Protein AF-0000000086874758 (afdb_homodimer)

Radius of gyration: 29.19 Å; Cα contacts (8 Å, |Δi|>4): 551; chains: 2; bounding box: 61×91×63 Å

Organism: NCBI:txid248903

pLDDT: mean 80.1, std 16.17, range [34.25, 98.69]

Solvent-accessible surface area (backbone atoms only — not comparable to full-atom values): 32528 Å² total; per-residue (Å²): 84,24,69,63,56,49,48,49,50,54,47,40,54,52,43,32,69,74,61,28,65,85,72,46,48,66,57,56,42,18,55,72,65,70,45,54,57,67,62,48,42,72,76,32,86,37,70,64,52,45,49,51,50,51,53,50,50,52,52,48,52,52,52,50,52,51,51,56,52,58,69,66,66,53,59,66,69,58,38,52,45,50,48,45,28,48,50,53,53,46,37,69,75,53,35,69,56,67,69,27,44,65,39,59,45,50,75,82,50,73,66,61,61,45,49,50,52,51,49,51,51,40,48,51,51,42,49,46,34,52,56,48,41,69,69,55,41,76,74,37,61,77,31,42,54,44,54,30,43,47,50,50,9,42,52,51,38,51,48,42,38,46,65,74,63,59,44,91,62,55,55,66,60,48,24,52,51,51,53,52,43,50,50,24,38,50,52,41,43,62,73,66,59,66,83,58,77,45,41,69,79,79,42,40,81,48,61,70,54,42,66,56,66,74,38,46,43,76,62,43,41,42,46,48,49,50,48,38,49,60,60,16,40,82,56,50,97,60,57,69,69,52,34,52,49,48,50,50,41,49,50,52,44,54,56,39,68,69,39,93,77,55,58,62,71,57,48,50,54,44,35,52,61,44,33,71,39,73,72,35,22,64,56,30,49,51,45,49,52,50,54,51,51,52,56,61,68,68,52,79,133,88,24,66,62,55,49,50,49,48,54,46,41,54,50,43,32,69,74,61,29,65,86,74,47,48,66,58,56,40,18,56,74,67,70,46,54,56,67,63,48,41,72,76,29,86,39,68,64,52,45,48,52,50,52,53,51,48,52,52,48,52,52,51,50,52,49,50,54,53,58,68,65,66,55,58,66,69,57,38,51,44,50,48,46,29,48,51,53,54,46,39,69,76,54,34,70,57,67,71,26,44,69,38,57,45,50,76,81,51,74,64,62,61,45,51,49,52,53,49,50,51,40,50,51,52,41,50,46,34,52,56,48,40,69,70,54,40,76,76,37,61,79,33,42,52,43,53,30,45,48,50,50,10,42,52,52,39,50,48,42,38,45,65,75,64,58,44,91,61,56,55,66,61,48,24,53,50,52,53,52,42,50,50,23,39,52,51,40,43,62,72,67,59,67,80,60,78,44,41,70,79,78,43,39,81,48,61,70,54,44,66,57,66,76,38,48,44,76,61,45,42,43,47,47,48,48,47,36,49,60,57,16,42,84,55,50,98,60,58,68,69,54,34,52,50,49,49,50,42,50,50,51,44,52,56,39,67,68,38,95,76,55,57,62,70,58,50,50,52,44,34,52,60,45,32,71,40,72,79,35,22,64,55,32,48,50,46,48,52,51,55,51,51,52,54,61,67,67,53,80,132

Structure (mmCIF, N/CA/C/O backbone):
data_AF-0000000086874758-model_v1
#
loop_
_entity.id
_entity.type
_entity.pdbx_description
1 polymer 'TetR/AcrR family transcriptional regulator'
#
loop_
_atom_site.group_PDB
_atom_site.id
_atom_site.type_symbol
_atom_site.label_atom_id
_atom_site.label_alt_id
_atom_site.label_comp_id
_atom_site.label_asym_id
_atom_site.label_entity_id
_atom_site.label_seq_id
_atom_site.pdbx_PDB_ins_code
_atom_site.Cartn_x
_atom_site.Cartn_y
_atom_site.Cartn_z
_atom_site.occupancy
_atom_site.B_iso_or_equiv
_atom_site.auth_seq_id
_atom_site.auth_comp_id
_atom_site.auth_asym_id
_atom_site.auth_atom_id
_atom_site.pdbx_PDB_model_num
ATOM 1 N N . MET A 1 1 ? 10.492 30.5 5.742 1 54.16 1 MET A N 1
ATOM 2 C CA . MET A 1 1 ? 11.609 29.734 5.199 1 54.16 1 MET A CA 1
ATOM 3 C C . MET A 1 1 ? 12.43 30.578 4.223 1 54.16 1 MET A C 1
ATOM 5 O O . MET A 1 1 ? 11.883 31.438 3.537 1 54.16 1 MET A O 1
ATOM 9 N N . SER A 1 2 ? 13.727 30.672 4.418 1 70.69 2 SER A N 1
ATOM 10 C CA . SER A 1 2 ? 14.562 31.391 3.471 1 70.69 2 SER A CA 1
ATOM 11 C C . SER A 1 2 ? 14.297 30.938 2.039 1 70.69 2 SER A C 1
ATOM 13 O O . SER A 1 2 ? 13.844 29.828 1.811 1 70.69 2 SER A O 1
ATOM 15 N N . LEU A 1 3 ? 14.258 31.969 1.179 1 78.62 3 LEU A N 1
ATOM 16 C CA . LEU A 1 3 ? 14.086 31.688 -0.243 1 78.62 3 LEU A CA 1
ATOM 17 C C . LEU A 1 3 ? 14.992 30.531 -0.677 1 78.62 3 LEU A C 1
ATOM 19 O O . LEU A 1 3 ? 14.586 29.688 -1.478 1 78.62 3 LEU A O 1
ATOM 23 N N . LEU A 1 4 ? 16.125 30.578 -0.055 1 83.62 4 LEU A N 1
ATOM 24 C CA . LEU A 1 4 ? 17.062 29.531 -0.395 1 83.62 4 LEU A CA 1
ATOM 25 C C . LEU A 1 4 ? 16.578 28.172 0.104 1 83.62 4 LEU A C 1
ATOM 27 O O . LEU A 1 4 ? 16.672 27.172 -0.618 1 83.62 4 LEU A O 1
ATOM 31 N N . LYS A 1 5 ? 16.141 28.172 1.313 1 88.75 5 LYS A N 1
ATOM 32 C CA . LYS A 1 5 ? 15.641 26.938 1.89 1 88.75 5 LYS A CA 1
ATOM 33 C C . LYS A 1 5 ? 14.508 26.359 1.046 1 88.75 5 LYS A C 1
ATOM 35 O O . LYS A 1 5 ? 14.477 25.156 0.771 1 88.75 5 LYS A O 1
ATOM 40 N N . GLU A 1 6 ? 13.648 27.219 0.61 1 86.69 6 GLU A N 1
ATOM 41 C CA . GLU A 1 6 ? 12.516 26.781 -0.21 1 86.69 6 GLU A CA 1
ATOM 42 C C . GLU A 1 6 ? 12.992 26.25 -1.562 1 86.69 6 GLU A C 1
ATOM 44 O O . GLU A 1 6 ? 12.461 25.266 -2.068 1 86.69 6 GLU A O 1
ATOM 49 N N . LYS A 1 7 ? 13.875 26.969 -2.059 1 88.06 7 LYS A N 1
ATOM 50 C CA . LYS A 1 7 ? 14.438 26.547 -3.336 1 88.06 7 LYS A CA 1
ATOM 51 C C . LYS A 1 7 ? 15.055 25.156 -3.227 1 88.06 7 LYS A C 1
ATOM 53 O O . LYS A 1 7 ? 14.859 24.312 -4.105 1 88.06 7 LYS A O 1
ATOM 58 N N . ILE A 1 8 ? 15.75 25 -2.162 1 92.19 8 ILE A N 1
ATOM 59 C CA . ILE A 1 8 ? 16.406 23.719 -1.932 1 92.19 8 ILE A CA 1
ATOM 60 C C . ILE A 1 8 ? 15.352 22.625 -1.762 1 92.19 8 ILE A C 1
ATOM 62 O O . ILE A 1 8 ? 15.469 21.547 -2.35 1 92.19 8 ILE A O 1
ATOM 66 N N . ILE A 1 9 ? 14.367 22.953 -1.021 1 90 9 ILE A N 1
ATOM 67 C CA . ILE A 1 9 ? 13.312 21.984 -0.744 1 90 9 ILE A CA 1
ATOM 68 C C . ILE A 1 9 ? 12.594 21.609 -2.041 1 90 9 ILE A C 1
ATOM 70 O O . ILE A 1 9 ? 12.398 20.422 -2.332 1 90 9 ILE A O 1
ATOM 74 N N . GLN A 1 10 ? 12.289 22.531 -2.863 1 85.69 10 GLN A N 1
ATOM 75 C CA . GLN A 1 10 ? 11.594 22.297 -4.121 1 85.69 10 GLN A CA 1
ATOM 76 C C . GLN A 1 10 ? 12.445 21.453 -5.062 1 85.69 10 GLN A C 1
ATOM 78 O O . GLN A 1 10 ? 11.945 20.531 -5.711 1 85.69 10 GLN A O 1
ATOM 83 N N . SER A 1 11 ? 13.648 21.797 -5.105 1 89.25 11 SER A N 1
ATOM 84 C CA . SER A 1 11 ? 14.578 21.031 -5.93 1 89.25 11 SER A CA 1
ATOM 85 C C . SER A 1 11 ? 14.703 19.594 -5.445 1 89.25 11 SER A C 1
ATOM 87 O O . SER A 1 11 ? 14.648 18.656 -6.246 1 89.25 11 SER A O 1
ATOM 89 N N . ALA A 1 12 ? 14.891 19.516 -4.145 1 89.88 12 ALA A N 1
ATOM 90 C CA . ALA A 1 12 ? 15.023 18.188 -3.549 1 89.88 12 ALA A CA 1
ATOM 91 C C . ALA A 1 12 ? 13.781 17.344 -3.822 1 89.88 12 ALA A C 1
ATOM 93 O O . ALA A 1 12 ? 13.898 16.172 -4.199 1 89.88 12 ALA A O 1
ATOM 94 N N . VAL A 1 13 ? 12.617 17.891 -3.641 1 83.25 13 VAL A N 1
ATOM 95 C CA . VAL A 1 13 ? 11.367 17.188 -3.873 1 83.25 13 VAL A CA 1
ATOM 96 C C . VAL A 1 13 ? 11.312 16.672 -5.312 1 83.25 13 VAL A C 1
ATOM 98 O O . VAL A 1 13 ? 10.992 15.508 -5.551 1 83.25 13 VAL A O 1
ATOM 101 N N . ARG A 1 14 ? 11.641 17.5 -6.195 1 81.69 14 ARG A N 1
ATOM 102 C CA . ARG A 1 14 ? 11.625 17.141 -7.605 1 81.69 14 ARG A CA 1
ATOM 103 C C . ARG A 1 14 ? 12.625 16.016 -7.895 1 81.69 14 ARG A C 1
ATOM 105 O O . ARG A 1 14 ? 12.289 15.039 -8.555 1 81.69 14 ARG A O 1
ATOM 112 N N . LEU A 1 15 ? 13.805 16.172 -7.438 1 82.88 15 LEU A N 1
ATOM 113 C CA . LEU A 1 15 ? 14.852 15.195 -7.707 1 82.88 15 LEU A CA 1
ATOM 114 C C . LEU A 1 15 ? 14.539 13.859 -7.035 1 82.88 15 LEU A C 1
ATOM 116 O O . LEU A 1 15 ? 14.773 12.797 -7.613 1 82.88 15 LEU A O 1
ATOM 120 N N . PHE A 1 16 ? 14.023 13.961 -5.816 1 79.88 16 PHE A N 1
ATOM 121 C CA . PHE A 1 16 ? 13.625 12.742 -5.125 1 79.88 16 PHE A CA 1
ATOM 122 C C . PHE A 1 16 ? 12.523 12.016 -5.895 1 79.88 16 PHE A C 1
ATOM 124 O O . PHE A 1 16 ? 12.477 10.789 -5.91 1 79.88 16 PHE A O 1
ATOM 131 N N . MET A 1 17 ? 11.664 12.742 -6.48 1 72.5 17 MET A N 1
ATOM 132 C CA . MET A 1 17 ? 10.57 12.164 -7.258 1 72.5 17 MET A CA 1
ATOM 133 C C . MET A 1 17 ? 11.086 11.562 -8.555 1 72.5 17 MET A C 1
ATOM 135 O O . MET A 1 17 ? 10.633 10.492 -8.969 1 72.5 17 MET A O 1
ATOM 139 N N . GLU A 1 18 ? 12.039 12.18 -9.109 1 71.75 18 GLU A N 1
ATOM 140 C CA . GLU A 1 18 ? 12.539 11.773 -10.422 1 71.75 18 GLU A CA 1
ATOM 141 C C . GLU A 1 18 ? 13.5 10.594 -10.312 1 71.75 18 GLU A C 1
ATOM 143 O O . GLU A 1 18 ? 13.398 9.633 -11.07 1 71.75 18 GLU A O 1
ATOM 148 N N . LYS A 1 19 ? 14.453 10.703 -9.289 1 69.25 19 LYS A N 1
ATOM 149 C CA . LYS A 1 19 ? 15.539 9.727 -9.219 1 69.25 19 LYS A CA 1
ATOM 150 C C . LYS A 1 19 ? 15.359 8.789 -8.023 1 69.25 19 LYS A C 1
ATOM 152 O O . LYS A 1 19 ? 15.977 7.719 -7.973 1 69.25 19 LYS A O 1
ATOM 157 N N . GLY A 1 20 ? 14.508 9.258 -7.141 1 71.5 20 GLY A N 1
ATOM 158 C CA . GLY A 1 20 ? 14.453 8.555 -5.871 1 71.5 20 GLY A CA 1
ATOM 159 C C . GLY A 1 20 ? 15.359 9.156 -4.812 1 71.5 20 GLY A C 1
ATOM 160 O O . GLY A 1 20 ? 16.344 9.812 -5.141 1 71.5 20 GLY A O 1
ATOM 161 N N . TYR A 1 21 ? 15.086 8.828 -3.598 1 76.5 21 TYR A N 1
ATOM 162 C CA . TYR A 1 21 ? 15.812 9.391 -2.465 1 76.5 21 TYR A CA 1
ATOM 163 C C . TYR A 1 21 ? 17.25 8.891 -2.436 1 76.5 21 TYR A C 1
ATOM 165 O O . TYR A 1 21 ? 18.188 9.68 -2.285 1 76.5 21 TYR A O 1
ATOM 173 N N . ARG A 1 22 ? 17.406 7.676 -2.578 1 70.81 22 ARG A N 1
ATOM 174 C CA . ARG A 1 22 ? 18.719 7.062 -2.439 1 70.81 22 ARG A CA 1
ATOM 175 C C . ARG A 1 22 ? 19.641 7.465 -3.592 1 70.81 22 ARG A C 1
ATOM 177 O O . ARG A 1 22 ? 20.828 7.695 -3.391 1 70.81 22 ARG A O 1
ATOM 184 N N . ALA A 1 23 ? 19.109 7.645 -4.695 1 73.12 23 ALA A N 1
ATOM 185 C CA . ALA A 1 23 ? 19.906 7.914 -5.891 1 73.12 23 ALA A CA 1
ATOM 186 C C . ALA A 1 23 ? 20.234 9.398 -6.004 1 73.12 23 ALA A C 1
ATOM 188 O O . ALA A 1 23 ? 21.094 9.789 -6.809 1 73.12 23 ALA A O 1
ATOM 189 N N . THR A 1 24 ? 19.531 10.164 -5.254 1 83.62 24 THR A N 1
ATOM 190 C CA . THR A 1 24 ? 19.781 11.602 -5.293 1 83.62 24 THR A CA 1
ATOM 191 C C . THR A 1 24 ? 20.844 12 -4.27 1 83.62 24 THR A C 1
ATOM 193 O O . THR A 1 24 ? 20.781 11.586 -3.109 1 83.62 24 THR A O 1
ATOM 196 N N . SER A 1 25 ? 21.891 12.75 -4.676 1 87.69 25 SER A N 1
ATOM 197 C CA . SER A 1 25 ? 22.922 13.227 -3.76 1 87.69 25 SER A CA 1
ATOM 198 C C . SER A 1 25 ? 22.703 14.688 -3.398 1 87.69 25 SER A C 1
ATOM 200 O O . SER A 1 25 ? 21.969 15.406 -4.082 1 87.69 25 SER A O 1
ATOM 202 N N . ILE A 1 26 ? 23.328 15.023 -2.324 1 91.25 26 ILE A N 1
ATOM 203 C CA . ILE A 1 26 ? 23.312 16.422 -1.929 1 91.25 26 ILE A CA 1
ATOM 204 C C . ILE A 1 26 ? 23.938 17.281 -3.031 1 91.25 26 ILE A C 1
ATOM 206 O O . ILE A 1 26 ? 23.516 18.406 -3.271 1 91.25 26 ILE A O 1
ATOM 210 N N . GLN A 1 27 ? 24.859 16.734 -3.691 1 91.81 27 GLN A N 1
ATOM 211 C CA . GLN A 1 27 ? 25.5 17.438 -4.801 1 91.81 27 GLN A CA 1
ATOM 212 C C . GLN A 1 27 ? 24.531 17.672 -5.949 1 91.81 27 GLN A C 1
ATOM 214 O O . GLN A 1 27 ? 24.516 18.734 -6.555 1 91.81 27 GLN A O 1
ATOM 219 N N . ASP A 1 28 ? 23.766 16.734 -6.27 1 93.75 28 ASP A N 1
ATOM 220 C CA . ASP A 1 28 ? 22.75 16.875 -7.305 1 93.75 28 ASP A CA 1
ATOM 221 C C . ASP A 1 28 ? 21.828 18.062 -7.016 1 93.75 28 ASP A C 1
ATOM 223 O O . ASP A 1 28 ? 21.5 18.828 -7.918 1 93.75 28 ASP A O 1
ATOM 227 N N . ILE A 1 29 ? 21.438 18.125 -5.758 1 95.25 29 ILE A N 1
ATOM 228 C CA . ILE A 1 29 ? 20.516 19.172 -5.34 1 95.25 29 ILE A CA 1
ATOM 229 C C . ILE A 1 29 ? 21.203 20.531 -5.402 1 95.25 29 ILE A C 1
ATOM 231 O O . ILE A 1 29 ? 20.609 21.5 -5.887 1 95.25 29 ILE A O 1
ATOM 235 N N . ALA A 1 30 ? 22.406 20.562 -4.93 1 93.81 30 ALA A N 1
ATOM 236 C CA . ALA A 1 30 ? 23.172 21.797 -4.992 1 93.81 30 ALA A CA 1
ATOM 237 C C . ALA A 1 30 ? 23.328 22.281 -6.43 1 93.81 30 ALA A C 1
ATOM 239 O O . ALA A 1 30 ? 23.109 23.453 -6.723 1 93.81 30 ALA A O 1
ATOM 240 N N . ASP A 1 31 ? 23.641 21.406 -7.277 1 93.5 31 ASP A N 1
ATOM 241 C CA . ASP A 1 31 ? 23.812 21.719 -8.695 1 93.5 31 ASP A CA 1
ATOM 242 C C . ASP A 1 31 ? 22.5 22.234 -9.297 1 93.5 31 ASP A C 1
ATOM 244 O O . ASP A 1 31 ? 22.5 23.203 -10.047 1 93.5 31 ASP A O 1
ATOM 248 N N . ASP A 1 32 ? 21.516 21.609 -8.953 1 92.69 32 ASP A N 1
ATOM 249 C CA . ASP A 1 32 ? 20.203 21.969 -9.477 1 92.69 32 ASP A CA 1
ATOM 250 C C . ASP A 1 32 ? 19.797 23.375 -9.031 1 92.69 32 ASP A C 1
ATOM 252 O O . ASP A 1 32 ? 19.125 24.094 -9.766 1 92.69 32 ASP A O 1
ATOM 256 N N . CYS A 1 33 ? 20.188 23.672 -7.855 1 92.12 33 CYS A N 1
ATOM 257 C CA . CYS A 1 33 ? 19.891 24.969 -7.293 1 92.12 33 CYS A CA 1
ATOM 258 C C . CYS A 1 33 ? 20.938 26 -7.68 1 92.12 33 CYS A C 1
ATOM 260 O O . CYS A 1 33 ? 20.828 27.172 -7.336 1 92.12 33 CYS A O 1
ATOM 262 N N . SER A 1 34 ? 21.984 25.516 -8.312 1 92 34 SER A N 1
ATOM 263 C CA . SER A 1 34 ? 23.094 26.375 -8.703 1 92 34 SER A CA 1
ATOM 264 C C . SER A 1 34 ? 23.75 27.031 -7.492 1 92 34 SER A C 1
ATOM 266 O O . SER A 1 34 ? 23.969 28.25 -7.492 1 92 34 SER A O 1
ATOM 268 N N . ILE A 1 35 ? 23.953 26.281 -6.508 1 91.88 35 ILE A N 1
ATOM 269 C CA . ILE A 1 35 ? 24.641 26.734 -5.312 1 91.88 35 ILE A CA 1
ATOM 270 C C . ILE A 1 35 ? 25.766 25.766 -4.957 1 91.88 35 ILE A C 1
ATOM 272 O O . ILE A 1 35 ? 25.812 24.641 -5.477 1 91.88 35 ILE A O 1
ATOM 276 N N . ALA A 1 36 ? 26.672 26.266 -4.133 1 90.56 36 ALA A N 1
ATOM 277 C CA . ALA A 1 36 ? 27.75 25.406 -3.66 1 90.56 36 ALA A CA 1
ATOM 278 C C . ALA A 1 36 ? 27.219 24.375 -2.664 1 90.56 36 ALA A C 1
ATOM 280 O O . ALA A 1 36 ? 26.281 24.641 -1.918 1 90.56 36 ALA A O 1
ATOM 281 N N . LYS A 1 37 ? 27.828 23.25 -2.643 1 90.75 37 LYS A N 1
ATOM 282 C CA . LYS A 1 37 ? 27.484 22.172 -1.713 1 90.75 37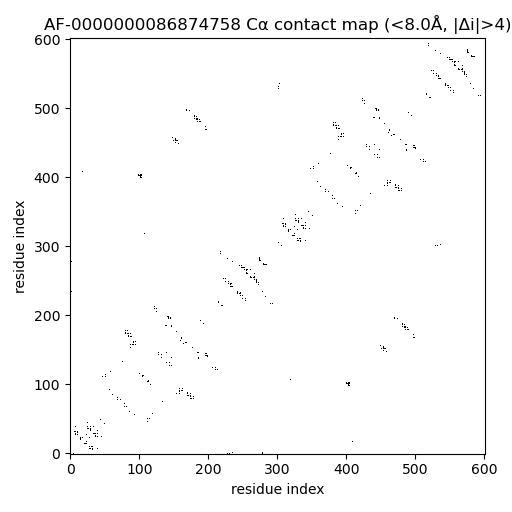 LYS A CA 1
ATOM 283 C C . LYS A 1 37 ? 27.547 22.656 -0.267 1 90.75 37 LYS A C 1
ATOM 285 O O . LYS A 1 37 ? 26.688 22.328 0.545 1 90.75 37 LYS A O 1
ATOM 290 N N . GLY A 1 38 ? 28.562 23.5 0.014 1 89.88 38 GLY A N 1
ATOM 291 C CA . GLY A 1 38 ? 28.719 24.062 1.346 1 89.88 38 GLY A CA 1
ATOM 292 C C . GLY A 1 38 ? 27.562 24.938 1.768 1 89.88 38 GLY A C 1
ATOM 293 O O . GLY A 1 38 ? 27.141 24.906 2.926 1 89.88 38 GLY A O 1
ATOM 294 N N . SER A 1 39 ? 27.094 25.703 0.85 1 91.06 39 SER A N 1
ATOM 295 C CA . SER A 1 39 ? 25.953 26.562 1.111 1 91.06 39 SER A CA 1
ATOM 296 C C . SER A 1 39 ? 24.719 25.75 1.458 1 91.06 39 SER A C 1
ATOM 298 O O . SER A 1 39 ? 23.922 26.156 2.305 1 91.06 39 SER A O 1
ATOM 300 N N . LEU A 1 40 ? 24.547 24.625 0.791 1 92.88 40 LEU A N 1
ATOM 301 C CA . LEU A 1 40 ? 23.422 23.734 1.083 1 92.88 40 LEU A CA 1
ATOM 302 C C . LEU A 1 40 ? 23.547 23.156 2.49 1 92.88 40 LEU A C 1
ATOM 304 O O . LEU A 1 40 ? 22.547 23.078 3.217 1 92.88 40 LEU A O 1
ATOM 308 N N . TYR A 1 41 ? 24.688 22.859 2.887 1 91.38 41 TYR A N 1
ATOM 309 C CA . TYR A 1 41 ? 24.922 22.25 4.188 1 91.38 41 TYR A CA 1
ATOM 310 C C . TYR A 1 41 ? 24.734 23.25 5.312 1 91.38 41 TYR A C 1
ATOM 312 O O . TYR A 1 41 ? 24.5 22.875 6.461 1 91.38 41 TYR A O 1
ATOM 320 N N . LYS A 1 42 ? 24.891 24.484 4.969 1 88.94 42 LYS A N 1
ATOM 321 C CA . LYS A 1 42 ? 24.594 25.516 5.949 1 88.94 42 LYS A CA 1
ATOM 322 C C . LYS A 1 42 ? 23.109 25.547 6.293 1 88.94 42 LYS A C 1
ATOM 324 O O . LYS A 1 42 ? 22.719 25.906 7.41 1 88.94 42 LYS A O 1
ATOM 329 N N . VAL A 1 43 ? 22.359 25.172 5.371 1 90.62 43 VAL A N 1
ATOM 330 C CA . VAL A 1 43 ? 20.906 25.188 5.562 1 90.62 43 VAL A CA 1
ATOM 331 C C . VAL A 1 43 ? 20.453 23.844 6.156 1 90.62 43 VAL A C 1
ATOM 333 O O . VAL A 1 43 ? 19.672 23.812 7.109 1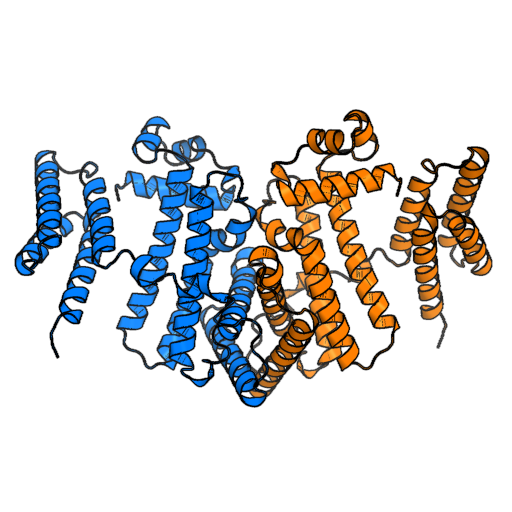 90.62 43 VAL A O 1
ATOM 336 N N . PHE A 1 44 ? 20.953 22.766 5.477 1 92.19 44 PHE A N 1
ATOM 337 C CA . PHE A 1 44 ? 20.625 21.406 5.934 1 92.19 44 PHE A CA 1
ATOM 338 C C . PHE A 1 44 ? 21.891 20.625 6.246 1 92.19 44 PHE A C 1
ATOM 340 O O . PHE A 1 44 ? 22.797 20.531 5.41 1 92.19 44 PHE A O 1
ATOM 347 N N . GLY A 1 45 ? 21.906 20.031 7.387 1 86.69 45 GLY A N 1
ATOM 348 C CA . GLY A 1 45 ? 23.078 19.312 7.848 1 86.69 45 GLY A CA 1
ATOM 349 C C . GLY A 1 45 ? 23.328 18.016 7.082 1 86.69 45 GLY A C 1
ATOM 350 O O . GLY A 1 45 ? 24.453 17.547 7.02 1 86.69 45 GLY A O 1
ATOM 351 N N . SER A 1 46 ? 22.25 17.516 6.605 1 85.62 46 SER A N 1
ATOM 352 C CA . SER A 1 46 ? 22.359 16.25 5.875 1 85.62 46 SER A CA 1
ATOM 353 C C . SER A 1 46 ? 21.203 16.078 4.91 1 85.62 46 SER A C 1
ATOM 355 O O . SER A 1 46 ? 20.203 16.812 4.977 1 85.62 46 SER A O 1
ATOM 357 N N . LYS A 1 47 ? 21.375 15.172 4.016 1 87.62 47 LYS A N 1
ATOM 358 C CA . LYS A 1 47 ? 20.281 14.789 3.133 1 87.62 47 LYS A CA 1
ATOM 359 C C . LYS A 1 47 ? 19.062 14.312 3.934 1 87.62 47 LYS A C 1
ATOM 361 O O . LYS A 1 47 ? 17.922 14.594 3.57 1 87.62 47 LYS A O 1
ATOM 366 N N . GLU A 1 48 ? 19.422 13.711 5.023 1 83.56 48 GLU A N 1
ATOM 367 C CA . GLU A 1 48 ? 18.359 13.195 5.891 1 83.56 48 GLU A CA 1
ATOM 368 C C . GLU A 1 48 ? 17.562 14.336 6.523 1 83.56 48 GLU A C 1
ATOM 370 O O . GLU A 1 48 ? 16.344 14.289 6.57 1 83.56 48 GLU A O 1
ATOM 375 N N . ASP A 1 49 ? 18.25 15.258 6.902 1 85.5 49 ASP A N 1
ATOM 376 C CA . ASP A 1 49 ? 17.594 16.422 7.496 1 85.5 49 ASP A CA 1
ATOM 377 C C . ASP A 1 49 ? 16.688 17.109 6.484 1 85.5 49 ASP A C 1
ATOM 379 O O . ASP A 1 49 ? 15.602 17.578 6.836 1 85.5 49 ASP A O 1
ATOM 383 N N . LEU A 1 50 ? 17.203 17.188 5.355 1 89.75 50 LEU A N 1
ATOM 384 C CA . LEU A 1 50 ? 16.422 17.781 4.273 1 89.75 50 LEU A CA 1
ATOM 385 C C . LEU A 1 50 ? 15.156 16.969 4.004 1 89.75 50 LEU A C 1
ATOM 387 O O . LEU A 1 50 ? 14.07 17.547 3.875 1 89.75 50 LEU A O 1
ATOM 391 N N . PHE A 1 51 ? 15.273 15.75 4.012 1 86.06 51 PHE A N 1
ATOM 392 C CA . PHE A 1 51 ? 14.133 14.875 3.762 1 86.06 51 PHE A CA 1
ATOM 393 C C . PHE A 1 51 ? 13.109 14.977 4.887 1 86.06 51 PHE A C 1
ATOM 395 O O . PHE A 1 51 ? 11.906 15.039 4.637 1 86.06 51 PHE A O 1
ATOM 402 N N . ILE A 1 52 ? 13.602 15 6.066 1 83.62 52 ILE A N 1
ATOM 403 C CA . ILE A 1 52 ? 12.742 15.141 7.234 1 83.62 52 ILE A CA 1
ATOM 404 C C . ILE A 1 52 ? 11.945 16.438 7.137 1 83.62 52 ILE A C 1
ATOM 406 O O . ILE A 1 52 ? 10.742 16.453 7.406 1 83.62 52 ILE A O 1
ATOM 410 N N . CYS A 1 53 ? 12.633 17.406 6.727 1 86.19 53 CYS A N 1
ATOM 411 C CA . CYS A 1 53 ? 11.969 18.703 6.57 1 86.19 53 CYS A CA 1
ATOM 412 C C . CYS A 1 53 ? 10.859 18.625 5.527 1 86.19 53 CYS A C 1
ATOM 414 O O . CYS A 1 53 ? 9.773 19.156 5.734 1 86.19 53 CYS A O 1
ATOM 416 N N . ILE A 1 54 ? 11.109 17.984 4.5 1 86.06 54 ILE A N 1
ATOM 417 C CA . ILE A 1 54 ? 10.141 17.828 3.422 1 86.06 54 ILE A CA 1
ATOM 418 C C . ILE A 1 54 ? 8.922 17.062 3.928 1 86.06 54 ILE A C 1
ATOM 420 O O . ILE A 1 54 ? 7.781 17.453 3.682 1 86.06 54 ILE A O 1
ATOM 424 N N . LEU A 1 55 ? 9.141 16 4.66 1 83.44 55 LEU A N 1
ATOM 425 C CA . LEU A 1 55 ? 8.062 15.18 5.191 1 83.44 55 LEU A CA 1
ATOM 426 C C . LEU A 1 55 ? 7.199 15.977 6.164 1 83.44 55 LEU A C 1
ATOM 428 O O . LEU A 1 55 ? 5.969 15.883 6.125 1 83.44 55 LEU A O 1
ATOM 432 N N . LYS A 1 56 ? 7.848 16.672 6.957 1 82.5 56 LYS A N 1
ATOM 433 C CA . LYS A 1 56 ? 7.133 17.469 7.945 1 82.5 56 LYS A CA 1
ATOM 434 C C . LYS A 1 56 ? 6.293 18.547 7.273 1 82.5 56 LYS A C 1
ATOM 436 O O . LYS A 1 56 ? 5.164 18.812 7.695 1 82.5 56 LYS A O 1
ATOM 441 N N . GLN A 1 57 ? 6.852 19.156 6.312 1 82.62 57 GLN A N 1
ATOM 442 C CA . GLN A 1 57 ? 6.121 20.188 5.578 1 82.62 57 GLN A CA 1
ATOM 443 C C . GLN A 1 57 ? 4.891 19.594 4.891 1 82.62 57 GLN A C 1
ATOM 445 O O . GLN A 1 57 ? 3.83 20.234 4.863 1 82.62 57 GLN A O 1
ATOM 450 N N . ARG A 1 58 ? 5.066 18.5 4.348 1 82.38 58 ARG A N 1
ATOM 451 C CA . ARG A 1 58 ? 3.951 17.828 3.678 1 82.38 58 ARG A CA 1
ATOM 452 C C . ARG A 1 58 ? 2.846 17.484 4.668 1 82.38 58 ARG A C 1
ATOM 454 O O . ARG A 1 58 ? 1.662 17.641 4.371 1 82.38 58 ARG A O 1
ATOM 461 N N . GLN A 1 59 ? 3.283 16.984 5.723 1 81.94 59 GLN A N 1
ATOM 462 C CA . GLN A 1 59 ? 2.324 16.656 6.777 1 81.94 59 GLN A CA 1
ATOM 463 C C . GLN A 1 59 ? 1.565 17.906 7.223 1 81.94 59 GLN A C 1
ATOM 465 O O . GLN A 1 59 ? 0.348 17.859 7.41 1 81.94 59 GLN A O 1
ATOM 470 N N . GLN A 1 60 ? 2.324 18.922 7.363 1 81.69 60 GLN A N 1
ATOM 471 C CA . GLN A 1 60 ? 1.716 20.172 7.789 1 81.69 60 GLN A CA 1
ATOM 472 C C . GLN A 1 60 ? 0.715 20.688 6.754 1 81.69 60 GLN A C 1
ATOM 474 O O . GLN A 1 60 ? -0.351 21.188 7.109 1 81.69 60 GLN A O 1
ATOM 479 N N . TYR A 1 61 ? 1.073 20.594 5.559 1 82.19 61 TYR A N 1
ATOM 480 C CA . TYR A 1 61 ? 0.168 21 4.488 1 82.19 61 TYR A CA 1
ATOM 481 C C . TYR A 1 61 ? -1.153 20.234 4.578 1 82.19 61 TYR A C 1
ATOM 483 O O . TYR A 1 61 ? -2.225 20.828 4.426 1 82.19 61 TYR A O 1
ATOM 491 N N . MET A 1 62 ? -1.062 19 4.762 1 84.25 62 MET A N 1
ATOM 492 C CA . MET A 1 62 ? -2.262 18.172 4.867 1 84.25 62 MET A CA 1
ATOM 493 C C . MET A 1 62 ? -3.135 18.609 6.031 1 84.25 62 MET A C 1
ATOM 495 O O . MET A 1 62 ? -4.352 18.75 5.883 1 84.25 62 MET A O 1
ATOM 499 N N . MET A 1 63 ? -2.535 18.828 7.105 1 82.5 63 MET A N 1
ATOM 500 C CA . MET A 1 63 ? -3.271 19.219 8.305 1 82.5 63 MET A CA 1
ATOM 501 C C . MET A 1 63 ? -3.922 20.594 8.117 1 82.5 63 MET A C 1
ATOM 503 O O . MET A 1 63 ? -5.047 20.812 8.562 1 82.5 63 MET A O 1
ATOM 507 N N . ASP A 1 64 ? -3.17 21.422 7.461 1 84.12 64 ASP A N 1
ATOM 508 C CA . ASP A 1 64 ? -3.707 22.75 7.191 1 84.12 64 ASP A CA 1
ATOM 509 C C . ASP A 1 64 ? -4.961 22.672 6.324 1 84.12 64 ASP A C 1
ATOM 511 O O . ASP A 1 64 ? -5.926 23.406 6.551 1 84.12 64 ASP A O 1
ATOM 515 N N . GLU A 1 65 ? -4.93 21.859 5.391 1 87.12 65 GLU A N 1
ATOM 516 C CA . GLU A 1 65 ? -6.074 21.703 4.492 1 87.12 65 GLU A CA 1
ATOM 517 C C . GLU A 1 65 ? -7.281 21.141 5.234 1 87.12 65 GLU A C 1
ATOM 519 O O . GLU A 1 65 ? -8.414 21.562 4.996 1 87.12 65 GLU A O 1
ATOM 524 N N . VAL A 1 66 ? -7.074 20.203 6.082 1 88.19 66 VAL A N 1
ATOM 525 C CA . VAL A 1 66 ? -8.141 19.609 6.879 1 88.19 66 VAL A CA 1
ATOM 526 C C . VAL A 1 66 ? -8.766 20.656 7.785 1 88.19 66 VAL A C 1
ATOM 528 O O . VAL A 1 66 ? -9.992 20.75 7.891 1 88.19 66 VAL A O 1
ATOM 531 N N . GLU A 1 67 ? -7.926 21.406 8.367 1 86.94 67 GLU A N 1
ATOM 532 C CA . GLU A 1 67 ? -8.406 22.469 9.242 1 86.94 67 GLU A CA 1
ATOM 533 C C . GLU A 1 67 ? -9.227 23.5 8.477 1 86.94 67 GLU A C 1
ATOM 535 O O . GLU A 1 67 ? -10.258 23.969 8.961 1 86.94 67 GLU A O 1
ATOM 540 N N . ARG A 1 68 ? -8.734 23.828 7.367 1 91.19 68 ARG A N 1
ATOM 541 C CA . ARG A 1 68 ? -9.461 24.766 6.516 1 91.19 68 ARG A CA 1
ATOM 542 C C . ARG A 1 68 ? -10.859 24.266 6.207 1 91.19 68 ARG A C 1
ATOM 544 O O . ARG A 1 68 ? -11.836 25.016 6.293 1 91.19 68 ARG A O 1
ATOM 551 N N . ILE A 1 69 ? -10.977 23.047 5.883 1 93.69 69 ILE A N 1
ATOM 552 C CA . ILE A 1 69 ? -12.266 22.438 5.543 1 93.69 69 ILE A CA 1
ATOM 553 C C . ILE A 1 69 ? -13.18 22.469 6.758 1 93.69 69 ILE A C 1
ATOM 555 O O . ILE A 1 69 ? -14.359 22.797 6.648 1 93.69 69 ILE A O 1
ATOM 559 N N . ARG A 1 70 ? -12.664 22.109 7.867 1 90 70 ARG A N 1
ATOM 560 C CA . ARG A 1 70 ? -13.469 22.016 9.086 1 90 70 ARG A CA 1
ATOM 561 C C . ARG A 1 70 ? -13.969 23.406 9.5 1 90 70 ARG A C 1
ATOM 563 O O . ARG A 1 70 ? -15.062 23.531 10.055 1 90 70 ARG A O 1
ATOM 570 N N . LYS A 1 71 ? -13.281 24.391 9.203 1 89.94 71 LYS A N 1
ATOM 571 C CA . LYS A 1 71 ? -13.648 25.766 9.547 1 89.94 71 LYS A CA 1
ATOM 572 C C . LYS A 1 71 ? -14.82 26.25 8.703 1 89.94 71 LYS A C 1
ATOM 574 O O . LYS A 1 71 ? -15.531 27.172 9.086 1 89.94 71 LYS A O 1
ATOM 579 N N . LEU A 1 72 ? -15 25.641 7.59 1 92.5 72 LEU A N 1
ATOM 580 C CA . LEU A 1 72 ? -16.125 26.016 6.727 1 92.5 72 LEU A CA 1
ATOM 581 C C . LEU A 1 72 ? -17.453 25.656 7.371 1 92.5 72 LEU A C 1
ATOM 583 O O . LEU A 1 72 ? -18.5 26.141 6.953 1 92.5 72 LEU A O 1
ATOM 587 N N . ALA A 1 73 ? -17.438 24.781 8.406 1 91.81 73 ALA A N 1
ATOM 588 C CA . ALA A 1 73 ? -18.609 24.375 9.18 1 91.81 73 ALA A CA 1
ATOM 589 C C . ALA A 1 73 ? -19.719 23.875 8.266 1 91.81 73 ALA A C 1
ATOM 591 O O . ALA A 1 73 ? -20.875 24.281 8.383 1 91.81 73 ALA A O 1
ATOM 592 N N . LEU A 1 74 ? -19.359 23.062 7.246 1 94 74 LEU A N 1
ATOM 593 C CA . LEU A 1 74 ? -20.312 22.406 6.379 1 94 74 LEU A CA 1
ATOM 594 C C . LEU A 1 74 ? -21.062 21.297 7.137 1 94 74 LEU A C 1
ATOM 596 O O . LEU A 1 74 ? -20.625 20.891 8.211 1 94 74 LEU A O 1
ATOM 600 N N . PRO A 1 75 ? -22.234 20.969 6.582 1 96.88 75 PRO A N 1
ATOM 601 C CA . PRO A 1 75 ? -22.891 19.812 7.188 1 96.88 75 PRO A CA 1
ATOM 602 C C . PRO A 1 75 ? -21.984 18.578 7.215 1 96.88 75 PRO A C 1
ATOM 604 O O . PRO A 1 75 ? -21.062 18.469 6.418 1 96.88 75 PRO A O 1
ATOM 607 N N . ARG A 1 76 ? -22.25 17.672 8.047 1 96 76 ARG A N 1
ATOM 608 C CA . ARG A 1 76 ? -21.422 16.531 8.367 1 96 76 ARG A CA 1
ATOM 609 C C . ARG A 1 76 ? -21.016 15.766 7.105 1 96 76 ARG A C 1
ATOM 611 O O . ARG A 1 76 ? -19.828 15.523 6.879 1 96 76 ARG A O 1
ATOM 618 N N . ARG A 1 77 ? -22.016 15.414 6.23 1 96.88 77 ARG A N 1
ATOM 619 C CA . ARG A 1 77 ? -21.75 14.641 5.023 1 96.88 77 ARG A CA 1
ATOM 620 C C . ARG A 1 77 ? -20.906 15.43 4.039 1 96.88 77 ARG A C 1
ATOM 622 O O . ARG A 1 77 ? -19.984 14.883 3.418 1 96.88 77 ARG A O 1
ATOM 629 N N . GLU A 1 78 ? -21.141 16.703 3.91 1 97 78 GLU A N 1
ATOM 630 C CA . GLU A 1 78 ? -20.391 17.562 3.006 1 97 78 GLU A CA 1
ATOM 631 C C . GLU A 1 78 ? -18.953 17.75 3.494 1 97 78 GLU A C 1
ATOM 633 O O . GLU A 1 78 ? -18.016 17.797 2.689 1 97 78 GLU A O 1
ATOM 638 N N . THR A 1 79 ? -18.812 17.906 4.828 1 96.88 79 THR A N 1
ATOM 639 C CA . THR A 1 79 ? -17.469 17.984 5.406 1 96.88 79 THR A CA 1
ATOM 640 C C . THR A 1 79 ? -16.688 16.703 5.145 1 96.88 79 THR A C 1
ATOM 642 O O . THR A 1 79 ? -15.523 16.75 4.75 1 96.88 79 THR A O 1
ATOM 645 N N . TYR A 1 80 ? -17.406 15.625 5.344 1 97.38 80 TYR A N 1
ATOM 646 C CA . TYR A 1 80 ? -16.828 14.305 5.113 1 97.38 80 TYR A CA 1
ATOM 647 C C . TYR A 1 80 ? -16.344 14.164 3.676 1 97.38 80 TYR A C 1
ATOM 649 O O . TYR 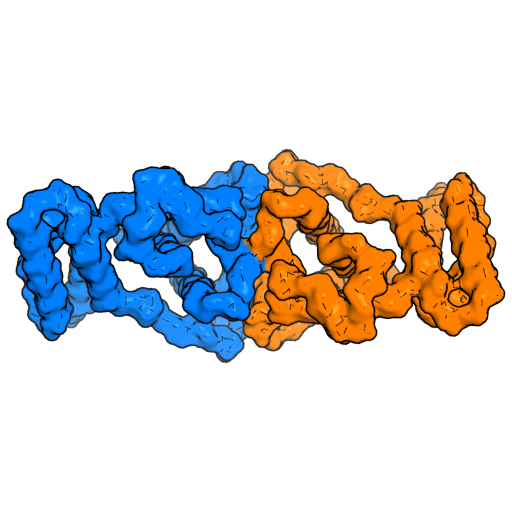A 1 80 ? -15.195 13.781 3.436 1 97.38 80 TYR A O 1
ATOM 657 N N . LEU A 1 81 ? -17.141 14.531 2.717 1 97.88 81 LEU A N 1
ATOM 658 C CA . LEU A 1 81 ? -16.812 14.438 1.299 1 97.88 81 LEU A CA 1
ATOM 659 C C . LEU A 1 81 ? -15.68 15.398 0.939 1 97.88 81 LEU A C 1
ATOM 661 O O . LEU A 1 81 ? -14.789 15.047 0.162 1 97.88 81 LEU A O 1
ATOM 665 N N . ALA A 1 82 ? -15.719 16.578 1.497 1 97.19 82 ALA A N 1
ATOM 666 C CA . ALA A 1 82 ? -14.68 17.562 1.234 1 97.19 82 ALA A CA 1
ATOM 667 C C . ALA A 1 82 ? -13.32 17.094 1.741 1 97.19 82 ALA A C 1
ATOM 669 O O . ALA A 1 82 ? -12.305 17.297 1.083 1 97.19 82 ALA A O 1
ATOM 670 N N . GLU A 1 83 ? -13.32 16.5 2.889 1 96.38 83 GLU A N 1
ATOM 671 C CA . GLU A 1 83 ? -12.07 16 3.451 1 96.38 83 GLU A CA 1
ATOM 672 C C . GLU A 1 83 ? -11.508 14.852 2.623 1 96.38 83 GLU A C 1
ATOM 674 O O . GLU A 1 83 ? -10.305 14.781 2.381 1 96.38 83 GLU A O 1
ATOM 679 N N . ILE A 1 84 ? -12.383 13.914 2.152 1 97.44 84 ILE A N 1
ATOM 680 C CA . ILE A 1 84 ? -11.93 12.82 1.306 1 97.44 84 ILE A CA 1
ATOM 681 C C . ILE A 1 84 ? -11.375 13.375 -0.004 1 97.44 84 ILE A C 1
ATOM 683 O O . ILE A 1 84 ? -10.328 12.922 -0.485 1 97.44 84 ILE A O 1
ATOM 687 N N . THR A 1 85 ? -12.062 14.32 -0.571 1 96.25 85 THR A N 1
ATOM 688 C CA . THR A 1 85 ? -11.602 14.969 -1.792 1 96.25 85 THR A CA 1
ATOM 689 C C . THR A 1 85 ? -10.219 15.578 -1.587 1 96.25 85 THR A C 1
ATOM 691 O O . THR A 1 85 ? -9.312 15.375 -2.404 1 96.25 85 THR A O 1
ATOM 694 N N . SER A 1 86 ? -10.102 16.281 -0.495 1 93.81 86 SER A N 1
ATOM 695 C CA . SER A 1 86 ? -8.828 16.922 -0.179 1 93.81 86 SER A CA 1
ATOM 696 C C . SER A 1 86 ? -7.719 15.891 0.004 1 93.81 86 SER A C 1
ATOM 698 O O . SER A 1 86 ? -6.57 16.141 -0.361 1 93.81 86 SER A O 1
ATOM 700 N N . LEU A 1 87 ? -8.039 14.812 0.607 1 92.44 87 LEU A N 1
ATOM 701 C CA . LEU A 1 87 ? -7.078 13.727 0.8 1 92.44 87 LEU A CA 1
ATOM 702 C C . LEU A 1 87 ? -6.523 13.25 -0.537 1 92.44 87 LEU A C 1
ATOM 704 O O . LEU A 1 87 ? -5.305 13.156 -0.708 1 92.44 87 LEU A O 1
ATOM 708 N N . PHE A 1 88 ? -7.398 12.977 -1.501 1 92.25 88 PHE A N 1
ATOM 709 C CA . PHE A 1 88 ? -6.965 12.484 -2.805 1 92.25 88 PHE A CA 1
ATOM 710 C C . PHE A 1 88 ? -6.23 13.578 -3.572 1 92.25 88 PHE A C 1
ATOM 712 O O . PHE A 1 88 ? -5.301 13.289 -4.332 1 92.25 88 PHE A O 1
ATOM 719 N N . GLN A 1 89 ? -6.613 14.812 -3.393 1 87.38 89 GLN A N 1
ATOM 720 C CA . GLN A 1 89 ? -5.875 15.922 -3.992 1 87.38 89 GLN A CA 1
ATOM 721 C C . GLN A 1 89 ? -4.457 16 -3.441 1 87.38 89 GLN A C 1
ATOM 723 O O . GLN A 1 89 ? -3.504 16.219 -4.191 1 87.38 89 GLN A O 1
ATOM 728 N N . PHE A 1 90 ? -4.453 15.805 -2.217 1 86.25 90 PHE A N 1
ATOM 729 C CA . PHE A 1 90 ? -3.148 15.812 -1.564 1 86.25 90 PHE A CA 1
ATOM 730 C C . PHE A 1 90 ? -2.264 14.695 -2.104 1 86.25 90 PHE A C 1
ATOM 732 O O . PHE A 1 90 ? -1.116 14.938 -2.484 1 86.25 90 PHE A O 1
ATOM 739 N N . PHE A 1 91 ? -2.766 13.531 -2.15 1 84.38 91 PHE A N 1
ATOM 740 C CA . PHE A 1 91 ? -1.972 12.383 -2.574 1 84.38 91 PHE A CA 1
ATOM 741 C C . PHE A 1 91 ? -1.635 12.477 -4.059 1 84.38 91 PHE A C 1
ATOM 743 O O . PHE A 1 91 ? -0.59 11.984 -4.496 1 84.38 91 PHE A O 1
ATOM 750 N N . SER A 1 92 ? -2.49 13.039 -4.812 1 77.06 92 SER A N 1
ATOM 751 C CA . SER A 1 92 ? -2.211 13.203 -6.234 1 77.06 92 SER A CA 1
ATOM 752 C C . SER A 1 92 ? -1.007 14.109 -6.465 1 77.06 92 SER A C 1
ATOM 754 O O . SER A 1 92 ? -0.303 13.969 -7.469 1 77.06 92 SER A O 1
ATOM 756 N N . ARG A 1 93 ? -0.767 14.961 -5.527 1 70.31 93 ARG A N 1
ATOM 757 C CA . ARG A 1 93 ? 0.325 15.914 -5.668 1 70.31 93 ARG A CA 1
ATOM 758 C C . ARG A 1 93 ? 1.571 15.438 -4.93 1 70.31 93 ARG A C 1
ATOM 760 O O . ARG A 1 93 ? 2.695 15.703 -5.363 1 70.31 93 ARG A O 1
ATOM 767 N N . HIS A 1 94 ? 1.302 14.711 -3.859 1 67.56 94 HIS A N 1
ATOM 768 C CA . HIS A 1 94 ? 2.408 14.414 -2.955 1 67.56 94 HIS A CA 1
ATOM 769 C C . HIS A 1 94 ? 2.551 12.914 -2.729 1 67.56 94 HIS A C 1
ATOM 771 O O . HIS A 1 94 ? 3.334 12.484 -1.882 1 67.56 94 HIS A O 1
ATOM 777 N N . GLY A 1 95 ? 1.756 12.117 -3.35 1 62.91 95 GLY A N 1
ATOM 778 C CA . GLY A 1 95 ? 1.57 10.719 -2.988 1 62.91 95 GLY A CA 1
ATOM 779 C C . GLY A 1 95 ? 2.797 9.867 -3.25 1 62.91 95 GLY A C 1
ATOM 780 O O . GLY A 1 95 ? 2.889 8.734 -2.768 1 62.91 95 GLY A O 1
ATOM 781 N N . TYR A 1 96 ? 3.672 10.383 -3.973 1 58.03 96 TYR A N 1
ATOM 782 C CA . TYR A 1 96 ? 4.855 9.578 -4.273 1 58.03 96 TYR A CA 1
ATOM 783 C C . TYR A 1 96 ? 5.562 9.156 -2.99 1 58.03 96 TYR A C 1
ATOM 785 O O . TYR A 1 96 ? 6.102 8.047 -2.91 1 58.03 96 TYR A O 1
ATOM 793 N N . TYR A 1 97 ? 5.523 9.969 -2.045 1 55.97 97 TYR A N 1
ATOM 794 C CA . TYR A 1 97 ? 6.289 9.727 -0.829 1 55.97 97 TYR A CA 1
ATOM 795 C C . TYR A 1 97 ? 5.609 8.672 0.042 1 55.97 97 TYR A C 1
ATOM 797 O O . TYR A 1 97 ? 6.273 7.965 0.8 1 55.97 97 TYR A O 1
ATOM 805 N N . ILE A 1 98 ? 4.367 8.555 0.008 1 53.03 98 ILE A N 1
ATOM 806 C CA . ILE A 1 98 ? 3.67 7.633 0.9 1 53.03 98 ILE A CA 1
ATOM 807 C C . ILE A 1 98 ? 3.84 6.199 0.402 1 53.03 98 ILE A C 1
ATOM 809 O O . ILE A 1 98 ? 4 5.273 1.2 1 53.03 98 ILE A O 1
ATOM 813 N N . SER A 1 99 ? 3.688 6.031 -0.807 1 50.66 99 SER A N 1
ATOM 814 C CA . SER A 1 99 ? 3.75 4.68 -1.355 1 50.66 99 SER A CA 1
ATOM 815 C C . SER A 1 99 ? 5.152 4.098 -1.233 1 50.66 99 SER A C 1
ATOM 817 O O . SER A 1 99 ? 5.316 2.91 -0.947 1 50.66 99 SER A O 1
ATOM 819 N N . ARG A 1 100 ? 6.105 4.961 -1.456 1 48.56 100 ARG A N 1
ATOM 820 C CA . ARG A 1 100 ? 7.488 4.512 -1.578 1 48.56 100 ARG A CA 1
ATOM 821 C C . ARG A 1 100 ? 8.133 4.352 -0.206 1 48.56 100 ARG A C 1
ATOM 823 O O . ARG A 1 100 ? 9.156 3.678 -0.072 1 48.56 100 ARG A O 1
ATOM 830 N N . ASP A 1 101 ? 7.668 5.008 0.723 1 46.41 101 ASP A N 1
ATOM 831 C CA . ASP A 1 101 ? 8.383 5.305 1.958 1 46.41 101 ASP A CA 1
ATOM 832 C C . ASP A 1 101 ? 8.656 4.035 2.76 1 46.41 101 ASP A C 1
ATOM 834 O O . ASP A 1 101 ? 9.734 3.879 3.34 1 46.41 101 ASP A O 1
ATOM 838 N N . TYR A 1 102 ? 7.777 3.072 2.801 1 46.09 102 TYR A N 1
ATOM 839 C CA . TYR A 1 102 ? 8.062 2.045 3.797 1 46.09 102 TYR A CA 1
ATOM 840 C C . TYR A 1 102 ? 9.195 1.138 3.336 1 46.09 102 TYR A C 1
ATOM 842 O O . TYR A 1 102 ? 9.977 0.643 4.156 1 46.09 102 TYR A O 1
ATOM 850 N N . THR A 1 103 ? 9.219 0.96 2.127 1 45.69 103 THR A N 1
ATOM 851 C CA . THR A 1 103 ? 10.188 -0.025 1.659 1 45.69 103 THR A CA 1
ATOM 852 C C . THR A 1 103 ? 11.562 0.613 1.48 1 45.69 103 THR A C 1
ATOM 854 O O . THR A 1 103 ? 12.586 -0.054 1.637 1 45.69 103 THR A O 1
ATOM 857 N N . GLU A 1 104 ? 11.484 1.808 1.046 1 46.09 104 GLU A N 1
ATOM 858 C CA . GLU A 1 104 ? 12.773 2.453 0.793 1 46.09 104 GLU A CA 1
ATOM 859 C C . GLU A 1 104 ? 13.516 2.73 2.096 1 46.09 104 GLU A C 1
ATOM 861 O O . GLU A 1 104 ? 14.727 2.945 2.09 1 46.09 104 GLU A O 1
ATOM 866 N N . PHE A 1 105 ? 12.883 2.754 3.051 1 44.06 105 PHE A N 1
ATOM 867 C CA . PHE A 1 105 ? 13.586 3.125 4.273 1 44.06 105 PHE A CA 1
ATOM 868 C C . PHE A 1 105 ? 13.633 1.954 5.25 1 44.06 105 PHE A C 1
ATOM 870 O O . PHE A 1 105 ? 12.766 1.833 6.117 1 44.06 105 PHE A O 1
ATOM 877 N N . PRO A 1 106 ? 14.438 0.903 4.91 1 44.88 106 PRO A N 1
ATOM 878 C CA . PRO A 1 106 ? 14.555 -0.193 5.875 1 44.88 106 PRO A CA 1
ATOM 879 C C . PRO A 1 106 ? 14.867 0.295 7.289 1 44.88 106 PRO A C 1
ATOM 881 O O . PRO A 1 106 ? 15.43 1.38 7.461 1 44.88 106 PRO A O 1
ATOM 884 N N . PRO A 1 107 ? 14.305 -0.346 8.25 1 44.34 107 PRO A N 1
ATOM 885 C CA . PRO A 1 107 ? 14.609 -0.035 9.648 1 44.34 107 PRO A CA 1
ATOM 886 C C . PRO A 1 107 ? 16.094 0.219 9.883 1 44.34 107 PRO A C 1
ATOM 888 O O . PRO A 1 107 ? 16.469 0.93 10.82 1 44.34 107 PRO A O 1
ATOM 891 N N . ALA A 1 108 ? 16.875 -0.519 9.18 1 42.19 108 ALA A N 1
ATOM 892 C CA . ALA A 1 108 ? 18.281 -0.447 9.578 1 42.19 108 ALA A CA 1
ATOM 893 C C . ALA A 1 108 ? 18.844 0.956 9.359 1 42.19 108 ALA A C 1
ATOM 895 O O . ALA A 1 108 ? 19.953 1.263 9.805 1 42.19 108 ALA A O 1
ATOM 896 N N . SER A 1 109 ? 18.453 1.542 8.305 1 43.75 109 SER A N 1
ATOM 897 C CA . SER A 1 109 ? 19.172 2.797 8.117 1 43.75 109 SER A CA 1
ATOM 898 C C . SER A 1 109 ? 18.922 3.756 9.281 1 43.75 109 SER A C 1
ATOM 900 O O . SER A 1 109 ? 18.062 3.502 10.125 1 43.75 109 SER A O 1
ATOM 902 N N . SER A 1 110 ? 19.297 5.125 9.133 1 49.41 110 SER A N 1
ATOM 903 C CA . SER A 1 110 ? 19.297 6.176 10.141 1 49.41 110 SER A CA 1
ATOM 904 C C . SER A 1 110 ? 17.938 6.305 10.812 1 49.41 110 SER A C 1
ATOM 906 O O . SER A 1 110 ? 16.906 6.355 10.133 1 49.41 110 SER A O 1
ATOM 908 N N . ASP A 1 111 ? 17.734 5.824 12.078 1 57.41 111 ASP A N 1
ATOM 909 C CA . ASP A 1 111 ? 16.719 5.699 13.117 1 57.41 111 ASP A CA 1
ATOM 910 C C . ASP A 1 111 ? 15.727 6.859 13.07 1 57.41 111 ASP A C 1
ATOM 912 O O . ASP A 1 111 ? 14.531 6.672 13.289 1 57.41 111 ASP A O 1
ATOM 916 N N . ASN A 1 112 ? 16.188 7.957 12.414 1 67.12 112 ASN A N 1
ATOM 917 C CA . ASN A 1 112 ? 15.336 9.133 12.562 1 67.12 112 ASN A CA 1
ATOM 918 C C . ASN A 1 112 ? 14.266 9.195 11.477 1 67.12 112 ASN A C 1
ATOM 920 O O . ASN A 1 112 ? 13.109 9.492 11.758 1 67.12 112 ASN A O 1
ATOM 924 N N . VAL A 1 113 ? 14.672 8.75 10.305 1 69.75 113 VAL A N 1
ATOM 925 C CA . VAL A 1 113 ? 13.727 8.836 9.195 1 69.75 113 VAL A CA 1
ATOM 926 C C . VAL A 1 113 ? 12.641 7.773 9.359 1 69.75 113 VAL A C 1
ATOM 928 O O . VAL A 1 113 ? 11.461 8.055 9.164 1 69.75 113 VAL A O 1
ATOM 931 N N . TYR A 1 114 ? 13.07 6.676 9.82 1 67.88 114 TYR A N 1
ATOM 932 C CA . TYR A 1 114 ? 12.125 5.582 10.016 1 67.88 114 TYR A CA 1
ATOM 933 C C . TYR A 1 114 ? 11.102 5.93 11.094 1 67.88 114 TYR A C 1
ATOM 935 O O . TYR A 1 114 ? 9.906 5.707 10.914 1 67.88 114 TYR A O 1
ATOM 943 N N . SER A 1 115 ? 11.625 6.492 12.117 1 71.44 115 SER A N 1
ATOM 944 C CA . SER A 1 115 ? 10.75 6.871 13.219 1 71.44 115 SER A CA 1
ATOM 945 C C . SER A 1 115 ? 9.75 7.934 12.789 1 71.44 115 SER A C 1
ATOM 947 O O . SER A 1 115 ? 8.578 7.895 13.188 1 71.44 115 SER A O 1
ATOM 949 N N . LEU A 1 116 ? 10.172 8.828 11.969 1 75.81 116 LEU A N 1
ATOM 950 C CA . LEU A 1 116 ? 9.281 9.883 11.5 1 75.81 116 LEU A CA 1
ATOM 951 C C . LEU A 1 116 ? 8.219 9.32 10.57 1 75.81 116 LEU A C 1
ATOM 953 O O . LEU A 1 116 ? 7.047 9.695 10.656 1 75.81 116 LEU A O 1
ATOM 957 N N . ILE A 1 117 ? 8.625 8.398 9.781 1 75.44 117 ILE A N 1
ATOM 958 C CA . ILE A 1 117 ? 7.691 7.773 8.852 1 75.44 117 ILE A CA 1
ATOM 959 C C . ILE A 1 117 ? 6.629 7 9.625 1 75.44 117 ILE A C 1
ATOM 961 O O . ILE A 1 117 ? 5.438 7.09 9.32 1 75.44 117 ILE A O 1
ATOM 965 N N . GLN A 1 118 ? 7.062 6.32 10.617 1 74.12 118 GLN A N 1
ATOM 966 C CA . GLN A 1 118 ? 6.121 5.59 11.461 1 74.12 118 GLN A CA 1
ATOM 967 C C . GLN A 1 118 ? 5.148 6.539 12.148 1 74.12 118 GLN A C 1
ATOM 969 O O . GLN A 1 118 ? 3.953 6.25 12.25 1 74.12 118 GLN A O 1
ATOM 974 N N . GLN A 1 119 ? 5.66 7.609 12.57 1 77.19 119 GLN A N 1
ATOM 975 C CA . GLN A 1 119 ? 4.824 8.602 13.227 1 77.19 119 GLN A CA 1
ATOM 976 C C . GLN A 1 119 ? 3.793 9.188 12.266 1 77.19 119 GLN A C 1
ATOM 978 O O . GLN A 1 119 ? 2.635 9.391 12.633 1 77.19 119 GLN A O 1
ATOM 983 N N . ILE A 1 120 ? 4.234 9.438 11.148 1 79.94 120 ILE A N 1
ATOM 984 C CA . ILE A 1 120 ? 3.348 9.977 10.125 1 79.94 120 ILE A CA 1
ATOM 985 C C . ILE A 1 120 ? 2.25 8.961 9.805 1 79.94 120 ILE A C 1
ATOM 987 O O . ILE A 1 120 ? 1.079 9.328 9.672 1 79.94 120 ILE A O 1
ATOM 991 N N . GLN A 1 121 ? 2.574 7.734 9.75 1 78.75 121 GLN A N 1
ATOM 992 C CA . GLN A 1 121 ? 1.605 6.676 9.492 1 78.75 121 GLN A CA 1
ATOM 993 C C . GLN A 1 121 ? 0.561 6.594 10.602 1 78.75 121 GLN A C 1
ATOM 995 O O . GLN A 1 121 ? -0.634 6.465 10.328 1 78.75 121 GLN A O 1
ATOM 1000 N N . ILE A 1 122 ? 1.043 6.633 11.75 1 82.62 122 ILE A N 1
ATOM 1001 C CA . ILE A 1 122 ? 0.158 6.574 12.914 1 82.62 122 ILE A CA 1
ATOM 1002 C C . ILE A 1 122 ? -0.788 7.773 12.898 1 82.62 122 ILE A C 1
ATOM 1004 O O . ILE A 1 122 ? -1.993 7.625 13.117 1 82.62 122 ILE A O 1
ATOM 1008 N N . GLN A 1 123 ? -0.246 8.898 12.555 1 84 123 GLN A N 1
ATOM 1009 C CA . GLN A 1 123 ? -1.049 10.117 12.516 1 84 123 GLN A CA 1
ATOM 1010 C C . GLN A 1 123 ? -2.102 10.047 11.414 1 84 123 GLN A C 1
ATOM 1012 O O . GLN A 1 123 ? -3.232 10.5 11.594 1 84 123 GLN A O 1
ATOM 1017 N N . MET A 1 124 ? -1.698 9.539 10.328 1 87.5 124 MET A N 1
ATOM 1018 C CA . MET A 1 124 ? -2.639 9.414 9.219 1 87.5 124 MET A CA 1
ATOM 1019 C C . MET A 1 124 ? -3.773 8.461 9.578 1 87.5 124 MET A C 1
ATOM 1021 O O . MET A 1 124 ? -4.938 8.742 9.289 1 87.5 124 MET A O 1
ATOM 1025 N N . PHE A 1 125 ? -3.412 7.414 10.219 1 89.62 125 PHE A N 1
ATOM 1026 C CA . PHE A 1 125 ? -4.414 6.43 10.609 1 89.62 125 PHE A CA 1
ATOM 1027 C C . PHE A 1 125 ? -5.379 7.02 11.633 1 89.62 125 PHE A C 1
ATOM 1029 O O . PHE A 1 125 ? -6.586 6.781 11.562 1 89.62 125 PHE A O 1
ATOM 1036 N N . ASN A 1 126 ? -4.863 7.793 12.5 1 89.5 126 ASN A N 1
ATOM 1037 C CA . ASN A 1 126 ? -5.703 8.484 13.469 1 89.5 126 ASN A CA 1
ATOM 1038 C C . ASN A 1 126 ? -6.617 9.508 12.797 1 89.5 126 ASN A C 1
ATOM 1040 O O . ASN A 1 126 ? -7.773 9.664 13.195 1 89.5 126 ASN A O 1
ATOM 1044 N N . TYR A 1 127 ? -6.043 10.172 11.922 1 90.44 127 TYR A N 1
ATOM 1045 C CA . TYR A 1 127 ? -6.859 11.117 11.164 1 90.44 127 TYR A CA 1
ATOM 1046 C C . TYR A 1 127 ? -8.023 10.406 10.492 1 90.44 127 TYR A C 1
ATOM 1048 O O . TYR A 1 127 ? -9.164 10.883 10.531 1 90.44 127 TYR A O 1
ATOM 1056 N N . TYR A 1 128 ? -7.73 9.273 9.844 1 95.19 128 TYR A N 1
ATOM 1057 C CA . TYR A 1 128 ? -8.781 8.484 9.203 1 95.19 128 TYR A CA 1
ATOM 1058 C C . TYR A 1 128 ? -9.844 8.07 10.219 1 95.19 128 TYR A C 1
ATOM 1060 O O . TYR A 1 128 ? -11.039 8.172 9.953 1 95.19 128 TYR A O 1
ATOM 1068 N N . GLU A 1 129 ? -9.336 7.598 11.336 1 94.94 129 GLU A N 1
ATOM 1069 C CA . GLU A 1 129 ? -10.25 7.16 12.391 1 94.94 129 GLU A CA 1
ATOM 1070 C C . GLU A 1 129 ? -11.172 8.297 12.828 1 94.94 129 GLU A C 1
ATOM 1072 O O . GLU A 1 129 ? -12.375 8.102 12.992 1 94.94 129 GLU A O 1
ATOM 1077 N N . ASN A 1 130 ? -10.625 9.461 13.07 1 93.25 130 ASN A N 1
ATOM 1078 C CA . ASN A 1 130 ? -11.398 10.625 13.484 1 93.25 130 ASN A CA 1
ATOM 1079 C C . ASN A 1 130 ? -12.414 11.031 12.422 1 93.25 130 ASN A C 1
ATOM 1081 O O . ASN A 1 130 ? -13.562 11.336 12.734 1 93.25 130 ASN A O 1
ATOM 1085 N N . LEU A 1 131 ? -11.953 11.039 11.211 1 95.81 131 LEU A N 1
ATOM 1086 C CA . LEU A 1 131 ? -12.82 11.352 10.078 1 95.81 131 LEU A CA 1
ATOM 1087 C C . LEU A 1 131 ? -14.039 10.438 10.047 1 95.81 131 LEU A C 1
ATOM 1089 O O . LEU A 1 131 ? -15.172 10.906 9.938 1 95.81 131 LEU A O 1
ATOM 1093 N N . LEU A 1 132 ? -13.836 9.164 10.227 1 97.88 132 LEU A N 1
ATOM 1094 C CA . LEU A 1 132 ? -14.898 8.164 10.133 1 97.88 132 LEU A CA 1
ATOM 1095 C C . LEU A 1 132 ? -15.781 8.195 11.375 1 97.88 132 LEU A C 1
ATOM 1097 O O . LEU A 1 132 ? -17 8.008 11.281 1 97.88 132 LEU A O 1
ATOM 1101 N N . SER A 1 133 ? -15.18 8.406 12.516 1 95.69 133 SER A N 1
ATOM 1102 C CA . SER A 1 133 ? -15.945 8.492 13.758 1 95.69 133 SER A CA 1
ATOM 1103 C C . SER A 1 133 ? -16.906 9.672 13.734 1 95.69 133 SER A C 1
ATOM 1105 O O . SER A 1 133 ? -18.016 9.578 14.258 1 95.69 133 SER A O 1
ATOM 1107 N N . ARG A 1 134 ? -16.516 10.727 13.195 1 95.25 134 ARG A N 1
ATOM 1108 C CA . ARG A 1 134 ? -17.391 11.891 13.078 1 95.25 134 ARG A CA 1
ATOM 1109 C C . ARG A 1 134 ? -18.531 11.617 12.109 1 95.25 134 ARG A C 1
ATOM 1111 O O . ARG A 1 134 ? -19.656 12.047 12.344 1 95.25 134 ARG A O 1
ATOM 1118 N N . GLN A 1 135 ? -18.234 10.938 11.047 1 97.06 135 GLN A N 1
ATOM 1119 C CA . GLN A 1 135 ? -19.25 10.664 10.023 1 97.06 135 GLN A CA 1
ATOM 1120 C C . GLN A 1 135 ? -20.266 9.648 10.516 1 97.06 135 GLN A C 1
ATOM 1122 O O . GLN A 1 135 ? -21.469 9.828 10.32 1 97.06 135 GLN A O 1
ATOM 1127 N N . TYR A 1 136 ? -19.781 8.562 11.164 1 97.69 136 TYR A N 1
ATOM 1128 C CA . TYR A 1 136 ? -20.672 7.438 11.438 1 97.69 136 TYR A CA 1
ATOM 1129 C C . TYR A 1 136 ? -21.016 7.359 12.914 1 97.69 136 TYR A C 1
ATOM 1131 O O . TYR A 1 136 ? -21.953 6.664 13.305 1 97.69 136 TYR A O 1
ATOM 1139 N N . GLY A 1 137 ? -20.312 8.023 13.758 1 95.19 137 GLY A N 1
ATOM 1140 C CA . GLY A 1 137 ? -20.609 8.078 15.18 1 95.19 137 GLY A CA 1
ATOM 1141 C C . GLY A 1 137 ? -20.5 6.734 15.867 1 95.19 137 GLY A C 1
ATOM 1142 O O . GLY A 1 137 ? -19.531 5.992 15.641 1 95.19 137 GLY A O 1
ATOM 1143 N N . SER A 1 138 ? -21.422 6.41 16.719 1 95.25 138 SER A N 1
ATOM 1144 C CA . SER A 1 138 ? -21.375 5.219 17.562 1 95.25 138 SER A CA 1
ATOM 1145 C C . SER A 1 138 ? -21.656 3.955 16.75 1 95.25 138 SER A C 1
ATOM 1147 O O . SER A 1 138 ? -21.406 2.844 17.219 1 95.25 138 SER A O 1
ATOM 1149 N N . ALA A 1 139 ? -22.094 4.113 15.547 1 95.62 139 ALA A N 1
ATOM 1150 C CA . ALA A 1 139 ? -22.422 2.959 14.711 1 95.62 139 ALA A CA 1
ATOM 1151 C C . ALA A 1 139 ? -21.172 2.115 14.43 1 95.62 139 ALA A C 1
ATOM 1153 O O . ALA A 1 139 ? -21.281 0.915 14.164 1 95.62 139 ALA A O 1
ATOM 1154 N N . ILE A 1 140 ? -20 2.777 14.5 1 96.88 140 ILE A N 1
ATOM 1155 C CA . ILE A 1 140 ? -18.812 2.039 14.109 1 96.88 140 ILE A CA 1
ATOM 1156 C C . ILE A 1 140 ? -17.906 1.836 15.328 1 96.88 140 ILE A C 1
ATOM 1158 O O . ILE A 1 140 ? -16.766 1.379 15.195 1 96.88 140 ILE A O 1
ATOM 1162 N N . SER A 1 141 ? -18.359 2.109 16.562 1 95 141 SER A N 1
ATOM 1163 C CA . SER A 1 141 ? -17.531 2.09 17.766 1 95 141 SER A CA 1
ATOM 1164 C C . SER A 1 141 ? -16.875 0.728 17.953 1 95 141 SER A C 1
ATOM 1166 O O . SER A 1 141 ? -15.688 0.647 18.297 1 95 141 SER A O 1
ATOM 1168 N N . GLN A 1 142 ? -17.641 -0.333 17.672 1 94.44 142 GLN A N 1
ATOM 1169 C CA . GLN A 1 142 ? -17.156 -1.693 17.875 1 94.44 142 GLN A CA 1
ATOM 1170 C C . GLN A 1 142 ? -16.094 -2.049 16.828 1 94.44 142 GLN A C 1
ATOM 1172 O O . GLN A 1 142 ? -15.219 -2.879 17.078 1 94.44 142 GLN A O 1
ATOM 1177 N N . TRP A 1 143 ? -16.156 -1.427 15.609 1 96.62 143 TRP A N 1
ATOM 1178 C CA . TRP A 1 143 ? -15.297 -1.765 14.484 1 96.62 143 TRP A CA 1
ATOM 1179 C C . TRP A 1 143 ? -14.469 -0.56 14.055 1 96.62 143 TRP A C 1
ATOM 1181 O O . TRP A 1 143 ? -14.109 -0.435 12.883 1 96.62 143 TRP A O 1
ATOM 1191 N N . LYS A 1 144 ? -14.242 0.364 14.945 1 95.81 144 LYS A N 1
ATOM 1192 C CA . LYS A 1 144 ? -13.641 1.638 14.57 1 95.81 144 LYS A CA 1
ATOM 1193 C C . LYS A 1 144 ? -12.328 1.421 13.828 1 95.81 144 LYS A C 1
ATOM 1195 O O . LYS A 1 144 ? -12.07 2.07 12.812 1 95.81 144 LYS A O 1
ATOM 1200 N N . TRP A 1 145 ? -11.516 0.454 14.281 1 95 145 TRP A N 1
ATOM 1201 C CA . TRP A 1 145 ? -10.203 0.249 13.672 1 95 145 TRP A CA 1
ATOM 1202 C C . TRP A 1 145 ? -10.328 -0.577 12.398 1 95 145 TRP A C 1
ATOM 1204 O O . TRP A 1 145 ? -9.562 -0.378 11.445 1 95 145 TRP A O 1
ATOM 1214 N N . ASP A 1 146 ? -11.273 -1.521 12.312 1 97.69 146 ASP A N 1
ATOM 1215 C CA . ASP A 1 146 ? -11.531 -2.238 11.062 1 97.69 146 ASP A CA 1
ATOM 1216 C C . ASP A 1 146 ? -12.039 -1.291 9.977 1 97.69 146 ASP A C 1
ATOM 1218 O O . ASP A 1 146 ? -11.578 -1.342 8.836 1 97.69 146 ASP A O 1
ATOM 1222 N N . VAL A 1 147 ? -12.969 -0.427 10.367 1 98.31 147 VAL A N 1
ATOM 1223 C CA . VAL A 1 147 ? -13.523 0.541 9.43 1 98.31 147 VAL A CA 1
ATOM 1224 C C . VAL A 1 147 ? -12.422 1.479 8.945 1 98.31 147 VAL A C 1
ATOM 1226 O O . VAL A 1 147 ? -12.344 1.797 7.754 1 98.31 147 VAL A O 1
ATOM 1229 N N . THR A 1 148 ? -11.578 1.882 9.867 1 97.62 148 THR A N 1
ATOM 1230 C CA . THR A 1 148 ? -10.438 2.729 9.516 1 97.62 148 THR A CA 1
ATOM 1231 C C . THR A 1 148 ? -9.508 2.012 8.547 1 97.62 148 THR A C 1
ATOM 1233 O O . THR A 1 148 ? -9.055 2.6 7.562 1 97.62 148 THR A O 1
ATOM 1236 N N . SER A 1 149 ? -9.25 0.786 8.773 1 96.56 149 SER A N 1
ATOM 1237 C CA . SER A 1 149 ? -8.383 -0.012 7.914 1 96.56 149 SER A CA 1
ATOM 1238 C C . SER A 1 149 ? -8.992 -0.191 6.527 1 96.56 149 SER A C 1
ATOM 1240 O O . SER A 1 149 ? -8.289 -0.111 5.52 1 96.56 149 SER A O 1
ATOM 1242 N N . LEU A 1 150 ? -10.273 -0.462 6.512 1 98.25 150 LEU A N 1
ATOM 1243 C CA . LEU A 1 150 ? -10.961 -0.582 5.23 1 98.25 150 LEU A CA 1
ATOM 1244 C C . LEU A 1 150 ? -10.82 0.699 4.418 1 98.25 150 LEU A C 1
ATOM 1246 O O . LEU A 1 150 ? -10.492 0.652 3.23 1 98.25 150 LEU A O 1
ATOM 1250 N N . PHE A 1 151 ? -11.031 1.772 5.066 1 98.19 151 PHE A N 1
ATOM 1251 C CA . PHE A 1 151 ? -10.898 3.07 4.414 1 98.19 151 PHE A CA 1
ATOM 1252 C C . PHE A 1 151 ? -9.469 3.289 3.924 1 98.19 151 PHE A C 1
ATOM 1254 O O . PHE A 1 151 ? -9.258 3.715 2.785 1 98.19 151 PHE A O 1
ATOM 1261 N N . SER A 1 152 ? -8.555 3.01 4.797 1 94.5 152 SER A N 1
ATOM 1262 C CA . SER A 1 152 ? -7.145 3.162 4.457 1 94.5 152 SER A CA 1
ATOM 1263 C C . SER A 1 152 ? -6.785 2.346 3.221 1 94.5 152 SER A C 1
ATOM 1265 O O . SER A 1 152 ? -6.09 2.834 2.328 1 94.5 152 SER A O 1
ATOM 1267 N N . GLY A 1 153 ? -7.258 1.146 3.174 1 93.81 153 GLY A N 1
ATOM 1268 C CA . GLY A 1 153 ? -6.996 0.286 2.029 1 93.81 153 GLY A CA 1
ATOM 1269 C C . GLY A 1 153 ? -7.547 0.837 0.729 1 93.81 153 GLY A C 1
ATOM 1270 O O . GLY A 1 153 ? -6.883 0.782 -0.307 1 93.81 153 GLY A O 1
ATOM 1271 N N . LEU A 1 154 ? -8.758 1.357 0.781 1 96.44 154 LEU A N 1
ATOM 1272 C CA . LEU A 1 154 ? -9.383 1.919 -0.41 1 96.44 154 LEU A CA 1
ATOM 1273 C C . LEU A 1 154 ? -8.633 3.16 -0.884 1 96.44 154 LEU A C 1
ATOM 1275 O O . LEU A 1 154 ? -8.367 3.311 -2.078 1 96.44 154 LEU A O 1
ATOM 1279 N N . VAL A 1 155 ? -8.305 4 0.063 1 93.62 155 VAL A N 1
ATOM 1280 C CA . VAL A 1 155 ? -7.594 5.23 -0.271 1 93.62 155 VAL A CA 1
ATOM 1281 C C . VAL A 1 155 ? -6.246 4.891 -0.898 1 93.62 155 VAL A C 1
ATOM 1283 O O . VAL A 1 155 ? -5.875 5.449 -1.934 1 93.62 155 VAL A O 1
ATOM 1286 N N . ARG A 1 156 ? -5.586 4.02 -0.287 1 88.88 156 ARG A N 1
ATOM 1287 C CA . ARG A 1 156 ? -4.273 3.635 -0.802 1 88.88 156 ARG A CA 1
ATOM 1288 C C . ARG A 1 156 ? -4.387 3.045 -2.203 1 88.88 156 ARG A C 1
ATOM 1290 O O . ARG A 1 156 ? -3.586 3.363 -3.084 1 88.88 156 ARG A O 1
ATOM 1297 N N . GLU A 1 157 ? -5.277 2.203 -2.385 1 90.12 157 GLU A N 1
ATOM 1298 C CA . GLU A 1 157 ? -5.461 1.54 -3.674 1 90.12 157 GLU A CA 1
ATOM 1299 C C . GLU A 1 157 ? -5.73 2.555 -4.781 1 90.12 157 GLU A C 1
ATOM 1301 O O . GLU A 1 157 ? -5.086 2.52 -5.832 1 90.12 157 GLU A O 1
ATOM 1306 N N . TYR A 1 158 ? -6.59 3.434 -4.547 1 91.31 158 TYR A N 1
ATOM 1307 C CA . TYR A 1 158 ? -6.98 4.348 -5.613 1 91.31 158 TYR A CA 1
ATOM 1308 C C . TYR A 1 158 ? -5.949 5.461 -5.777 1 91.31 158 TYR A C 1
ATOM 1310 O O . TYR A 1 158 ? -5.816 6.035 -6.863 1 91.31 158 TYR A O 1
ATOM 1318 N N . THR A 1 159 ? -5.316 5.746 -4.707 1 87.44 159 THR A N 1
ATOM 1319 C CA . THR A 1 159 ? -4.164 6.625 -4.875 1 87.44 159 THR A CA 1
ATOM 1320 C C . THR A 1 159 ? -3.137 5.996 -5.812 1 87.44 159 THR A C 1
ATOM 1322 O O . THR A 1 159 ? -2.555 6.684 -6.652 1 87.44 159 THR A O 1
ATOM 1325 N N . PHE A 1 160 ? -2.945 4.762 -5.68 1 81.69 160 PHE A N 1
ATOM 1326 C CA . PHE A 1 160 ? -2.041 4.035 -6.566 1 81.69 160 PHE A CA 1
ATOM 1327 C C . PHE A 1 160 ? -2.494 4.156 -8.016 1 81.69 160 PHE A C 1
ATOM 1329 O O . PHE A 1 160 ? -1.68 4.406 -8.906 1 81.69 160 PHE A O 1
ATOM 1336 N N . HIS A 1 161 ? -3.723 3.992 -8.289 1 83.56 161 HIS A N 1
ATOM 1337 C CA . HIS A 1 161 ? -4.254 4.102 -9.648 1 83.56 161 HIS A CA 1
ATOM 1338 C C . HIS A 1 161 ? -4.066 5.508 -10.203 1 83.56 161 HIS A C 1
ATOM 1340 O O . HIS A 1 161 ? -3.799 5.68 -11.391 1 83.56 161 HIS A O 1
ATOM 1346 N N . LEU A 1 162 ? -4.188 6.465 -9.336 1 79.44 162 LEU A N 1
ATOM 1347 C CA . LEU A 1 162 ? -4.039 7.855 -9.75 1 79.44 162 LEU A CA 1
ATOM 1348 C C . LEU A 1 162 ? -2.58 8.18 -10.055 1 79.44 162 LEU A C 1
ATOM 1350 O O . LEU A 1 162 ? -2.271 8.75 -11.102 1 79.44 162 LEU A O 1
ATOM 1354 N N . LEU A 1 163 ? -1.699 7.727 -9.234 1 70.62 163 LEU A N 1
ATOM 1355 C CA . LEU A 1 163 ? -0.332 8.234 -9.258 1 70.62 163 LEU A CA 1
ATOM 1356 C C . LEU A 1 163 ? 0.567 7.336 -10.102 1 70.62 163 LEU A C 1
ATOM 1358 O O . LEU A 1 163 ? 1.448 7.824 -10.812 1 70.62 163 LEU A O 1
ATOM 1362 N N . PHE A 1 164 ? 0.342 6.086 -10 1 67 164 PHE A N 1
ATOM 1363 C CA . PHE A 1 164 ? 1.322 5.188 -10.594 1 67 164 PHE A CA 1
ATOM 1364 C C . PHE A 1 164 ? 0.771 4.543 -11.859 1 67 164 PHE A C 1
ATOM 1366 O O . PHE A 1 164 ? 1.525 4.234 -12.781 1 67 164 PHE A O 1
ATOM 1373 N N . ALA A 1 165 ? -0.486 4.398 -11.828 1 65.94 165 ALA A N 1
ATOM 1374 C CA . ALA A 1 165 ? -1.068 3.846 -13.047 1 65.94 165 ALA A CA 1
ATOM 1375 C C . ALA A 1 165 ? -1.601 4.953 -13.953 1 65.94 165 ALA A C 1
ATOM 1377 O O . ALA A 1 165 ? -2.062 4.688 -15.062 1 65.94 165 ALA A O 1
ATOM 1378 N N . PHE A 1 166 ? -1.608 6.203 -13.445 1 66.62 166 PHE A N 1
ATOM 1379 C CA . PHE A 1 166 ? -1.961 7.406 -14.188 1 66.62 166 PHE A CA 1
ATOM 1380 C C . PHE A 1 166 ? -3.354 7.281 -14.789 1 66.62 166 PHE A C 1
ATOM 1382 O O . PHE A 1 166 ? -3.576 7.676 -15.938 1 66.62 166 PHE A O 1
ATOM 1389 N N . LYS A 1 167 ? -4.113 6.688 -14.094 1 75 167 LYS A N 1
ATOM 1390 C CA . LYS A 1 167 ? -5.5 6.602 -14.547 1 75 167 LYS A CA 1
ATOM 1391 C C . LYS A 1 167 ? -6.211 7.945 -14.383 1 75 167 LYS A C 1
ATOM 1393 O O . LYS A 1 167 ? -6.086 8.602 -13.352 1 75 167 LYS A O 1
ATOM 1398 N N . PRO A 1 168 ? -6.867 8.328 -15.43 1 82.25 168 PRO A N 1
ATOM 1399 C CA . PRO A 1 168 ? -7.531 9.633 -15.398 1 82.25 168 PRO A CA 1
ATOM 1400 C C . PRO A 1 168 ? -8.844 9.609 -14.617 1 82.25 168 PRO A C 1
ATOM 1402 O O . PRO A 1 168 ? -9.906 9.867 -15.18 1 82.25 168 PRO A O 1
ATOM 1405 N N . ILE A 1 169 ? -8.789 9.461 -13.344 1 88.56 169 ILE A N 1
ATOM 1406 C CA . ILE A 1 169 ? -9.953 9.43 -12.469 1 88.56 169 ILE A CA 1
ATOM 1407 C C . ILE A 1 169 ? -10.211 10.828 -11.906 1 88.56 169 ILE A C 1
ATOM 1409 O O . ILE A 1 169 ? -9.297 11.477 -11.406 1 88.56 169 ILE A O 1
ATOM 1413 N N . HIS A 1 170 ? -11.438 11.266 -12.031 1 91 170 HIS A N 1
ATOM 1414 C CA . HIS A 1 170 ? -11.805 12.539 -11.422 1 91 170 HIS A CA 1
ATOM 1415 C C . HIS A 1 170 ? -11.859 12.422 -9.906 1 91 170 HIS A C 1
ATOM 1417 O O . HIS A 1 170 ? -12.602 11.602 -9.367 1 91 170 HIS A O 1
ATOM 1423 N N . ILE A 1 171 ? -11.211 13.273 -9.266 1 93.12 171 ILE A N 1
ATOM 1424 C CA . ILE A 1 171 ? -11 13.18 -7.824 1 93.12 171 ILE A CA 1
ATOM 1425 C C . ILE A 1 171 ? -12.328 13.32 -7.094 1 93.12 171 ILE A C 1
ATOM 1427 O O . ILE A 1 171 ? -12.594 12.609 -6.125 1 93.12 171 ILE A O 1
ATOM 1431 N N . GLU A 1 172 ? -13.188 14.234 -7.555 1 93.31 172 GLU A N 1
ATOM 1432 C CA . GLU A 1 172 ? -14.477 14.445 -6.902 1 93.31 172 GLU A CA 1
ATOM 1433 C C . GLU A 1 172 ? -15.359 13.211 -7.02 1 93.31 172 GLU A C 1
ATOM 1435 O O . GLU A 1 172 ? -16.062 12.852 -6.07 1 93.31 172 GLU A O 1
ATOM 1440 N N . GLN A 1 173 ? -15.312 12.586 -8.172 1 94.56 173 GLN A N 1
ATOM 1441 C CA . GLN A 1 173 ? -16.078 11.352 -8.375 1 94.56 173 GLN A CA 1
ATOM 1442 C C . GLN A 1 173 ? -15.516 10.219 -7.52 1 94.56 173 GLN A C 1
ATOM 1444 O O . GLN A 1 173 ? -16.281 9.422 -6.969 1 94.56 173 GLN A O 1
ATOM 1449 N N . LEU A 1 174 ? -14.219 10.203 -7.457 1 97 174 LEU A N 1
ATOM 1450 C CA . LEU A 1 174 ? -13.555 9.195 -6.641 1 97 174 LEU A CA 1
ATOM 1451 C C . LEU A 1 174 ? -13.93 9.359 -5.168 1 97 174 LEU A C 1
ATOM 1453 O O . LEU A 1 174 ? -14.227 8.375 -4.488 1 97 174 LEU A O 1
ATOM 1457 N N . ALA A 1 175 ? -13.898 10.586 -4.695 1 97.38 175 ALA A N 1
ATOM 1458 C CA . ALA A 1 175 ? -14.242 10.859 -3.303 1 97.38 175 ALA A CA 1
ATOM 1459 C C . ALA A 1 175 ? -15.664 10.398 -2.99 1 97.38 175 ALA A C 1
ATOM 1461 O O . ALA A 1 175 ? -15.906 9.766 -1.956 1 97.38 175 ALA A O 1
ATOM 1462 N N . LEU A 1 176 ? -16.562 10.711 -3.855 1 97.44 176 LEU A N 1
ATOM 1463 C CA . LEU A 1 176 ? -17.953 10.297 -3.672 1 97.44 176 LEU A CA 1
ATOM 1464 C C . LEU A 1 176 ? -18.078 8.781 -3.695 1 97.44 176 LEU A C 1
ATOM 1466 O O . LEU A 1 176 ? -18.781 8.195 -2.879 1 97.44 176 LEU A O 1
ATOM 1470 N N . PHE A 1 177 ? -17.391 8.172 -4.637 1 98.12 177 PHE A N 1
ATOM 1471 C CA . PHE A 1 177 ? -17.391 6.715 -4.762 1 98.12 177 PHE A CA 1
ATOM 1472 C C . PHE A 1 177 ? -16.906 6.066 -3.473 1 98.12 177 PHE A C 1
ATOM 1474 O O . PHE A 1 177 ? -17.547 5.148 -2.953 1 98.12 177 PHE A O 1
ATOM 1481 N N . ILE A 1 178 ? -15.789 6.539 -2.932 1 98.38 178 ILE A N 1
ATOM 1482 C CA . ILE A 1 178 ? -15.203 5.984 -1.715 1 98.38 178 ILE A CA 1
ATOM 1483 C C . ILE A 1 178 ? -16.156 6.195 -0.543 1 98.38 178 ILE A C 1
ATOM 1485 O O . ILE A 1 178 ? -16.375 5.289 0.268 1 98.38 178 ILE A O 1
ATOM 1489 N N . ALA A 1 179 ? -16.719 7.375 -0.449 1 98.38 179 ALA A N 1
ATOM 1490 C CA . ALA A 1 179 ? -17.656 7.668 0.632 1 98.38 179 ALA A CA 1
ATOM 1491 C C . ALA A 1 179 ? -18.844 6.707 0.609 1 98.38 179 ALA A C 1
ATOM 1493 O O . ALA A 1 179 ? -19.25 6.188 1.651 1 98.38 179 ALA A O 1
ATOM 1494 N N . GLU A 1 180 ? -19.406 6.457 -0.54 1 98.31 180 GLU A N 1
ATOM 1495 C CA . GLU A 1 180 ? -20.562 5.586 -0.672 1 98.31 180 GLU A CA 1
ATOM 1496 C C . GLU A 1 180 ? -20.203 4.133 -0.398 1 98.31 180 GLU A C 1
ATOM 1498 O O . GLU A 1 180 ? -21 3.379 0.156 1 98.31 180 GLU A O 1
ATOM 1503 N N . ARG A 1 181 ? -19 3.73 -0.866 1 98.44 181 ARG A N 1
ATOM 1504 C CA . ARG A 1 181 ? -18.531 2.389 -0.54 1 98.44 181 ARG A CA 1
ATOM 1505 C C . ARG A 1 181 ? -18.375 2.213 0.967 1 98.44 181 ARG A C 1
ATOM 1507 O O . ARG A 1 181 ? -18.719 1.166 1.515 1 98.44 181 ARG A O 1
ATOM 1514 N N . MET A 1 182 ? -17.844 3.24 1.642 1 98.69 182 MET A N 1
ATOM 1515 C 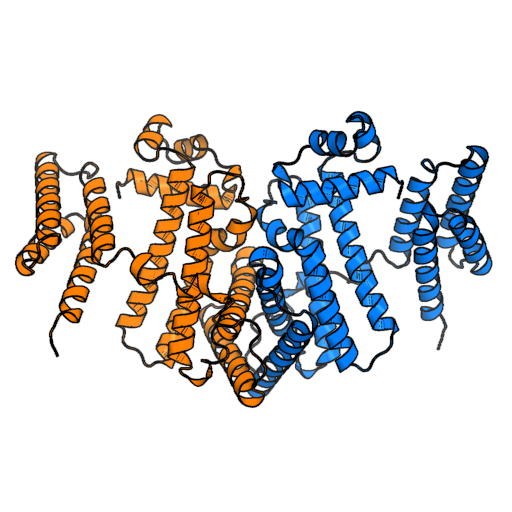CA . MET A 1 182 ? -17.719 3.168 3.096 1 98.69 182 MET A CA 1
ATOM 1516 C C . MET A 1 182 ? -19.094 3.049 3.746 1 98.69 182 MET A C 1
ATOM 1518 O O . MET A 1 182 ? -19.266 2.33 4.734 1 98.69 182 MET A O 1
ATOM 1522 N N . ASP A 1 183 ? -20.109 3.771 3.16 1 98.62 183 ASP A N 1
ATOM 1523 C CA . ASP A 1 183 ? -21.484 3.617 3.648 1 98.62 183 ASP A CA 1
ATOM 1524 C C . ASP A 1 183 ? -21.953 2.166 3.535 1 98.62 183 ASP A C 1
ATOM 1526 O O . ASP A 1 183 ? -22.547 1.628 4.465 1 98.62 183 ASP A O 1
ATOM 1530 N N . ASP A 1 184 ? -21.672 1.555 2.389 1 98.5 184 ASP A N 1
ATOM 1531 C CA . ASP A 1 184 ? -22.031 0.157 2.172 1 98.5 184 ASP A CA 1
ATOM 1532 C C . ASP A 1 184 ? -21.391 -0.747 3.221 1 98.5 184 ASP A C 1
ATOM 1534 O O . ASP A 1 184 ? -22.047 -1.625 3.779 1 98.5 184 ASP A O 1
ATOM 1538 N N . LEU A 1 185 ? -20.094 -0.524 3.455 1 98.62 185 LEU A N 1
ATOM 1539 C CA . LEU A 1 185 ? -19.328 -1.347 4.395 1 98.62 185 LEU A CA 1
ATOM 1540 C C . LEU A 1 185 ? -19.875 -1.202 5.809 1 98.62 185 LEU A C 1
ATOM 1542 O O . LEU A 1 185 ? -20.062 -2.197 6.512 1 98.62 185 LEU A O 1
ATOM 1546 N N . VAL A 1 186 ? -20.156 0.007 6.242 1 98.5 186 VAL A N 1
ATOM 1547 C CA . VAL A 1 186 ? -20.656 0.261 7.594 1 98.5 186 VAL A CA 1
ATOM 1548 C C . VAL A 1 186 ? -22.047 -0.341 7.754 1 98.5 186 VAL A C 1
ATOM 1550 O O . VAL A 1 186 ? -22.344 -0.957 8.781 1 98.5 186 VAL A O 1
ATOM 1553 N N . GLU A 1 187 ? -22.859 -0.159 6.73 1 97.88 187 GLU A N 1
ATOM 1554 C CA . GLU A 1 187 ? -24.188 -0.765 6.77 1 97.88 187 GLU A CA 1
ATOM 1555 C C . GLU A 1 187 ? -24.109 -2.281 6.918 1 97.88 187 GLU A C 1
ATOM 1557 O O . GLU A 1 187 ? -24.859 -2.881 7.688 1 97.88 187 GLU A O 1
ATOM 1562 N N . GLY A 1 188 ? -23.203 -2.881 6.16 1 97.88 188 GLY A N 1
ATOM 1563 C CA . GLY A 1 188 ? -23.016 -4.32 6.258 1 97.88 188 GLY A CA 1
ATOM 1564 C C . GLY A 1 188 ? -22.531 -4.766 7.629 1 97.88 188 GLY A C 1
ATOM 1565 O O . GLY A 1 188 ? -23.016 -5.762 8.164 1 97.88 188 GLY A O 1
ATOM 1566 N N . LEU A 1 189 ? -21.578 -4.031 8.203 1 97.69 189 LEU A N 1
ATOM 1567 C CA . LEU A 1 189 ? -21.047 -4.348 9.523 1 97.69 189 LEU A CA 1
ATOM 1568 C C . LEU A 1 189 ? -22.141 -4.266 10.578 1 97.69 189 LEU A C 1
ATOM 1570 O O . LEU A 1 189 ? -22.25 -5.137 11.445 1 97.69 189 LEU A O 1
ATOM 1574 N N . VAL A 1 190 ? -22.922 -3.248 10.531 1 97 190 VAL A N 1
ATOM 1575 C CA . VAL A 1 190 ? -23.984 -3.047 11.508 1 97 190 VAL A CA 1
ATOM 1576 C C . VAL A 1 190 ? -25.031 -4.152 11.367 1 97 190 VAL A C 1
ATOM 1578 O O . VAL A 1 190 ? -25.531 -4.668 12.367 1 97 190 VAL A O 1
ATOM 1581 N N . LYS A 1 191 ? -25.312 -4.523 10.164 1 96.62 191 LYS A N 1
ATOM 1582 C CA . LYS A 1 191 ? -26.328 -5.543 9.875 1 96.62 191 LYS A CA 1
ATOM 1583 C C . LYS A 1 191 ? -25.875 -6.914 10.375 1 96.62 191 LYS A C 1
ATOM 1585 O O . LYS A 1 191 ? -26.656 -7.648 10.977 1 96.62 191 LYS A O 1
ATOM 1590 N N . THR A 1 192 ? -24.609 -7.27 10.156 1 95.94 192 THR A N 1
ATOM 1591 C CA . THR A 1 192 ? -24.141 -8.625 10.438 1 95.94 192 THR A CA 1
ATOM 1592 C C . THR A 1 192 ? -23.422 -8.688 11.781 1 95.94 192 THR A C 1
ATOM 1594 O O . THR A 1 192 ? -23.266 -9.766 12.359 1 95.94 192 THR A O 1
ATOM 1597 N N . SER A 1 193 ? -22.891 -7.598 12.312 1 94.75 193 SER A N 1
ATOM 1598 C CA . SER A 1 193 ? -22.234 -7.434 13.609 1 94.75 193 SER A CA 1
ATOM 1599 C C . SER A 1 193 ? -21.156 -8.492 13.82 1 94.75 193 SER A C 1
ATOM 1601 O O . SER A 1 193 ? -21.156 -9.188 14.844 1 94.75 193 SER A O 1
ATOM 1603 N N . PRO A 1 194 ? -20.297 -8.625 12.898 1 95.31 194 PRO A N 1
ATOM 1604 C CA . PRO A 1 194 ? -19.219 -9.586 13.109 1 95.31 194 PRO A CA 1
ATOM 1605 C C . PRO A 1 194 ? -18.281 -9.188 14.25 1 95.31 194 PRO A C 1
ATOM 1607 O O . PRO A 1 194 ? -18.359 -8.062 14.75 1 95.31 194 PRO A O 1
ATOM 1610 N N . GLN A 1 195 ? -17.469 -10.148 14.641 1 94.12 195 GLN A N 1
ATOM 1611 C CA . GLN A 1 195 ? -16.422 -9.82 15.602 1 94.12 195 GLN A CA 1
ATOM 1612 C C . GLN A 1 195 ? -15.375 -8.906 14.977 1 94.12 195 GLN A C 1
ATOM 1614 O O . GLN A 1 195 ? -14.984 -9.102 13.82 1 94.12 195 GLN A O 1
ATOM 1619 N N . ALA A 1 196 ? -14.992 -7.902 15.75 1 95.31 196 ALA A N 1
ATOM 1620 C CA . ALA A 1 196 ? -13.938 -7.02 15.273 1 95.31 196 ALA A CA 1
ATOM 1621 C C . ALA A 1 196 ? -12.617 -7.773 15.117 1 95.31 196 ALA A C 1
ATOM 1623 O O . ALA A 1 196 ? -12.273 -8.617 15.953 1 95.31 196 ALA A O 1
ATOM 1624 N N . LEU A 1 197 ? -11.914 -7.555 14.07 1 95.62 197 LEU A N 1
ATOM 1625 C CA . LEU A 1 197 ? -10.594 -8.148 13.867 1 95.62 197 LEU A CA 1
ATOM 1626 C C . LEU A 1 197 ? -9.516 -7.312 14.547 1 95.62 197 LEU A C 1
ATOM 1628 O O . LEU A 1 197 ? -8.586 -7.855 15.141 1 95.62 197 LEU A O 1
ATOM 1632 N N . LEU A 1 198 ? -9.617 -5.992 14.383 1 94.62 198 LEU A N 1
ATOM 1633 C CA . LEU A 1 198 ? -8.688 -5.043 15 1 94.62 198 LEU A CA 1
ATOM 1634 C C . LEU A 1 198 ? -9.336 -4.344 16.188 1 94.62 198 LEU A C 1
ATOM 1636 O O . LEU A 1 198 ? -10.023 -3.334 16.016 1 94.62 198 LEU A O 1
ATOM 1640 N N . THR A 1 199 ? -9.055 -4.844 17.391 1 90.44 199 THR A N 1
ATOM 1641 C CA . THR A 1 199 ? -9.641 -4.309 18.609 1 90.44 199 THR A CA 1
ATOM 1642 C C . THR A 1 199 ? -8.828 -3.117 19.125 1 90.44 199 THR A C 1
ATOM 1644 O O . THR A 1 199 ? -7.703 -2.891 18.672 1 90.44 199 THR A O 1
ATOM 1647 N N . THR A 1 200 ? -9.391 -2.398 19.984 1 88.12 200 THR A N 1
ATOM 1648 C CA . THR A 1 200 ? -8.703 -1.258 20.578 1 88.12 200 THR A CA 1
ATOM 1649 C C . THR A 1 200 ? -7.434 -1.703 21.297 1 88.12 200 THR A C 1
ATOM 1651 O O . THR A 1 200 ? -6.434 -0.986 21.297 1 88.12 200 THR A O 1
ATOM 1654 N N . GLU A 1 201 ? -7.426 -2.873 21.875 1 84.5 201 GLU A N 1
ATOM 1655 C CA . GLU A 1 201 ? -6.254 -3.416 22.547 1 84.5 201 GLU A CA 1
ATOM 1656 C C . GLU A 1 201 ? -5.117 -3.688 21.562 1 84.5 201 GLU A C 1
ATOM 1658 O O . GLU A 1 201 ? -3.957 -3.385 21.859 1 84.5 201 GLU A O 1
ATOM 1663 N N . LEU A 1 202 ? -5.492 -4.207 20.422 1 84.88 202 LEU A N 1
ATOM 1664 C CA . LEU A 1 202 ? -4.5 -4.535 19.406 1 84.88 202 LEU A CA 1
ATOM 1665 C C . LEU A 1 202 ? -3.949 -3.268 18.766 1 84.88 202 LEU A C 1
ATOM 1667 O O . LEU A 1 202 ? -2.826 -3.264 18.25 1 84.88 202 LEU A O 1
ATOM 1671 N N . MET A 1 203 ? -4.789 -2.191 18.844 1 88 203 MET A N 1
ATOM 1672 C CA . MET A 1 203 ? -4.43 -0.981 18.109 1 88 203 MET A CA 1
ATOM 1673 C C . MET A 1 203 ? -4.02 0.134 19.062 1 88 203 MET A C 1
ATOM 1675 O O . MET A 1 203 ? -4.141 1.315 18.734 1 88 203 MET A O 1
ATOM 1679 N N . LYS A 1 204 ? -3.533 -0.181 20.125 1 81 204 LYS A N 1
ATOM 1680 C CA . LYS A 1 204 ? -3.211 0.764 21.203 1 81 204 LYS A CA 1
ATOM 1681 C C . LYS A 1 204 ? -2.166 1.776 20.734 1 81 204 LYS A C 1
ATOM 1683 O O . LYS A 1 204 ? -2.195 2.938 21.156 1 81 204 LYS A O 1
ATOM 1688 N N . GLU A 1 205 ? -1.231 1.342 19.906 1 76.94 205 GLU A N 1
ATOM 1689 C CA . GLU A 1 205 ? -0.173 2.221 19.422 1 76.94 205 GLU A CA 1
ATOM 1690 C C . GLU A 1 205 ? -0.749 3.383 18.609 1 76.94 205 GLU A C 1
ATOM 1692 O O . GLU A 1 205 ? -0.113 4.43 18.484 1 76.94 205 GLU A O 1
ATOM 1697 N N . TYR A 1 206 ? -1.912 3.15 18.125 1 79.25 206 TYR A N 1
ATOM 1698 C CA . TYR A 1 206 ? -2.547 4.191 17.328 1 79.25 206 TYR A CA 1
ATOM 1699 C C . TYR A 1 206 ? -3.375 5.121 18.203 1 79.25 206 TYR A C 1
ATOM 1701 O O . TYR A 1 206 ? -3.721 6.23 17.797 1 79.25 206 TYR A O 1
ATOM 1709 N N . GLU A 1 207 ? -3.816 4.559 19.359 1 67.56 207 GLU A N 1
ATOM 1710 C CA . GLU A 1 207 ? -4.637 5.359 20.266 1 67.56 207 GLU A CA 1
ATOM 1711 C C . GLU A 1 207 ? -3.795 6.387 21.016 1 67.56 207 GLU A C 1
ATOM 1713 O O . GLU A 1 207 ? -4.27 7.48 21.328 1 67.56 207 GLU A O 1
ATOM 1718 N N . ALA A 1 208 ? -2.646 5.895 21.625 1 55.12 208 ALA A N 1
ATOM 1719 C CA . ALA A 1 208 ? -1.825 6.688 22.547 1 55.12 208 ALA A CA 1
ATOM 1720 C C . ALA A 1 208 ? -1.342 7.969 21.875 1 55.12 208 ALA A C 1
ATOM 1722 O O . ALA A 1 208 ? -0.863 8.883 22.547 1 55.12 208 ALA A O 1
ATOM 1723 N N . VAL A 1 209 ? -1.238 7.93 20.688 1 47.47 209 VAL A N 1
ATOM 1724 C CA . VAL A 1 209 ? -0.605 9.109 20.109 1 47.47 209 VAL A CA 1
ATOM 1725 C C . VAL A 1 209 ? -1.59 10.273 20.094 1 47.47 209 VAL A C 1
ATOM 1727 O O . VAL A 1 209 ? -2.652 10.195 19.469 1 47.47 209 VAL A O 1
ATOM 1730 N N . ASP A 1 210 ? -1.719 10.875 21.281 1 40.69 210 ASP A N 1
ATOM 1731 C CA . ASP A 1 210 ? -2.459 12.125 21.344 1 40.69 210 ASP A CA 1
ATOM 1732 C C . ASP A 1 210 ? -2.283 12.938 20.062 1 40.69 210 ASP A C 1
ATOM 1734 O O . ASP A 1 210 ? -1.159 13.281 19.688 1 40.69 210 ASP A O 1
ATOM 1738 N N . LEU A 1 211 ? -3.176 12.766 19.234 1 38.28 211 LEU A N 1
ATOM 1739 C CA . LEU A 1 211 ? -3.146 13.68 18.094 1 38.28 211 LEU A CA 1
ATOM 1740 C C . LEU A 1 211 ? -2.578 15.031 18.5 1 38.28 211 LEU A C 1
ATOM 1742 O O . LEU A 1 211 ? -1.97 15.727 17.688 1 38.28 211 LEU A O 1
ATOM 1746 N N . GLU A 1 212 ? -2.953 15.414 19.734 1 36.5 212 GLU A N 1
ATOM 1747 C CA . GLU A 1 212 ? -2.49 16.688 20.297 1 36.5 212 GLU A CA 1
ATOM 1748 C C . GLU A 1 212 ? -0.972 16.688 20.453 1 36.5 212 GLU A C 1
ATOM 1750 O O . GLU A 1 212 ? -0.345 17.75 20.422 1 36.5 212 GLU A O 1
ATOM 1755 N N . SER A 1 213 ? -0.382 15.711 20.844 1 35.53 213 SER A N 1
ATOM 1756 C CA . SER A 1 213 ? 1.063 15.664 21.031 1 35.53 213 SER A CA 1
ATOM 1757 C C . SER A 1 213 ? 1.796 15.617 19.703 1 35.53 213 SER A C 1
ATOM 1759 O O . SER A 1 213 ? 2.984 15.938 19.625 1 35.53 213 SER A O 1
ATOM 1761 N N . LEU A 1 214 ? 1.387 14.898 18.875 1 35.84 214 LEU A N 1
ATOM 1762 C CA . LEU A 1 214 ? 2.012 14.859 17.562 1 35.84 214 LEU A CA 1
ATOM 1763 C C . LEU A 1 214 ? 1.741 16.156 16.797 1 35.84 214 LEU A C 1
ATOM 1765 O O . LEU A 1 214 ? 2.271 16.344 15.703 1 35.84 214 LEU A O 1
ATOM 1769 N N . VAL A 1 215 ? 0.568 16.719 16.969 1 34.25 215 VAL A N 1
ATOM 1770 C CA . VAL A 1 215 ? 0.431 18.156 16.688 1 34.25 215 VAL A CA 1
ATOM 1771 C C . VAL A 1 215 ? 1.287 18.953 17.656 1 34.25 215 VAL A C 1
ATOM 1773 O O . VAL A 1 215 ? 1.125 18.844 18.875 1 34.25 215 VAL A O 1
ATOM 1776 N N . PRO A 1 216 ? 2.385 19.281 17.5 1 35.62 216 PRO A N 1
ATOM 1777 C CA . PRO A 1 216 ? 2.92 20.234 18.469 1 35.62 216 PRO A CA 1
ATOM 1778 C C . PRO A 1 216 ? 1.828 21.031 19.172 1 35.62 216 PRO A C 1
ATOM 1780 O O . PRO A 1 216 ? 0.794 21.328 18.578 1 35.62 216 PRO A O 1
ATOM 1783 N N . THR A 1 217 ? 1.446 20.828 20.484 1 38.62 217 THR A N 1
ATOM 1784 C CA . THR A 1 217 ? 0.55 21.766 21.172 1 38.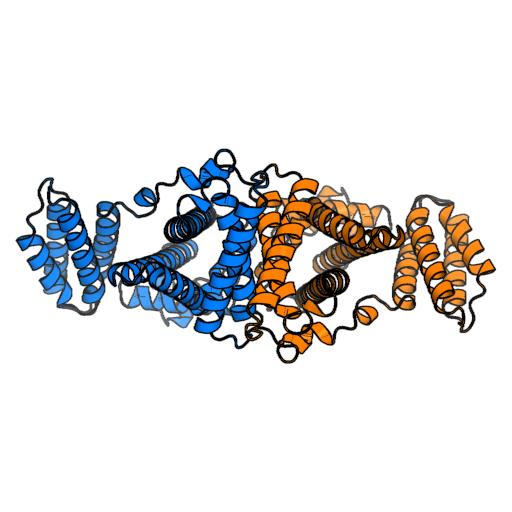62 217 THR A CA 1
ATOM 1785 C C . THR A 1 217 ? 0.504 23.109 20.438 1 38.62 217 THR A C 1
ATOM 1787 O O . THR A 1 217 ? 1.439 23.453 19.719 1 38.62 217 THR A O 1
ATOM 1790 N N . ASN A 1 218 ? -0.692 23.625 20.297 1 43.91 218 ASN A N 1
ATOM 1791 C CA . ASN A 1 218 ? -0.733 24.984 19.75 1 43.91 218 ASN A CA 1
ATOM 1792 C C . ASN A 1 218 ? 0.542 25.75 20.078 1 43.91 218 ASN A C 1
ATOM 1794 O O . ASN A 1 218 ? 1.062 26.484 19.234 1 43.91 218 ASN A O 1
ATOM 1798 N N . SER A 1 219 ? 1.019 25.344 21.25 1 48.75 219 SER A N 1
ATOM 1799 C CA . SER A 1 219 ? 2.23 26.016 21.703 1 48.75 219 SER A CA 1
ATOM 1800 C C . SER A 1 219 ? 3.459 25.516 20.953 1 48.75 219 SER A C 1
ATOM 1802 O O . SER A 1 219 ? 4.316 26.312 20.562 1 48.75 219 SER A O 1
ATOM 1804 N N . ALA A 1 220 ? 3.436 24.297 20.766 1 48.75 220 ALA A N 1
ATOM 1805 C CA . ALA A 1 220 ? 4.629 23.766 20.125 1 48.75 220 ALA A CA 1
ATOM 1806 C C . ALA A 1 220 ? 4.629 24.094 18.625 1 48.75 220 ALA A C 1
ATOM 1808 O O . ALA A 1 220 ? 5.672 24.406 18.062 1 48.75 220 ALA A O 1
ATOM 1809 N N . ARG A 1 221 ? 3.598 24.156 18.016 1 50.62 221 ARG A N 1
ATOM 1810 C CA . ARG A 1 221 ? 3.453 24.562 16.625 1 50.62 221 ARG A CA 1
ATOM 1811 C C . ARG A 1 221 ? 3.77 26.047 16.453 1 50.62 221 ARG A C 1
ATOM 1813 O O . ARG A 1 221 ? 4.418 26.453 15.484 1 50.62 221 ARG A O 1
ATOM 1820 N N . MET A 1 222 ? 3.252 26.672 17.406 1 61.19 222 MET A N 1
ATOM 1821 C CA . MET A 1 222 ? 3.566 28.094 17.422 1 61.19 222 MET A CA 1
ATOM 1822 C C . MET A 1 222 ? 5.066 28.328 17.578 1 61.19 222 MET A C 1
ATOM 1824 O O . MET A 1 222 ? 5.648 29.172 16.906 1 61.19 222 MET A O 1
ATOM 1828 N N . SER A 1 223 ? 5.59 27.391 18.359 1 63.75 223 SER A N 1
ATOM 1829 C CA . SER A 1 223 ? 7.031 27.484 18.562 1 63.75 223 SER A CA 1
ATOM 1830 C C . SER A 1 223 ? 7.793 27.078 17.312 1 63.75 223 SER A C 1
ATOM 1832 O O . SER A 1 223 ? 8.805 27.688 16.953 1 63.75 223 SER A O 1
ATOM 1834 N N . SER A 1 224 ? 7.27 26.234 16.672 1 61.81 224 SER A N 1
ATOM 1835 C CA . SER A 1 224 ? 7.906 25.797 15.43 1 61.81 224 SER A CA 1
ATOM 1836 C C . SER A 1 224 ? 7.773 26.844 14.328 1 61.81 224 SER A C 1
ATOM 1838 O O . SER A 1 224 ? 8.719 27.094 13.586 1 61.81 224 SER A O 1
ATOM 1840 N N . LEU A 1 225 ? 6.586 27.391 14.156 1 68 225 LEU A N 1
ATOM 1841 C CA . LEU A 1 225 ? 6.379 28.469 13.211 1 68 225 LEU A CA 1
ATOM 1842 C C . LEU A 1 225 ? 7.281 29.656 13.531 1 68 225 LEU A C 1
ATOM 1844 O O . LEU A 1 225 ? 7.871 30.266 12.633 1 68 225 LEU A O 1
ATOM 1848 N N . LEU A 1 226 ? 7.352 29.875 14.844 1 77.19 226 LEU A N 1
ATOM 1849 C CA . LEU A 1 226 ? 8.219 30.953 15.305 1 77.19 226 LEU A CA 1
ATOM 1850 C C . LEU A 1 226 ? 9.688 30.625 15.016 1 77.19 226 LEU A C 1
ATOM 1852 O O . LEU A 1 226 ? 10.445 31.5 14.594 1 77.19 226 LEU A O 1
ATOM 1856 N N . HIS A 1 227 ? 9.984 29.406 15.172 1 72.75 227 HIS A N 1
ATOM 1857 C CA . HIS A 1 227 ? 11.352 28.984 14.867 1 72.75 227 HIS A CA 1
ATOM 1858 C C . HIS A 1 227 ? 11.633 29.078 13.367 1 72.75 227 HIS A C 1
ATOM 1860 O O . HIS A 1 227 ? 12.727 29.484 12.961 1 72.75 227 HIS A O 1
ATOM 1866 N N . THR A 1 228 ? 10.688 28.828 12.625 1 72.88 228 THR A N 1
ATOM 1867 C CA . THR A 1 228 ? 10.805 28.984 11.18 1 72.88 228 THR A CA 1
ATOM 1868 C C . THR A 1 228 ? 11 30.453 10.805 1 72.88 228 THR A C 1
ATOM 1870 O O . THR A 1 228 ? 11.875 30.781 9.992 1 72.88 228 THR A O 1
ATOM 1873 N N . ILE A 1 229 ? 10.227 31.281 11.336 1 79.38 229 ILE A N 1
ATOM 1874 C CA . ILE A 1 229 ? 10.328 32.719 11.109 1 79.38 229 ILE A CA 1
ATOM 1875 C C . ILE A 1 229 ? 11.719 33.188 11.508 1 79.38 229 ILE A C 1
ATOM 1877 O O . ILE A 1 229 ? 12.367 33.938 10.758 1 79.38 229 ILE A O 1
ATOM 1881 N N . GLN A 1 230 ? 12.227 32.656 12.656 1 79.94 230 GLN A N 1
ATOM 1882 C CA . GLN A 1 230 ? 13.531 33.062 13.172 1 79.94 230 GLN A CA 1
ATOM 1883 C C . GLN A 1 230 ? 14.656 32.562 12.258 1 79.94 230 GLN A C 1
ATOM 1885 O O . GLN A 1 230 ? 15.688 33.25 12.125 1 79.94 230 GLN A O 1
ATOM 1890 N N . SER A 1 231 ? 14.383 31.609 11.656 1 74.56 231 SER A N 1
ATOM 1891 C CA . SER A 1 231 ? 15.398 31.047 10.781 1 74.56 231 SER A CA 1
ATOM 1892 C C . SER A 1 231 ? 15.422 31.75 9.43 1 74.56 231 SER A C 1
ATOM 1894 O O . SER A 1 231 ? 16.453 31.766 8.75 1 74.56 231 SER A O 1
ATOM 1896 N N . ILE A 1 232 ? 14.289 32.312 9.055 1 74.75 232 ILE A N 1
ATOM 1897 C CA . ILE A 1 232 ? 14.148 33 7.77 1 74.75 232 ILE A CA 1
ATOM 1898 C C . ILE A 1 232 ? 14.719 34.406 7.867 1 74.75 232 ILE A C 1
ATOM 1900 O O . ILE A 1 232 ? 15.273 34.938 6.898 1 74.75 232 ILE A O 1
ATOM 1904 N N . ILE A 1 233 ? 14.797 35.031 8.977 1 81.69 233 ILE A N 1
ATOM 1905 C CA . ILE A 1 233 ? 15.086 36.438 9.188 1 81.69 233 ILE A CA 1
ATOM 1906 C C . ILE A 1 233 ? 16.516 36.75 8.766 1 81.69 233 ILE A C 1
ATOM 1908 O O . ILE A 1 233 ? 16.766 37.719 8.023 1 81.69 233 ILE A O 1
ATOM 1912 N N . PRO A 1 234 ? 17.406 35.812 9.156 1 77.56 234 PRO A N 1
ATOM 1913 C CA . PRO A 1 234 ? 18.797 36.094 8.75 1 77.56 234 PRO A CA 1
ATOM 1914 C C . PRO A 1 234 ? 19 36.031 7.242 1 77.56 234 PRO A C 1
ATOM 1916 O O . PRO A 1 234 ? 19.953 36.594 6.715 1 77.56 234 PRO A O 1
ATOM 1919 N N . GLU A 1 235 ? 18.047 35.594 6.586 1 71.56 235 GLU A N 1
ATOM 1920 C CA . GLU A 1 235 ? 18.219 35.312 5.164 1 71.56 235 GLU A CA 1
ATOM 1921 C C . GLU A 1 235 ? 17.391 36.281 4.312 1 71.56 235 GLU A C 1
ATOM 1923 O O . GLU A 1 235 ? 17.375 36.156 3.084 1 71.56 235 GLU A O 1
ATOM 1928 N N . LEU A 1 236 ? 16.766 37.125 4.871 1 73.94 236 LEU A N 1
ATOM 1929 C CA . LEU A 1 236 ? 15.938 38.094 4.156 1 73.94 236 LEU A CA 1
ATOM 1930 C C . LEU A 1 236 ? 16.797 39.062 3.379 1 73.94 236 LEU A C 1
ATOM 1932 O O . LEU A 1 236 ? 17.906 39.406 3.805 1 73.94 236 LEU A O 1
ATOM 1936 N N . TYR A 1 237 ? 16.297 39.375 2.242 1 74.06 237 TYR A N 1
ATOM 1937 C CA . TYR A 1 237 ? 16.953 40.375 1.452 1 74.06 237 TYR A CA 1
ATOM 1938 C C . TYR A 1 237 ? 16.531 41.781 1.895 1 74.06 237 TYR A C 1
ATOM 1940 O O . TYR A 1 237 ? 15.859 42.5 1.144 1 74.06 237 TYR A O 1
ATOM 1948 N N . VAL A 1 238 ? 16.766 42.188 3.119 1 77.75 238 VAL A N 1
ATOM 1949 C CA . VAL A 1 238 ? 16.484 43.469 3.721 1 77.75 238 VAL A CA 1
ATOM 1950 C C . VAL A 1 238 ? 17.734 44 4.441 1 77.75 238 VAL A C 1
ATOM 1952 O O . VAL A 1 238 ? 18.656 43.219 4.719 1 77.75 238 VAL A O 1
ATOM 1955 N N . PRO A 1 239 ? 17.844 45.281 4.609 1 79.81 239 PRO A N 1
ATOM 1956 C CA . PRO A 1 239 ? 19.016 45.844 5.309 1 79.81 239 PRO A CA 1
ATOM 1957 C C . PRO A 1 239 ? 19.234 45.188 6.676 1 79.81 239 PRO A C 1
ATOM 1959 O O . PRO A 1 239 ? 18.281 44.75 7.316 1 79.81 239 PRO A O 1
ATOM 1962 N N . ASN A 1 240 ? 20.5 45.062 7.074 1 80.69 240 ASN A N 1
ATOM 1963 C CA . ASN A 1 240 ? 20.875 44.406 8.32 1 80.69 240 ASN A CA 1
ATOM 1964 C C . ASN A 1 240 ? 20.172 45.031 9.516 1 80.69 240 ASN A C 1
ATOM 1966 O O . ASN A 1 240 ? 19.859 44.344 10.492 1 80.69 240 ASN A O 1
ATOM 1970 N N . VAL A 1 241 ? 19.875 46.344 9.406 1 81.81 241 VAL A N 1
ATOM 1971 C CA . VAL A 1 241 ? 19.156 47.031 10.469 1 81.81 241 VAL A CA 1
ATOM 1972 C C . VAL A 1 241 ? 17.75 46.438 10.617 1 81.81 241 VAL A C 1
ATOM 1974 O O . VAL A 1 241 ? 17.297 46.188 11.727 1 81.81 241 VAL A O 1
ATOM 1977 N N . ARG A 1 242 ? 17.172 46.125 9.523 1 82.38 242 ARG A N 1
ATOM 1978 C CA . ARG A 1 242 ? 15.828 45.562 9.523 1 82.38 242 ARG A CA 1
ATOM 1979 C C . ARG A 1 242 ? 15.852 44.094 9.992 1 82.38 242 ARG A C 1
ATOM 1981 O O . ARG A 1 242 ? 14.969 43.656 10.719 1 82.38 242 ARG A O 1
ATOM 1988 N N . LYS A 1 243 ? 16.828 43.469 9.625 1 83.06 243 LYS A N 1
ATOM 1989 C CA . LYS A 1 243 ? 16.984 42.062 10.078 1 83.06 243 LYS A CA 1
ATOM 1990 C C . LYS A 1 243 ? 17.094 42 11.602 1 83.06 243 LYS A C 1
ATOM 1992 O O . LYS A 1 243 ? 16.453 41.156 12.234 1 83.06 243 LYS A O 1
ATOM 1997 N N . SER A 1 244 ? 17.938 42.938 12.008 1 84.62 244 SER A N 1
ATOM 1998 C CA . SER A 1 244 ? 18.109 43 13.453 1 84.62 244 SER A CA 1
ATOM 1999 C C . SER A 1 244 ? 16.812 43.344 14.156 1 84.62 244 SER A C 1
ATOM 2001 O O . SER A 1 244 ? 16.484 42.75 15.195 1 84.62 244 SER A O 1
ATOM 2003 N N . GLU A 1 245 ? 16.031 44.25 13.562 1 84.81 245 GLU A N 1
ATOM 2004 C CA . GLU A 1 245 ? 14.711 44.594 14.094 1 84.81 245 GLU A CA 1
ATOM 2005 C C . GLU A 1 245 ? 13.766 43.406 14.094 1 84.81 245 GLU A C 1
ATOM 2007 O O . GLU A 1 245 ? 13.078 43.156 15.078 1 84.81 245 GLU A O 1
ATOM 2012 N N . LEU A 1 246 ? 13.812 42.688 13.031 1 86.69 246 LEU A N 1
ATOM 2013 C CA . LEU A 1 246 ? 12.914 41.531 12.883 1 86.69 246 LEU A CA 1
ATOM 2014 C C . LEU A 1 246 ? 13.289 40.438 13.844 1 86.69 246 LEU A C 1
ATOM 2016 O O . LEU A 1 246 ? 12.414 39.75 14.383 1 86.69 246 LEU A O 1
ATOM 2020 N N . GLU A 1 247 ? 14.547 40.25 14.047 1 87.25 247 GLU A N 1
ATOM 2021 C CA . GLU A 1 247 ? 15.008 39.281 15.023 1 87.25 247 GLU A CA 1
ATOM 2022 C C . GLU A 1 247 ? 14.516 39.625 16.422 1 87.25 247 GLU A C 1
ATOM 2024 O O . GLU A 1 247 ? 14.109 38.75 17.188 1 87.25 247 GLU A O 1
ATOM 2029 N N . GLN A 1 248 ? 14.562 40.938 16.719 1 85.81 248 GLN A N 1
ATOM 2030 C CA . GLN A 1 248 ? 14.07 41.406 18 1 85.81 248 GLN A CA 1
ATOM 2031 C C . GLN A 1 248 ? 12.562 41.219 18.125 1 85.81 248 GLN A C 1
ATOM 2033 O O . GLN A 1 248 ? 12.055 40.812 19.172 1 85.81 248 GLN A O 1
ATOM 2038 N N . VAL A 1 249 ? 11.883 41.438 17.016 1 85.69 249 VAL A N 1
ATOM 2039 C CA . VAL A 1 249 ? 10.438 41.25 16.953 1 85.69 249 VAL A CA 1
ATOM 2040 C C . VAL A 1 249 ? 10.102 39.781 17.203 1 85.69 249 VAL A C 1
ATOM 2042 O O . VAL A 1 249 ? 9.219 39.469 18.016 1 85.69 249 VAL A O 1
ATOM 2045 N N . ALA A 1 250 ? 10.836 38.938 16.578 1 86.38 250 ALA A N 1
ATOM 2046 C CA . ALA A 1 250 ? 10.594 37.531 16.703 1 86.38 250 ALA A CA 1
ATOM 2047 C C . ALA A 1 250 ? 10.914 37.031 18.125 1 86.38 250 ALA A C 1
ATOM 2049 O O . ALA A 1 250 ? 10.195 36.219 18.672 1 86.38 250 ALA A O 1
ATOM 2050 N N . LYS A 1 251 ? 11.969 37.562 18.656 1 85.31 251 LYS A N 1
ATOM 2051 C CA . LYS A 1 251 ? 12.336 37.219 20.031 1 85.31 251 LYS A CA 1
ATOM 2052 C C . LYS A 1 251 ? 11.273 37.656 21.016 1 85.31 251 LYS A C 1
ATOM 2054 O O . LYS A 1 251 ? 10.898 36.938 21.922 1 85.31 251 LYS A O 1
ATOM 2059 N N . LEU A 1 252 ? 10.789 38.875 20.844 1 85.38 252 LEU A N 1
ATOM 2060 C CA . LEU A 1 252 ? 9.734 39.406 21.688 1 85.38 252 LEU A CA 1
ATOM 2061 C C . LEU A 1 252 ? 8.453 38.594 21.547 1 85.38 252 LEU A C 1
ATOM 2063 O O . LEU A 1 252 ? 7.746 38.375 22.531 1 85.38 252 LEU A O 1
ATOM 2067 N N . LEU A 1 253 ? 8.203 38.156 20.359 1 85.56 253 LEU A N 1
ATOM 2068 C CA . LEU A 1 253 ? 7.035 37.344 20.094 1 85.56 253 LEU A CA 1
ATOM 2069 C C . LEU A 1 253 ? 7.137 36 20.828 1 85.56 253 LEU A C 1
ATOM 2071 O O . LEU A 1 253 ? 6.164 35.562 21.453 1 85.56 253 LEU A O 1
ATOM 2075 N N . GLU A 1 254 ? 8.211 35.406 20.812 1 82.94 254 GLU A N 1
ATOM 2076 C CA . GLU A 1 254 ? 8.461 34.156 21.516 1 82.94 254 GLU A CA 1
ATOM 2077 C C . GLU A 1 254 ? 8.266 34.312 23.016 1 82.94 254 GLU A C 1
ATOM 2079 O O . GLU A 1 254 ? 7.641 33.469 23.656 1 82.94 254 GLU A O 1
ATOM 2084 N N . GLU A 1 255 ? 8.836 35.406 23.562 1 80.94 255 GLU A N 1
ATOM 2085 C CA . GLU A 1 255 ? 8.719 35.688 25 1 80.94 255 GLU A CA 1
ATOM 2086 C C . GLU A 1 255 ? 7.266 35.875 25.406 1 80.94 255 GLU A C 1
ATOM 2088 O O . GLU A 1 255 ? 6.824 35.375 26.438 1 80.94 255 GLU A O 1
ATOM 2093 N N . GLU A 1 256 ? 6.586 36.594 24.516 1 80.38 256 GLU A N 1
ATOM 2094 C CA . GLU A 1 256 ? 5.188 36.875 24.812 1 80.38 256 GLU A CA 1
ATOM 2095 C C . GLU A 1 256 ? 4.336 35.625 24.734 1 80.38 256 GLU A C 1
ATOM 2097 O O . GLU A 1 256 ? 3.447 35.406 25.578 1 80.38 256 GLU A O 1
ATOM 2102 N N . MET A 1 257 ? 4.625 34.781 23.812 1 77.5 257 MET A N 1
ATOM 2103 C CA . MET A 1 257 ? 3.859 33.531 23.609 1 77.5 257 MET A CA 1
ATOM 2104 C C . MET A 1 257 ? 4.082 32.562 24.766 1 77.5 257 MET A C 1
ATOM 2106 O O . MET A 1 257 ? 3.227 31.719 25.031 1 77.5 257 MET A O 1
ATOM 2110 N N . ASN A 1 258 ? 5.156 32.688 25.422 1 72.88 258 ASN A N 1
ATOM 2111 C CA . ASN A 1 258 ? 5.523 31.766 26.484 1 72.88 258 ASN A CA 1
ATOM 2112 C C . ASN A 1 258 ? 5.051 32.281 27.844 1 72.88 258 ASN A C 1
ATOM 2114 O O . ASN A 1 258 ? 5.223 31.594 28.859 1 72.88 258 ASN A O 1
ATOM 2118 N N . LYS A 1 259 ? 4.512 33.406 27.812 1 73.25 259 LYS A N 1
ATOM 2119 C CA . LYS A 1 259 ? 3.951 33.938 29.062 1 73.25 259 LYS A CA 1
ATOM 2120 C C . LYS A 1 259 ? 2.67 33.188 29.438 1 73.25 259 LYS A C 1
ATOM 2122 O O . LYS A 1 259 ? 1.983 32.625 28.562 1 73.25 259 LYS A O 1
ATOM 2127 N N . GLU A 1 260 ? 2.367 33.188 30.734 1 72.19 260 GLU A N 1
ATOM 2128 C CA . GLU A 1 260 ? 1.158 32.531 31.234 1 72.19 260 GLU A CA 1
ATOM 2129 C C . GLU A 1 260 ? -0.096 33.188 30.656 1 72.19 260 GLU A C 1
ATOM 2131 O O . GLU A 1 260 ? -1.056 32.5 30.312 1 72.19 260 GLU A O 1
ATOM 2136 N N . VAL A 1 261 ? -0.041 34.531 30.625 1 71.81 261 VAL A N 1
ATOM 2137 C CA . VAL A 1 261 ? -1.126 35.312 30.031 1 71.81 261 VAL A CA 1
ATOM 2138 C C . VAL A 1 261 ? -0.577 36.219 28.906 1 71.81 261 VAL A C 1
ATOM 2140 O O . VAL A 1 261 ? -0.141 37.344 29.156 1 71.81 261 VAL A O 1
ATOM 2143 N N . PRO A 1 262 ? -0.58 35.719 27.641 1 70.12 262 PRO A N 1
ATOM 2144 C CA . PRO A 1 262 ? -0.055 36.5 26.516 1 70.12 262 PRO A CA 1
ATOM 2145 C C . PRO A 1 262 ? -0.949 37.688 26.141 1 70.12 262 PRO A C 1
ATOM 2147 O O . PRO A 1 262 ? -2.176 37.594 26.234 1 70.12 262 PRO A O 1
ATOM 2150 N N . ARG A 1 263 ? -0.312 38.875 26.062 1 74.19 263 ARG A N 1
ATOM 2151 C CA . ARG A 1 263 ? -1.029 40.031 25.594 1 74.19 263 ARG A CA 1
ATOM 2152 C C . ARG A 1 263 ? -1.356 39.906 24.094 1 74.19 263 ARG A C 1
ATOM 2154 O O . ARG A 1 263 ? -0.478 40.062 23.25 1 74.19 263 ARG A O 1
ATOM 2161 N N . ALA A 1 264 ? -2.549 39.719 23.844 1 72.88 264 ALA A N 1
ATOM 2162 C CA . ALA A 1 264 ? -3.018 39.438 22.484 1 72.88 264 ALA A CA 1
ATOM 2163 C C . ALA A 1 264 ? -2.719 40.625 21.547 1 72.88 264 ALA A C 1
ATOM 2165 O O . ALA A 1 264 ? -2.324 40.406 20.406 1 72.88 264 ALA A O 1
ATOM 2166 N N . PHE A 1 265 ? -2.924 41.812 22.062 1 72.06 265 PHE A N 1
ATOM 2167 C CA . PHE A 1 265 ? -2.709 43 21.234 1 72.06 265 PHE A CA 1
ATOM 2168 C C . PHE A 1 265 ? -1.245 43.094 20.828 1 72.06 265 PHE A C 1
ATOM 2170 O O . PHE A 1 265 ? -0.94 43.469 19.703 1 72.06 265 PHE A O 1
ATOM 2177 N N . LEU A 1 266 ? -0.326 42.781 21.672 1 77.31 266 LEU A N 1
ATOM 2178 C CA . LEU A 1 266 ? 1.102 42.812 21.391 1 77.31 266 LEU A CA 1
ATOM 2179 C C . LEU A 1 266 ? 1.478 41.719 20.391 1 77.31 266 LEU A C 1
ATOM 2181 O O . LEU A 1 266 ? 2.229 41.969 19.438 1 77.31 266 LEU A O 1
ATOM 2185 N N . ILE A 1 267 ? 0.943 40.625 20.562 1 80.75 267 ILE A N 1
ATOM 2186 C CA . ILE A 1 267 ? 1.196 39.531 19.656 1 80.75 267 ILE A CA 1
ATOM 2187 C C . ILE A 1 267 ? 0.732 39.875 18.25 1 80.75 267 ILE A C 1
ATOM 2189 O O . ILE A 1 267 ? 1.458 39.688 17.266 1 80.75 267 ILE A O 1
ATOM 2193 N N . GLN A 1 268 ? -0.353 40.5 18.188 1 78.19 268 GLN A N 1
ATOM 2194 C CA . GLN A 1 268 ? -0.902 40.875 16.906 1 78.19 268 GLN A CA 1
ATOM 2195 C C . GLN A 1 268 ? -0.034 41.938 16.234 1 78.19 268 GLN A C 1
ATOM 2197 O O . GLN A 1 268 ? 0.212 41.906 15.031 1 78.19 268 GLN A O 1
ATOM 2202 N N . ALA A 1 269 ? 0.386 42.906 17.031 1 79.12 269 ALA A N 1
ATOM 2203 C CA . ALA A 1 269 ? 1.24 43.969 16.516 1 79.12 269 ALA A CA 1
ATOM 2204 C C . ALA A 1 269 ? 2.559 43.406 15.992 1 79.12 269 ALA A C 1
ATOM 2206 O O . ALA A 1 269 ? 3.016 43.812 14.914 1 79.12 269 ALA A O 1
ATOM 2207 N N . LEU A 1 270 ? 3.129 42.438 16.703 1 82.5 270 LEU A N 1
ATOM 2208 C CA . LEU A 1 270 ? 4.406 41.875 16.328 1 82.5 270 LEU A CA 1
ATOM 2209 C C . LEU A 1 270 ? 4.258 41 15.07 1 82.5 270 LEU A C 1
ATOM 2211 O O . LEU A 1 270 ? 5.105 41.062 14.18 1 82.5 270 LEU A O 1
ATOM 2215 N N . LEU A 1 271 ? 3.178 40.375 15.031 1 84.62 271 LEU A N 1
ATOM 2216 C CA . LEU A 1 271 ? 2.912 39.531 13.875 1 84.62 271 LEU A CA 1
ATOM 2217 C C . LEU A 1 271 ? 2.662 40.375 12.625 1 84.62 271 LEU A C 1
ATOM 2219 O O . LEU A 1 271 ? 3.092 40 11.531 1 84.62 271 LEU A O 1
ATOM 2223 N N . ARG A 1 272 ? 2.031 41.469 12.75 1 78.75 272 ARG A N 1
ATOM 2224 C CA . ARG A 1 272 ? 1.812 42.406 11.641 1 78.75 272 ARG A CA 1
ATOM 2225 C C . ARG A 1 272 ? 3.137 42.938 11.117 1 78.75 272 ARG A C 1
ATOM 2227 O O . ARG A 1 272 ? 3.311 43.094 9.906 1 78.75 272 ARG A O 1
ATOM 2234 N N . ASP A 1 273 ? 4.031 43.281 12.008 1 85.38 273 ASP A N 1
ATOM 2235 C CA . ASP A 1 273 ? 5.348 43.75 11.602 1 85.38 273 ASP A CA 1
ATOM 2236 C C . ASP A 1 273 ? 6.105 42.688 10.805 1 85.38 273 ASP A C 1
ATOM 2238 O O . ASP A 1 273 ? 6.75 43 9.805 1 85.38 273 ASP A O 1
ATOM 2242 N N . LEU A 1 274 ? 5.957 41.438 11.266 1 84.94 274 LEU A N 1
ATOM 2243 C CA . LEU A 1 274 ? 6.617 40.344 10.562 1 84.94 274 LEU A CA 1
ATOM 2244 C C . LEU A 1 274 ? 5.992 40.156 9.188 1 84.94 274 LEU A C 1
ATOM 2246 O O . LEU A 1 274 ? 6.695 39.844 8.219 1 84.94 274 LEU A O 1
ATOM 2250 N N . SER A 1 275 ? 4.781 40.375 9.023 1 81.88 275 SER A N 1
ATOM 2251 C CA . SER A 1 275 ? 4.023 40.094 7.809 1 81.88 275 SER A CA 1
ATOM 2252 C C . SER A 1 275 ? 4.316 41.125 6.73 1 81.88 275 SER A C 1
ATOM 2254 O O . SER A 1 275 ? 3.998 40.906 5.559 1 81.88 275 SER A O 1
ATOM 2256 N N . VAL A 1 276 ? 4.883 42.25 7.094 1 81.25 276 VAL A N 1
ATOM 2257 C CA . VAL A 1 276 ? 5.254 43.281 6.137 1 81.25 276 VAL A CA 1
ATOM 2258 C C . VAL A 1 276 ? 6.273 42.719 5.145 1 81.25 276 VAL A C 1
ATOM 2260 O O . VAL A 1 276 ? 6.293 43.125 3.979 1 81.25 276 VAL A O 1
ATOM 2263 N N . GLU A 1 277 ? 7.051 41.812 5.715 1 79.5 277 GLU A N 1
ATOM 2264 C CA . GLU A 1 277 ? 8.008 41.156 4.824 1 79.5 277 GLU A CA 1
ATOM 2265 C C . GLU A 1 277 ? 7.367 39.969 4.078 1 79.5 277 GLU A C 1
ATOM 2267 O O . GLU A 1 277 ? 6.906 39.031 4.691 1 79.5 277 GLU A O 1
ATOM 2272 N N . PRO A 1 278 ? 7.363 40 2.873 1 77.5 278 PRO A N 1
ATOM 2273 C CA . PRO A 1 278 ? 6.629 39.031 2.08 1 77.5 278 PRO A CA 1
ATOM 2274 C C . PRO A 1 278 ? 7.055 37.594 2.391 1 77.5 278 PRO A C 1
ATOM 2276 O O . PRO A 1 278 ? 6.215 36.688 2.422 1 77.5 278 PRO A O 1
ATOM 2279 N N . GLU A 1 279 ? 8.266 37.5 2.68 1 74.56 279 GLU A N 1
ATOM 2280 C CA . GLU A 1 279 ? 8.805 36.156 2.91 1 74.56 279 GLU A CA 1
ATOM 2281 C C . GLU A 1 279 ? 8.32 35.562 4.238 1 74.56 279 GLU A C 1
ATOM 2283 O O . GLU A 1 279 ? 8.328 34.375 4.434 1 74.56 279 GLU A O 1
ATOM 2288 N N . LEU A 1 280 ? 7.926 36.406 5.113 1 79.12 280 LEU A N 1
ATOM 2289 C CA . LEU A 1 280 ? 7.496 36 6.445 1 79.12 280 LEU A CA 1
ATOM 2290 C C . LEU A 1 280 ? 5.973 36.031 6.555 1 79.12 280 LEU A C 1
ATOM 2292 O O . LEU A 1 280 ? 5.41 35.469 7.496 1 79.12 280 LEU A O 1
ATOM 2296 N N . SER A 1 281 ? 5.363 36.594 5.594 1 79.62 281 SER A N 1
ATOM 2297 C CA . SER A 1 281 ? 3.939 36.906 5.672 1 79.62 281 SER A CA 1
ATOM 2298 C C . SER A 1 281 ? 3.113 35.625 5.859 1 79.62 281 SER A C 1
ATOM 2300 O O . SER A 1 281 ? 2.227 35.594 6.715 1 79.62 281 SER A O 1
ATOM 2302 N N . SER A 1 282 ? 3.455 34.75 5.098 1 73 282 SER A N 1
ATOM 2303 C CA . SER A 1 282 ? 2.672 33.531 5.152 1 73 282 SER A CA 1
ATOM 2304 C C . SER A 1 282 ? 2.812 32.844 6.512 1 73 282 SER A C 1
ATOM 2306 O O . SER A 1 282 ? 1.824 32.375 7.09 1 73 282 SER A O 1
ATOM 2308 N N . HIS A 1 283 ? 3.939 32.781 6.992 1 76.19 283 HIS A N 1
ATOM 2309 C CA . HIS A 1 283 ? 4.195 32.156 8.273 1 76.19 283 HIS A CA 1
ATOM 2310 C C . HIS A 1 283 ? 3.6 32.938 9.43 1 76.19 283 HIS A C 1
ATOM 2312 O O . HIS A 1 283 ? 3.062 32.375 10.375 1 76.19 283 HIS A O 1
ATOM 2318 N N . ALA A 1 284 ? 3.775 34.25 9.305 1 79.5 284 ALA A N 1
ATOM 2319 C CA . ALA A 1 284 ? 3.195 35.125 10.312 1 79.5 284 ALA A CA 1
ATOM 2320 C C . ALA A 1 284 ? 1.675 35.031 10.344 1 79.5 284 ALA A C 1
ATOM 2322 O O . ALA A 1 284 ? 1.066 35 11.414 1 79.5 284 ALA A O 1
ATOM 2323 N N . ASP A 1 285 ? 1.175 34.844 9.195 1 74.44 285 ASP A N 1
ATOM 2324 C CA . ASP A 1 285 ? -0.275 34.719 9.109 1 74.44 285 ASP A CA 1
ATOM 2325 C C . ASP A 1 285 ? -0.733 33.375 9.703 1 74.44 285 ASP A C 1
ATOM 2327 O O . ASP A 1 285 ? -1.75 33.312 10.391 1 74.44 285 ASP A O 1
ATOM 2331 N N . GLN A 1 286 ? -0.023 32.5 9.5 1 72.19 286 GLN A N 1
ATOM 2332 C CA . GLN A 1 286 ? -0.326 31.172 10.055 1 72.19 286 GLN A CA 1
ATOM 2333 C C . GLN A 1 286 ? -0.257 31.188 11.586 1 72.19 286 GLN A C 1
ATOM 2335 O O . GLN A 1 286 ? -1.118 30.625 12.258 1 72.19 286 GLN A O 1
ATOM 2340 N N . LEU A 1 287 ? 0.762 31.766 12.078 1 75.88 287 LEU A N 1
ATOM 2341 C CA . LEU A 1 287 ? 0.93 31.891 13.523 1 75.88 287 LEU A CA 1
ATOM 2342 C C . LEU A 1 287 ? -0.222 32.688 14.141 1 75.88 287 LEU A C 1
ATOM 2344 O O . LEU A 1 287 ? -0.722 32.312 15.211 1 75.88 287 LEU A O 1
ATOM 2348 N N . GLN A 1 288 ? -0.612 33.688 13.406 1 74.75 288 GLN A N 1
ATOM 2349 C CA . GLN A 1 288 ? -1.739 34.5 13.836 1 74.75 288 GLN A CA 1
ATOM 2350 C C . GLN A 1 288 ? -3.025 33.688 13.891 1 74.75 288 GLN A C 1
ATOM 2352 O O . GLN A 1 288 ? -3.805 33.812 14.836 1 74.75 288 GLN A O 1
ATOM 2357 N N . GLN A 1 289 ? -3.131 32.969 13.008 1 68.06 289 GLN A N 1
ATOM 2358 C CA . GLN A 1 289 ? -4.332 32.156 12.93 1 68.06 289 GLN A CA 1
ATOM 2359 C C . GLN A 1 289 ? -4.367 31.125 14.07 1 68.06 289 GLN A C 1
ATOM 2361 O O . GLN A 1 289 ? -5.41 30.938 14.695 1 68.06 289 GLN A O 1
ATOM 2366 N N . ARG A 1 290 ? -3.316 30.703 14.391 1 63.47 290 ARG A N 1
ATOM 2367 C CA . ARG A 1 290 ? -3.213 29.703 15.438 1 63.47 290 ARG A CA 1
ATOM 2368 C C . ARG A 1 290 ? -3.424 30.312 16.812 1 63.47 290 ARG A C 1
ATOM 2370 O O . ARG A 1 290 ? -4.027 29.688 17.688 1 63.47 290 ARG A O 1
ATOM 2377 N N . LEU A 1 291 ? -2.852 31.453 16.938 1 66.44 291 LEU A N 1
ATOM 2378 C CA . LEU A 1 291 ? -3.023 32.188 18.188 1 66.44 291 LEU A CA 1
ATOM 2379 C C . LEU A 1 291 ? -4.48 32.594 18.391 1 66.44 291 LEU A C 1
ATOM 2381 O O . LEU A 1 291 ? -4.973 32.594 19.531 1 66.44 291 LEU A O 1
ATOM 2385 N N . GLY A 1 292 ? -5.09 32.844 17.328 1 64.06 292 GLY A N 1
ATOM 2386 C CA . GLY A 1 292 ? -6.508 33.156 17.391 1 64.06 292 GLY A CA 1
ATOM 2387 C C . GLY A 1 292 ? -7.371 31.953 17.766 1 64.06 292 GLY A C 1
ATOM 2388 O O . GLY A 1 292 ? -8.367 32.094 18.469 1 64.06 292 GLY A O 1
ATOM 2389 N N . GLU A 1 293 ? -6.996 30.953 17.453 1 57.47 293 GLU A N 1
ATOM 2390 C CA . GLU A 1 293 ? -7.734 29.734 17.719 1 57.47 293 GLU A CA 1
ATOM 2391 C C . GLU A 1 293 ? -7.625 29.328 19.188 1 57.47 293 GLU A C 1
ATOM 2393 O O . GLU A 1 293 ? -8.586 28.844 19.781 1 57.47 293 GLU A O 1
ATOM 2398 N N . ILE A 1 294 ? -6.516 29.547 19.719 1 54.75 294 ILE A N 1
ATOM 2399 C CA . ILE A 1 294 ? -6.297 29.266 21.141 1 54.75 294 ILE A CA 1
ATOM 2400 C C . ILE A 1 294 ? -7.145 30.188 22 1 54.75 294 ILE A C 1
ATOM 2402 O O . ILE A 1 294 ? -7.719 29.766 23 1 54.75 294 ILE A O 1
ATOM 2406 N N . ARG A 1 295 ? -7.199 31.391 21.578 1 55.94 295 ARG A N 1
ATOM 2407 C CA . ARG A 1 295 ? -7.996 32.375 22.312 1 55.94 295 ARG A CA 1
ATOM 2408 C C . ARG A 1 295 ? -9.477 32 22.281 1 55.94 295 ARG A C 1
ATOM 2410 O O . ARG A 1 295 ? -10.195 32.219 23.266 1 55.94 295 ARG A O 1
ATOM 2417 N N . GLN A 1 296 ? -9.891 31.391 21.234 1 52.03 296 GLN A N 1
ATOM 2418 C CA . GLN A 1 296 ? -11.297 31.031 21.172 1 52.03 296 GLN A CA 1
ATOM 2419 C C . GLN A 1 296 ? -11.594 29.797 22.016 1 52.03 296 GLN A C 1
ATOM 2421 O O . GLN A 1 296 ? -12.688 29.656 22.562 1 52.03 296 GLN A O 1
ATOM 2426 N N . GLU A 1 297 ? -10.75 29.016 22.125 1 47.34 297 GLU A N 1
ATOM 2427 C CA . GLU A 1 297 ? -10.922 27.812 22.922 1 47.34 297 GLU A CA 1
ATOM 2428 C C . GLU A 1 297 ? -10.852 28.109 24.422 1 47.34 297 GLU A C 1
ATOM 2430 O O . GLU A 1 297 ? -11.461 27.406 25.234 1 47.34 297 GLU A O 1
ATOM 2435 N N . ASN A 1 298 ? -10.133 29.031 24.828 1 43.56 298 ASN A N 1
ATOM 2436 C CA . ASN A 1 298 ? -9.992 29.406 26.219 1 43.56 298 ASN A CA 1
ATOM 2437 C C . ASN A 1 298 ? -11.055 30.422 26.641 1 43.56 298 ASN A C 1
ATOM 2439 O O . ASN A 1 298 ? -10.969 31.016 27.719 1 43.56 298 ASN A O 1
ATOM 2443 N N . LYS A 1 299 ? -12.008 30.891 25.891 1 45 299 LYS A N 1
ATOM 2444 C CA . LYS A 1 299 ? -13.156 31.625 26.391 1 45 299 LYS A CA 1
ATOM 2445 C C . LYS A 1 299 ? -14.023 30.75 27.297 1 45 299 LYS A C 1
ATOM 2447 O O . LYS A 1 299 ? -14.398 29.641 26.922 1 45 299 LYS A O 1
ATOM 2452 N N . PRO A 1 300 ? -14.047 30.953 28.5 1 39.12 300 PRO A N 1
ATOM 2453 C CA . PRO A 1 300 ? -15.031 30.312 29.359 1 39.12 300 PRO A CA 1
ATOM 2454 C C . PRO A 1 300 ? -16.422 30.266 28.75 1 39.12 300 PRO A C 1
ATOM 2456 O O . PRO A 1 300 ? -16.828 31.219 28.062 1 39.12 300 PRO A O 1
ATOM 2459 N N . ARG A 1 301 ? -17.125 29.094 28.719 1 36.72 301 ARG A N 1
ATOM 2460 C CA . ARG A 1 301 ? -18.594 29.156 28.672 1 36.72 301 ARG A CA 1
ATOM 2461 C C . ARG A 1 301 ? -19.141 29.984 29.828 1 36.72 301 ARG A C 1
ATOM 2463 O O . ARG A 1 301 ? -18.688 29.859 30.969 1 36.72 301 ARG A O 1
ATOM 2470 N N . MET B 1 1 ? 15.469 -28.422 -8.695 1 54.16 1 MET B N 1
ATOM 2471 C CA . MET B 1 1 ? 16.484 -27.422 -8.336 1 54.16 1 MET B CA 1
ATOM 2472 C C . MET B 1 1 ? 17.609 -28.062 -7.523 1 54.16 1 MET B C 1
ATOM 2474 O O . MET B 1 1 ? 17.375 -29.016 -6.773 1 54.16 1 MET B O 1
ATOM 2478 N N . SER B 1 2 ? 18.859 -27.875 -7.945 1 70.56 2 SER B N 1
ATOM 2479 C CA . SER B 1 2 ? 19.984 -28.406 -7.172 1 70.56 2 SER B CA 1
ATOM 2480 C C . SER B 1 2 ? 19.875 -27.984 -5.707 1 70.56 2 SER B C 1
ATOM 2482 O O . SER B 1 2 ? 19.25 -26.984 -5.383 1 70.56 2 SER B O 1
ATOM 2484 N N . LEU B 1 3 ? 20.188 -28.969 -4.863 1 78.12 3 LEU B N 1
ATOM 2485 C CA . LEU B 1 3 ? 20.219 -28.703 -3.428 1 78.12 3 LEU B CA 1
ATOM 2486 C C . LEU B 1 3 ? 20.922 -27.375 -3.137 1 78.12 3 LEU B C 1
ATOM 2488 O O . LEU B 1 3 ? 20.5 -26.625 -2.264 1 78.12 3 LEU B O 1
ATOM 2492 N N . LEU B 1 4 ? 21.906 -27.203 -3.945 1 83.5 4 LEU B N 1
ATOM 2493 C CA . LEU B 1 4 ? 22.656 -25.969 -3.76 1 83.5 4 LEU B CA 1
ATOM 2494 C C . LEU B 1 4 ? 21.828 -24.766 -4.141 1 83.5 4 LEU B C 1
ATOM 2496 O O . LEU B 1 4 ? 21.812 -23.75 -3.428 1 83.5 4 LEU B O 1
ATOM 2500 N N . LYS B 1 5 ? 21.188 -24.875 -5.254 1 88.75 5 LYS B N 1
ATOM 2501 C CA . LYS B 1 5 ? 20.344 -23.781 -5.711 1 88.75 5 LYS B CA 1
ATOM 2502 C C . LYS B 1 5 ? 19.281 -23.438 -4.672 1 88.75 5 LYS B C 1
ATOM 2504 O O . LYS B 1 5 ? 19.047 -22.266 -4.375 1 88.75 5 LYS B O 1
ATOM 2509 N N . GLU B 1 6 ? 18.703 -24.438 -4.109 1 86.44 6 GLU B N 1
ATOM 2510 C CA . GLU B 1 6 ? 17.672 -24.234 -3.096 1 86.44 6 GLU B CA 1
ATOM 2511 C C . GLU B 1 6 ? 18.25 -23.594 -1.837 1 86.44 6 GLU B C 1
ATOM 2513 O O . GLU B 1 6 ? 17.625 -22.719 -1.229 1 86.44 6 GLU B O 1
ATOM 2518 N N . LYS B 1 7 ? 19.344 -24.109 -1.516 1 88 7 LYS B N 1
ATOM 2519 C CA . LYS B 1 7 ? 20.016 -23.547 -0.351 1 88 7 LYS B CA 1
ATOM 2520 C C . LYS B 1 7 ? 20.297 -22.062 -0.542 1 88 7 LYS B C 1
ATOM 2522 O O . LYS B 1 7 ? 20.078 -21.25 0.372 1 88 7 LYS B O 1
ATOM 2527 N N . ILE B 1 8 ? 20.75 -21.797 -1.692 1 92.12 8 ILE B N 1
ATOM 2528 C CA . ILE B 1 8 ? 21.078 -20.406 -2.014 1 92.12 8 ILE B CA 1
ATOM 2529 C C . ILE B 1 8 ? 19.812 -19.562 -1.978 1 92.12 8 ILE B C 1
ATOM 2531 O O . ILE B 1 8 ? 19.797 -18.469 -1.399 1 92.12 8 ILE B O 1
ATOM 2535 N N . ILE B 1 9 ? 18.797 -20.109 -2.547 1 89.94 9 ILE B N 1
ATOM 2536 C CA . ILE B 1 9 ? 17.531 -19.375 -2.617 1 89.94 9 ILE B CA 1
ATOM 2537 C C . ILE B 1 9 ? 17 -19.141 -1.208 1 89.94 9 ILE B C 1
ATOM 2539 O O . ILE B 1 9 ? 16.609 -18.016 -0.866 1 89.94 9 ILE B O 1
ATOM 2543 N N . GLN B 1 10 ? 17.031 -20.094 -0.364 1 85.5 10 GLN B N 1
ATOM 2544 C CA . GLN B 1 10 ? 16.531 -19.969 1.002 1 85.5 10 GLN B CA 1
ATOM 2545 C C . GLN B 1 10 ? 17.344 -18.953 1.795 1 85.5 10 GLN B C 1
ATOM 2547 O O . GLN B 1 10 ? 16.766 -18.141 2.531 1 85.5 10 GLN B O 1
ATOM 2552 N N . SER B 1 11 ? 18.578 -19.031 1.624 1 89.25 11 SER B N 1
ATOM 2553 C CA . SER B 1 11 ? 19.469 -18.078 2.289 1 89.25 11 SER B CA 1
ATOM 2554 C C . SER B 1 11 ? 19.188 -16.656 1.813 1 89.25 11 SER B C 1
ATOM 2556 O O . SER B 1 11 ? 19.094 -15.742 2.627 1 89.25 11 SER B O 1
ATOM 2558 N N . ALA B 1 12 ? 19.141 -16.578 0.496 1 89.88 12 ALA B N 1
ATOM 2559 C CA . ALA B 1 12 ? 18.891 -15.266 -0.091 1 89.88 12 ALA B CA 1
ATOM 2560 C C . ALA B 1 12 ? 17.562 -14.688 0.408 1 89.88 12 ALA B C 1
ATOM 2562 O O . ALA B 1 12 ? 17.484 -13.516 0.775 1 89.88 12 ALA B O 1
ATOM 2563 N N . VAL B 1 13 ? 16.516 -15.461 0.435 1 83.31 13 VAL B N 1
ATOM 2564 C CA . VAL B 1 13 ? 15.203 -15.031 0.893 1 83.31 13 VAL B CA 1
ATOM 2565 C C . VAL B 1 13 ? 15.305 -14.516 2.326 1 83.31 13 VAL B C 1
ATOM 2567 O O . VAL B 1 13 ? 14.789 -13.445 2.643 1 83.31 13 VAL B O 1
ATOM 2570 N N . ARG B 1 14 ? 15.938 -15.242 3.131 1 81.56 14 ARG B N 1
ATOM 2571 C CA . ARG B 1 14 ? 16.094 -14.859 4.531 1 81.56 14 ARG B CA 1
ATOM 2572 C C . ARG B 1 14 ? 16.859 -13.555 4.66 1 81.56 14 ARG B C 1
ATOM 2574 O O . ARG B 1 14 ? 16.453 -12.648 5.387 1 81.56 14 ARG B O 1
ATOM 2581 N N . LEU B 1 15 ? 17.953 -13.461 3.986 1 82.81 15 LEU B N 1
ATOM 2582 C CA . LEU B 1 15 ? 18.812 -12.281 4.086 1 82.81 15 LEU B CA 1
ATOM 2583 C C . LEU B 1 15 ? 18.109 -11.055 3.5 1 82.81 15 LEU B C 1
ATOM 2585 O O . LEU B 1 15 ? 18.219 -9.961 4.047 1 82.81 15 LEU B O 1
ATOM 2589 N N . PHE B 1 16 ? 17.422 -11.289 2.402 1 79.81 16 PHE B N 1
ATOM 2590 C CA . PHE B 1 16 ? 16.672 -10.195 1.809 1 79.81 16 PHE B CA 1
ATOM 2591 C C . PHE B 1 16 ? 15.586 -9.703 2.768 1 79.81 16 PHE B C 1
ATOM 2593 O O . PHE B 1 16 ? 15.289 -8.508 2.809 1 79.81 16 PHE B O 1
ATOM 2600 N N . MET B 1 17 ? 15.016 -10.578 3.482 1 72.5 17 MET B N 1
ATOM 2601 C CA . MET B 1 17 ? 13.977 -10.227 4.445 1 72.5 17 MET B CA 1
ATOM 2602 C C . MET B 1 17 ? 14.57 -9.492 5.645 1 72.5 17 MET B C 1
ATOM 2604 O O . MET B 1 17 ? 13.977 -8.539 6.148 1 72.5 17 MET B O 1
ATOM 2608 N N . GLU B 1 18 ? 15.711 -9.883 6.012 1 71.75 18 GLU B N 1
ATOM 2609 C CA . GLU B 1 18 ? 16.328 -9.359 7.227 1 71.75 18 GLU B CA 1
ATOM 2610 C C . GLU B 1 18 ? 16.984 -8.008 6.973 1 71.75 18 GLU B C 1
ATOM 2612 O O . GLU B 1 18 ? 16.828 -7.074 7.762 1 71.75 18 GLU B O 1
ATOM 2617 N N . LYS B 1 19 ? 17.75 -7.941 5.785 1 69.38 19 LYS B N 1
ATOM 2618 C CA . LYS B 1 19 ? 18.578 -6.766 5.551 1 69.38 19 LYS B CA 1
ATOM 2619 C C . LYS B 1 19 ? 18.016 -5.91 4.422 1 69.38 19 LYS B C 1
ATOM 2621 O O . LYS B 1 19 ? 18.375 -4.742 4.277 1 69.38 19 LYS B O 1
ATOM 2626 N N . GLY B 1 20 ? 17.109 -6.551 3.715 1 71.56 20 GLY B N 1
ATOM 2627 C CA . GLY B 1 20 ? 16.703 -5.898 2.48 1 71.56 20 GLY B CA 1
ATOM 2628 C C . GLY B 1 20 ? 17.516 -6.324 1.279 1 71.56 20 GLY B C 1
ATOM 2629 O O . GLY B 1 20 ? 18.672 -6.758 1.426 1 71.56 20 GLY B O 1
ATOM 2630 N N . TYR B 1 21 ? 17.016 -6.105 0.101 1 76.38 21 TYR B N 1
ATOM 2631 C CA . TYR B 1 21 ? 17.641 -6.535 -1.146 1 76.38 21 TYR B CA 1
ATOM 2632 C C . TYR B 1 21 ? 18.906 -5.746 -1.42 1 76.38 21 TYR B C 1
ATOM 2634 O O . TYR B 1 21 ? 19.953 -6.328 -1.746 1 76.38 21 TYR B O 1
ATOM 2642 N N . ARG B 1 22 ? 18.812 -4.516 -1.263 1 70.56 22 ARG B N 1
ATOM 2643 C CA . ARG B 1 22 ? 19.938 -3.646 -1.622 1 70.56 22 ARG B CA 1
ATOM 2644 C C . ARG B 1 22 ? 21.094 -3.822 -0.657 1 70.56 22 ARG B C 1
ATOM 2646 O O . ARG B 1 22 ? 22.266 -3.803 -1.068 1 70.56 22 ARG B O 1
ATOM 2653 N N . ALA B 1 23 ? 20.828 -4.074 0.53 1 73.31 23 ALA B N 1
ATOM 2654 C CA . ALA B 1 23 ? 21.859 -4.148 1.566 1 73.31 23 ALA B CA 1
ATOM 2655 C C . ALA B 1 23 ? 22.516 -5.527 1.597 1 73.31 23 ALA B C 1
ATOM 2657 O O . ALA B 1 23 ? 23.547 -5.715 2.238 1 73.31 23 ALA B O 1
ATOM 2658 N N . THR B 1 24 ? 21.859 -6.441 0.953 1 83.81 24 THR B N 1
ATOM 2659 C CA . THR B 1 24 ? 22.391 -7.797 0.924 1 83.81 24 THR B CA 1
ATOM 2660 C C . THR B 1 24 ? 23.312 -7.988 -0.277 1 83.81 24 THR B C 1
ATOM 2662 O O . THR B 1 24 ? 22.969 -7.629 -1.402 1 83.81 24 THR B O 1
ATOM 2665 N N . SER B 1 25 ? 24.547 -8.492 -0.072 1 87.81 25 SER B N 1
ATOM 2666 C CA . SER B 1 25 ? 25.484 -8.758 -1.167 1 87.81 25 SER B CA 1
ATOM 2667 C C . SER B 1 25 ? 25.516 -10.242 -1.513 1 87.81 25 SER B C 1
ATOM 2669 O O . SER B 1 25 ? 25.078 -11.078 -0.725 1 87.81 25 SER B O 1
ATOM 2671 N N . ILE B 1 26 ? 25.984 -10.453 -2.682 1 91.31 26 ILE B N 1
ATOM 2672 C CA . ILE B 1 26 ? 26.203 -11.836 -3.096 1 91.31 26 ILE B CA 1
ATOM 2673 C C . ILE B 1 26 ? 27.172 -12.516 -2.135 1 91.31 26 ILE B C 1
ATOM 2675 O O . ILE B 1 26 ? 27.031 -13.711 -1.845 1 91.31 26 ILE B O 1
ATOM 2679 N N . GLN B 1 27 ? 28.078 -11.781 -1.634 1 91.94 27 GLN B N 1
ATOM 2680 C CA . GLN B 1 27 ? 29.031 -12.32 -0.669 1 91.94 27 GLN B CA 1
ATOM 2681 C C . GLN B 1 27 ? 28.328 -12.719 0.63 1 91.94 27 GLN B C 1
ATOM 2683 O O . GLN B 1 27 ? 28.641 -13.758 1.212 1 91.94 27 GLN B O 1
ATOM 2688 N N . ASP B 1 28 ? 27.469 -11.969 1.097 1 93.81 28 ASP B N 1
ATOM 2689 C CA . ASP B 1 28 ? 26.703 -12.289 2.291 1 93.81 28 ASP B CA 1
ATOM 2690 C C . ASP B 1 28 ? 26.016 -13.641 2.148 1 93.81 28 ASP B C 1
ATOM 2692 O O . ASP B 1 28 ? 26.016 -14.453 3.08 1 93.81 28 ASP B O 1
ATOM 2696 N N . ILE B 1 29 ? 25.422 -13.812 0.971 1 95.25 29 ILE B N 1
ATOM 2697 C CA . ILE B 1 29 ? 24.672 -15.031 0.705 1 95.25 29 ILE B CA 1
ATOM 2698 C C . ILE B 1 29 ? 25.625 -16.219 0.622 1 95.25 29 ILE B C 1
ATOM 2700 O O . ILE B 1 29 ? 25.359 -17.281 1.185 1 95.25 29 ILE B O 1
ATOM 2704 N N . ALA B 1 30 ? 26.703 -16 -0.048 1 93.94 30 ALA B N 1
ATOM 2705 C CA . ALA B 1 30 ? 27.719 -17.047 -0.145 1 93.94 30 ALA B CA 1
ATOM 2706 C C . ALA B 1 30 ? 28.219 -17.469 1.237 1 93.94 30 ALA B C 1
ATOM 2708 O O . ALA B 1 30 ? 28.297 -18.656 1.543 1 93.94 30 ALA B O 1
ATOM 2709 N N . ASP B 1 31 ? 28.484 -16.531 2.027 1 93.56 31 ASP B N 1
ATOM 2710 C CA . ASP B 1 31 ? 28.953 -16.766 3.385 1 93.56 31 ASP B CA 1
ATOM 2711 C C . ASP B 1 31 ? 27.922 -17.531 4.203 1 93.56 31 ASP B C 1
ATOM 2713 O O . ASP B 1 31 ? 28.25 -18.469 4.926 1 93.56 31 ASP B O 1
ATOM 2717 N N . ASP B 1 32 ? 26.766 -17.125 4.043 1 92.69 32 ASP B N 1
ATOM 2718 C CA . ASP B 1 32 ? 25.672 -17.75 4.785 1 92.69 32 ASP B CA 1
ATOM 2719 C C . ASP B 1 32 ? 25.5 -19.219 4.391 1 92.69 32 ASP B C 1
ATOM 2721 O O . ASP B 1 32 ? 25.141 -20.047 5.223 1 92.69 32 ASP B O 1
ATOM 2725 N N . CYS B 1 33 ? 25.734 -19.438 3.166 1 92.19 33 CYS B N 1
ATOM 2726 C CA . CYS B 1 33 ? 25.625 -20.797 2.645 1 92.19 33 CYS B CA 1
ATOM 2727 C C . CYS B 1 33 ? 26.922 -21.578 2.824 1 92.19 33 CYS B C 1
ATOM 2729 O O . CYS B 1 33 ? 26.984 -22.766 2.492 1 92.19 33 CYS B O 1
ATOM 2731 N N . SER B 1 34 ? 27.938 -20.875 3.271 1 92.19 34 SER B N 1
ATOM 2732 C CA . SER B 1 34 ? 29.25 -21.469 3.451 1 92.19 34 SER B CA 1
ATOM 2733 C C . SER B 1 34 ? 29.797 -22.016 2.135 1 92.19 34 SER B C 1
ATOM 2735 O O . SER B 1 34 ? 30.266 -23.141 2.072 1 92.19 34 SER B O 1
ATOM 2737 N N . ILE B 1 35 ? 29.672 -21.25 1.144 1 91.94 35 ILE B N 1
ATOM 2738 C CA . ILE B 1 35 ? 30.234 -21.578 -0.162 1 91.94 35 ILE B CA 1
ATOM 2739 C C . ILE B 1 35 ? 31.047 -20.406 -0.695 1 91.94 35 ILE B C 1
ATOM 2741 O O . ILE B 1 35 ? 30.953 -19.297 -0.172 1 91.94 35 ILE B O 1
ATOM 2745 N N . ALA B 1 36 ? 31.859 -20.734 -1.676 1 90.56 36 ALA B N 1
ATOM 2746 C CA . ALA B 1 36 ? 32.625 -19.672 -2.318 1 90.56 36 ALA B CA 1
ATOM 2747 C C . ALA B 1 36 ? 31.75 -18.797 -3.188 1 90.56 36 ALA B C 1
ATOM 2749 O O . ALA B 1 36 ? 30.766 -19.266 -3.758 1 90.56 36 ALA B O 1
ATOM 2750 N N . LYS B 1 37 ? 32.094 -17.562 -3.295 1 90.75 37 LYS B N 1
ATOM 2751 C CA . LYS B 1 37 ? 31.375 -16.609 -4.125 1 90.75 37 LYS B CA 1
ATOM 2752 C C . LYS B 1 37 ? 31.281 -17.094 -5.57 1 90.75 37 LYS B C 1
ATOM 2754 O O . LYS B 1 37 ? 30.234 -16.969 -6.207 1 90.75 37 LYS B O 1
ATOM 2759 N N . GLY B 1 38 ? 32.375 -17.703 -6.047 1 89.88 38 GLY B N 1
ATOM 2760 C CA . GLY B 1 38 ? 32.438 -18.25 -7.395 1 89.88 38 GLY B CA 1
ATOM 2761 C C . GLY B 1 38 ? 31.422 -19.359 -7.625 1 89.88 38 GLY B C 1
ATOM 2762 O O . GLY B 1 38 ? 30.797 -19.438 -8.688 1 89.88 38 GLY B O 1
ATOM 2763 N N . SER B 1 39 ? 31.281 -20.172 -6.652 1 91.12 39 SER B N 1
ATOM 2764 C CA . SER B 1 39 ? 30.312 -21.266 -6.723 1 91.12 39 SER B CA 1
ATOM 2765 C C . SER B 1 39 ? 28.891 -20.734 -6.836 1 91.12 39 SER B C 1
ATOM 2767 O O . SER B 1 39 ? 28.062 -21.312 -7.535 1 91.12 39 SER B O 1
ATOM 2769 N N . LEU B 1 40 ? 28.625 -19.641 -6.125 1 92.88 40 LEU B N 1
ATOM 2770 C CA . LEU B 1 40 ? 27.297 -19.031 -6.203 1 92.88 40 LEU B CA 1
ATOM 2771 C C . LEU B 1 40 ? 27.047 -18.469 -7.598 1 92.88 40 LEU B C 1
ATOM 2773 O O . LEU B 1 40 ? 25.953 -18.609 -8.141 1 92.88 40 LEU B O 1
ATOM 2777 N N . TYR B 1 41 ? 28.031 -17.953 -8.195 1 91.38 41 TYR B N 1
ATOM 2778 C CA . TYR B 1 41 ? 27.891 -17.328 -9.508 1 91.38 41 TYR B CA 1
ATOM 2779 C C . TYR B 1 41 ? 27.719 -18.375 -10.594 1 91.38 41 TYR B C 1
ATOM 2781 O O . TYR B 1 41 ? 27.219 -18.078 -11.68 1 91.38 41 TYR B O 1
ATOM 2789 N N . LYS B 1 42 ? 28.188 -19.516 -10.305 1 89 42 LYS B N 1
ATOM 2790 C CA . LYS B 1 42 ? 27.953 -20.625 -11.242 1 89 42 LYS B CA 1
ATOM 2791 C C . LYS B 1 42 ? 26.469 -20.969 -11.328 1 89 42 LYS B C 1
ATOM 2793 O O . LYS B 1 42 ? 25.984 -21.406 -12.367 1 89 42 LYS B O 1
ATOM 2798 N N . VAL B 1 43 ? 25.828 -20.734 -10.281 1 90.81 43 VAL B N 1
ATOM 2799 C CA . VAL B 1 43 ? 24.391 -21.031 -10.219 1 90.81 43 VAL B CA 1
ATOM 2800 C C . VAL B 1 43 ? 23.594 -19.828 -10.695 1 90.81 43 VAL B C 1
ATOM 2802 O O . VAL B 1 43 ? 22.656 -19.984 -11.5 1 90.81 43 VAL B O 1
ATOM 2805 N N . PHE B 1 44 ? 23.953 -18.672 -10.094 1 92.31 44 PHE B N 1
ATOM 2806 C CA . PHE B 1 44 ? 23.281 -17.422 -10.461 1 92.31 44 PHE B CA 1
ATOM 2807 C C . PHE B 1 44 ? 24.281 -16.406 -10.969 1 92.31 44 PHE B C 1
ATOM 2809 O O . PHE B 1 44 ? 25.281 -16.109 -10.305 1 92.31 44 PHE B O 1
ATOM 2816 N N . GLY B 1 45 ? 23.969 -15.852 -12.102 1 87 45 GLY B N 1
ATOM 2817 C CA . GLY B 1 45 ? 24.875 -14.906 -12.75 1 87 45 GLY B CA 1
ATOM 2818 C C . GLY B 1 45 ? 24.984 -13.586 -12.016 1 87 45 GLY B C 1
ATOM 2819 O O . GLY B 1 45 ? 25.969 -12.875 -12.141 1 87 45 GLY B O 1
ATOM 2820 N N . SER B 1 46 ? 23.922 -13.289 -11.344 1 85.75 46 SER B N 1
ATOM 2821 C CA . SER B 1 46 ? 23.891 -12.016 -10.617 1 85.75 46 SER B CA 1
ATOM 2822 C C . SER B 1 46 ? 22.891 -12.07 -9.461 1 85.75 46 SER B C 1
ATOM 2824 O O . SER B 1 46 ? 22.094 -12.992 -9.367 1 85.75 46 SER B O 1
ATOM 2826 N N . LYS B 1 47 ? 23.031 -11.125 -8.594 1 87.75 47 LYS B N 1
ATOM 2827 C CA . LYS B 1 47 ? 22.047 -10.969 -7.523 1 87.75 47 LYS B CA 1
ATOM 2828 C C . LYS B 1 47 ? 20.641 -10.773 -8.094 1 87.75 47 LYS B C 1
ATOM 2830 O O . LYS B 1 47 ? 19.672 -11.281 -7.535 1 87.75 47 LYS B O 1
ATOM 2835 N N . GLU B 1 48 ? 20.656 -10.125 -9.211 1 83.56 48 GLU B N 1
ATOM 2836 C CA . GLU B 1 48 ? 19.375 -9.859 -9.875 1 83.56 48 GLU B CA 1
ATOM 2837 C C . GLU B 1 48 ? 18.75 -11.156 -10.375 1 83.56 48 GLU B C 1
ATOM 2839 O O . GLU B 1 48 ? 17.547 -11.367 -10.203 1 83.56 48 GLU B O 1
ATOM 2844 N N . ASP B 1 49 ? 19.531 -11.906 -10.891 1 85.5 49 ASP B N 1
ATOM 2845 C CA . ASP B 1 49 ? 19.047 -13.195 -11.375 1 85.5 49 ASP B CA 1
ATOM 2846 C C . ASP B 1 49 ? 18.5 -14.047 -10.234 1 85.5 49 ASP B C 1
ATOM 2848 O O . ASP B 1 49 ? 17.484 -14.734 -10.391 1 85.5 49 ASP B O 1
ATOM 2852 N N . LEU B 1 50 ? 19.219 -14 -9.219 1 89.94 50 LEU B N 1
ATOM 2853 C CA . LEU B 1 50 ? 18.781 -14.719 -8.031 1 89.94 50 LEU B CA 1
ATOM 2854 C C . LEU B 1 50 ? 17.438 -14.188 -7.535 1 89.94 50 LEU B C 1
ATOM 2856 O O . LEU B 1 50 ? 16.531 -14.961 -7.219 1 89.94 50 LEU B O 1
ATOM 2860 N N . PHE B 1 51 ? 17.297 -12.961 -7.551 1 86.25 51 PHE B N 1
ATOM 2861 C CA . PHE B 1 51 ? 16.062 -12.336 -7.094 1 86.25 51 PHE B CA 1
ATOM 2862 C C . PHE B 1 51 ? 14.898 -12.68 -8.023 1 86.25 51 PHE B C 1
ATOM 2864 O O . PHE B 1 51 ? 13.797 -12.977 -7.562 1 86.25 51 PHE B O 1
ATOM 2871 N N . ILE B 1 52 ? 15.172 -12.609 -9.258 1 83.56 52 ILE B N 1
ATOM 2872 C CA . ILE B 1 52 ? 14.164 -12.953 -10.258 1 83.56 52 ILE B CA 1
ATOM 2873 C C . ILE B 1 52 ? 13.688 -14.383 -10.039 1 83.56 52 ILE B C 1
ATOM 2875 O O . ILE B 1 52 ? 12.484 -14.656 -10.094 1 83.56 52 ILE B O 1
ATOM 2879 N N . CYS B 1 53 ? 14.617 -15.188 -9.789 1 86.25 53 CYS B N 1
ATOM 2880 C CA . CYS B 1 53 ? 14.281 -16.578 -9.539 1 86.25 53 CYS B CA 1
ATOM 2881 C C . CYS B 1 53 ? 13.383 -16.719 -8.32 1 86.25 53 CYS B C 1
ATOM 2883 O O . CYS B 1 53 ? 12.406 -17.469 -8.344 1 86.25 53 CYS B O 1
ATOM 2885 N N . ILE B 1 54 ? 13.672 -16.031 -7.328 1 86.12 54 ILE B N 1
ATOM 2886 C CA . ILE B 1 54 ? 12.898 -16.062 -6.094 1 86.12 54 ILE B CA 1
ATOM 2887 C C . ILE B 1 54 ? 11.477 -15.578 -6.363 1 86.12 54 ILE B C 1
ATOM 2889 O O . ILE B 1 54 ? 10.508 -16.203 -5.93 1 86.12 54 ILE B O 1
ATOM 2893 N N . LEU B 1 55 ? 11.328 -14.5 -7.113 1 83.56 55 LEU B N 1
ATOM 2894 C CA . LEU B 1 55 ? 10.023 -13.93 -7.43 1 83.56 55 LEU B CA 1
ATOM 2895 C C . LEU B 1 55 ? 9.188 -14.906 -8.25 1 83.56 55 LEU B C 1
ATOM 2897 O O . LEU B 1 55 ? 7.992 -15.07 -7.996 1 83.56 55 LEU B O 1
ATOM 2901 N N . LYS B 1 56 ? 9.82 -15.469 -9.141 1 82.5 56 LYS B N 1
ATOM 2902 C CA . LYS B 1 56 ? 9.125 -16.422 -10.008 1 82.5 56 LYS B CA 1
ATOM 2903 C C . LYS B 1 56 ? 8.664 -17.641 -9.219 1 82.5 56 LYS B C 1
ATOM 2905 O O . LYS B 1 56 ? 7.559 -18.141 -9.445 1 82.5 56 LYS B O 1
ATOM 2910 N N . GLN B 1 57 ? 9.5 -18.094 -8.398 1 82.69 57 GLN B N 1
ATOM 2911 C CA . GLN B 1 57 ? 9.141 -19.234 -7.566 1 82.69 57 GLN B CA 1
ATOM 2912 C C . GLN B 1 57 ? 7.957 -18.906 -6.664 1 82.69 57 GLN B C 1
ATOM 2914 O O . GLN B 1 57 ? 7.074 -19.75 -6.461 1 82.69 57 GLN B O 1
ATOM 2919 N N . ARG B 1 58 ? 7.988 -17.797 -6.133 1 82.56 58 ARG B N 1
ATOM 2920 C CA . ARG B 1 58 ? 6.898 -17.375 -5.266 1 82.56 58 ARG B CA 1
ATOM 2921 C C . ARG B 1 58 ? 5.586 -17.281 -6.039 1 82.56 58 ARG B C 1
ATOM 2923 O O . ARG B 1 58 ? 4.535 -17.688 -5.543 1 82.56 58 ARG B O 1
ATOM 2930 N N . GLN B 1 59 ? 5.711 -16.703 -7.145 1 81.88 59 GLN B N 1
ATOM 2931 C CA . GLN B 1 59 ? 4.539 -16.625 -8.008 1 81.88 59 GLN B CA 1
ATOM 2932 C C . GLN B 1 59 ? 3.992 -18 -8.336 1 81.88 59 GLN B C 1
ATOM 2934 O O . GLN B 1 59 ? 2.779 -18.219 -8.305 1 81.88 59 GLN B O 1
ATOM 2939 N N . GLN B 1 60 ? 4.918 -18.844 -8.625 1 81.75 60 GLN B N 1
ATOM 2940 C CA . GLN B 1 60 ? 4.52 -20.203 -8.961 1 81.75 60 GLN B CA 1
ATOM 2941 C C . GLN B 1 60 ? 3.846 -20.891 -7.777 1 81.75 60 GLN B C 1
ATOM 2943 O O . GLN B 1 60 ? 2.865 -21.609 -7.949 1 81.75 60 GLN B O 1
ATOM 2948 N N . TYR B 1 61 ? 4.383 -20.703 -6.66 1 82.06 61 TYR B N 1
ATOM 2949 C CA . TYR B 1 61 ? 3.783 -21.266 -5.457 1 82.06 61 TYR B CA 1
ATOM 2950 C C . TYR B 1 61 ? 2.34 -20.797 -5.301 1 82.06 61 TYR B C 1
ATOM 2952 O O . TYR B 1 61 ? 1.458 -21.594 -4.977 1 82.06 61 TYR B O 1
ATOM 2960 N N . MET B 1 62 ? 2.127 -19.562 -5.473 1 84.19 62 MET B N 1
ATOM 2961 C CA . MET B 1 62 ? 0.783 -19.016 -5.348 1 84.19 62 MET B CA 1
ATOM 2962 C C . MET B 1 62 ? -0.169 -19.656 -6.348 1 84.19 62 MET B C 1
ATOM 2964 O O . MET B 1 62 ? -1.282 -20.047 -5.992 1 84.19 62 MET B O 1
ATOM 2968 N N . MET B 1 63 ? 0.273 -19.75 -7.52 1 82.56 63 MET B N 1
ATOM 2969 C CA . MET B 1 63 ? -0.562 -20.312 -8.57 1 82.56 63 MET B CA 1
ATOM 2970 C C . MET B 1 63 ? -0.868 -21.781 -8.297 1 82.56 63 MET B C 1
ATOM 2972 O O . MET B 1 63 ? -1.983 -22.25 -8.547 1 82.56 63 MET B O 1
ATOM 2976 N N . ASP B 1 64 ? 0.143 -22.422 -7.801 1 83.75 64 ASP B N 1
ATOM 2977 C CA . ASP B 1 64 ? -0.047 -23.844 -7.465 1 83.75 64 ASP B CA 1
ATOM 2978 C C . ASP B 1 64 ? -1.119 -24 -6.391 1 83.75 64 ASP B C 1
ATOM 2980 O O . ASP B 1 64 ? -1.933 -24.922 -6.457 1 83.75 64 ASP B O 1
ATOM 2984 N N . GLU B 1 65 ? -1.1 -23.203 -5.457 1 87.06 65 GLU B N 1
ATOM 2985 C CA . GLU B 1 65 ? -2.074 -23.266 -4.371 1 87.06 65 GLU B CA 1
ATOM 2986 C C . GLU B 1 65 ? -3.484 -22.969 -4.879 1 87.06 65 GLU B C 1
ATOM 2988 O O . GLU B 1 65 ? -4.445 -23.609 -4.449 1 87.06 65 GLU B O 1
ATOM 2993 N N . VAL B 1 66 ? -3.639 -22.031 -5.73 1 88.12 66 VAL B N 1
ATOM 2994 C CA . VAL B 1 66 ? -4.93 -21.688 -6.316 1 88.12 66 VAL B CA 1
ATOM 2995 C C . VAL B 1 66 ? -5.465 -22.859 -7.121 1 88.12 66 VAL B C 1
ATOM 2997 O O . VAL B 1 66 ? -6.645 -23.219 -7.012 1 88.12 66 VAL B O 1
ATOM 3000 N N . GLU B 1 67 ? -4.598 -23.422 -7.84 1 86.5 67 GLU B N 1
ATOM 3001 C CA . GLU B 1 67 ? -4.992 -24.578 -8.641 1 86.5 67 GLU B CA 1
ATOM 3002 C C . GLU B 1 67 ? -5.43 -25.75 -7.762 1 86.5 67 GLU B C 1
ATOM 3004 O O . GLU B 1 67 ? -6.402 -26.438 -8.07 1 86.5 67 GLU B O 1
ATOM 3009 N N . ARG B 1 68 ? -4.695 -25.953 -6.77 1 91 68 ARG B N 1
ATOM 3010 C CA . ARG B 1 68 ? -5.043 -27 -5.82 1 91 68 ARG B CA 1
ATOM 3011 C C . ARG B 1 68 ? -6.445 -26.797 -5.262 1 91 68 ARG B C 1
ATOM 3013 O O . ARG B 1 68 ? -7.238 -27.734 -5.188 1 91 68 ARG B O 1
ATOM 3020 N N . ILE B 1 69 ? -6.766 -25.625 -4.898 1 93.56 69 ILE B N 1
ATOM 3021 C CA . ILE B 1 69 ? -8.062 -25.297 -4.328 1 93.56 69 ILE B CA 1
ATOM 3022 C C . ILE B 1 69 ? -9.164 -25.531 -5.363 1 93.56 69 ILE B C 1
ATOM 3024 O O . ILE B 1 69 ? -10.203 -26.109 -5.055 1 93.56 69 ILE B O 1
ATOM 3028 N N . ARG B 1 70 ? -8.938 -25.094 -6.535 1 89.94 70 ARG B N 1
ATOM 3029 C CA . ARG B 1 70 ? -9.938 -25.203 -7.59 1 89.94 70 ARG B CA 1
ATOM 3030 C C . ARG B 1 70 ? -10.211 -26.656 -7.934 1 89.94 70 ARG B C 1
ATOM 3032 O O . ARG B 1 70 ? -11.336 -27.016 -8.281 1 89.94 70 ARG B O 1
ATOM 3039 N N . LYS B 1 71 ? -9.297 -27.484 -7.781 1 89.62 71 LYS B N 1
ATOM 3040 C CA . LYS B 1 71 ? -9.422 -28.906 -8.078 1 89.62 71 LYS B CA 1
ATOM 3041 C C . LYS B 1 71 ? -10.305 -29.609 -7.047 1 89.62 71 LYS B C 1
ATOM 3043 O O . LYS B 1 71 ? -10.859 -30.672 -7.32 1 89.62 71 LYS B O 1
ATOM 3048 N N . LEU B 1 72 ? -10.398 -29.031 -5.922 1 92.5 72 LEU B N 1
ATOM 3049 C CA . LEU B 1 72 ? -11.242 -29.609 -4.879 1 92.5 72 LEU B CA 1
ATOM 3050 C C . LEU B 1 72 ? -12.719 -29.547 -5.273 1 92.5 72 LEU B C 1
ATOM 3052 O O . LEU B 1 72 ? -13.555 -30.234 -4.688 1 92.5 72 LEU B O 1
ATOM 3056 N N . ALA B 1 73 ? -13.062 -28.703 -6.277 1 91.75 73 ALA B N 1
ATOM 3057 C CA . ALA B 1 73 ? -14.414 -28.578 -6.82 1 91.75 73 ALA B CA 1
ATOM 3058 C C . ALA B 1 73 ? -15.422 -28.297 -5.715 1 91.75 73 ALA B C 1
ATOM 3060 O O . ALA B 1 73 ? -16.469 -28.938 -5.637 1 91.75 73 ALA B O 1
ATOM 3061 N N . LEU B 1 74 ? -15.055 -27.422 -4.77 1 93.94 74 LEU B N 1
ATOM 3062 C CA . LEU B 1 74 ? -15.977 -26.953 -3.734 1 93.94 74 LEU B CA 1
ATOM 3063 C C . LEU B 1 74 ? -17.047 -26.047 -4.328 1 93.94 74 LEU B C 1
ATOM 3065 O O . LEU B 1 74 ? -16.906 -25.562 -5.457 1 93.94 74 LEU B O 1
ATOM 3069 N N . PRO B 1 75 ? -18.156 -25.953 -3.564 1 96.81 75 PRO B N 1
ATOM 3070 C CA . PRO B 1 75 ? -19.125 -24.969 -4.023 1 96.81 75 PRO B CA 1
ATOM 3071 C C . PRO B 1 75 ? -18.531 -23.578 -4.191 1 96.81 75 PRO B C 1
ATOM 3073 O O . PRO B 1 75 ? -17.516 -23.266 -3.564 1 96.81 75 PRO B O 1
ATOM 3076 N N . ARG B 1 76 ? -19.109 -22.781 -4.949 1 96 76 ARG B N 1
ATOM 3077 C CA . ARG B 1 76 ? -18.609 -21.484 -5.398 1 96 76 ARG B CA 1
ATOM 3078 C C . ARG B 1 76 ? -18.156 -20.641 -4.215 1 96 76 ARG B C 1
ATOM 3080 O O . ARG B 1 76 ? -17.031 -20.141 -4.191 1 96 76 ARG B O 1
ATOM 3087 N N . ARG B 1 77 ? -19.047 -20.484 -3.168 1 96.88 77 ARG B N 1
ATOM 3088 C CA . ARG B 1 77 ? -18.75 -19.656 -2.012 1 96.88 77 ARG B CA 1
ATOM 3089 C C . ARG B 1 77 ? -17.578 -20.219 -1.207 1 96.88 77 ARG B C 1
ATOM 3091 O O . ARG B 1 77 ? -16.719 -19.484 -0.747 1 96.88 77 ARG B O 1
ATOM 3098 N N . GLU B 1 78 ? -17.531 -21.516 -1.07 1 97 78 GLU B N 1
ATOM 3099 C CA . GLU B 1 78 ? -16.453 -22.172 -0.328 1 97 78 GLU B CA 1
ATOM 3100 C C . GLU B 1 78 ? -15.125 -22.062 -1.062 1 97 78 GLU B C 1
ATOM 3102 O O . GLU B 1 78 ? -14.078 -21.891 -0.436 1 97 78 GLU B O 1
ATOM 3107 N N . THR B 1 79 ? -15.195 -22.219 -2.398 1 96.88 79 THR B N 1
ATOM 3108 C CA . THR B 1 79 ? -13.992 -22.031 -3.201 1 96.88 79 THR B CA 1
ATOM 3109 C C . THR B 1 79 ? -13.461 -20.609 -3.062 1 96.88 79 THR B C 1
ATOM 3111 O O . THR B 1 79 ? -12.266 -20.406 -2.879 1 96.88 79 THR B O 1
ATOM 3114 N N . TYR B 1 80 ? -14.406 -19.703 -3.117 1 97.44 80 TYR B N 1
ATOM 3115 C CA . TYR B 1 80 ? -14.094 -18.297 -2.971 1 97.44 80 TYR B CA 1
ATOM 3116 C C . TYR B 1 80 ? -13.398 -18.016 -1.639 1 97.44 80 TYR B C 1
ATOM 3118 O O . TYR B 1 80 ? -12.336 -17.406 -1.599 1 97.44 80 TYR B O 1
ATOM 3126 N N . LEU B 1 81 ? -13.914 -18.531 -0.562 1 97.88 81 LEU B N 1
ATOM 3127 C CA . LEU B 1 81 ? -13.367 -18.344 0.777 1 97.88 81 LEU B CA 1
ATOM 3128 C C . LEU B 1 81 ? -12.016 -19.031 0.916 1 97.88 81 LEU B C 1
ATOM 3130 O O . LEU B 1 81 ? -11.094 -18.484 1.528 1 97.88 81 LEU B O 1
ATOM 3134 N N . ALA B 1 82 ? -11.906 -20.188 0.361 1 97.19 82 ALA B N 1
ATOM 3135 C CA . ALA B 1 82 ? -10.648 -20.938 0.421 1 97.19 82 ALA B CA 1
ATOM 3136 C C . ALA B 1 82 ? -9.539 -20.203 -0.309 1 97.19 82 ALA B C 1
ATOM 3138 O O . ALA B 1 82 ? -8.391 -20.172 0.157 1 97.19 82 ALA B O 1
ATOM 3139 N N . GLU B 1 83 ? -9.852 -19.656 -1.434 1 96.38 83 GLU B N 1
ATOM 3140 C CA . GLU B 1 83 ? -8.852 -18.922 -2.199 1 96.38 83 GLU B CA 1
ATOM 3141 C C . GLU B 1 83 ? -8.414 -17.656 -1.463 1 96.38 83 GLU B C 1
ATOM 3143 O O . GLU B 1 83 ? -7.223 -17.328 -1.436 1 96.38 83 GLU B O 1
ATOM 3148 N N . ILE B 1 84 ? -9.367 -16.922 -0.83 1 97.44 84 ILE B N 1
ATOM 3149 C CA . ILE B 1 84 ? -9.008 -15.734 -0.059 1 97.44 84 ILE B CA 1
ATOM 3150 C C . ILE B 1 84 ? -8.125 -16.141 1.123 1 97.44 84 ILE B C 1
ATOM 3152 O O . ILE B 1 84 ? -7.133 -15.469 1.42 1 97.44 84 ILE B O 1
ATOM 3156 N N . THR B 1 85 ? -8.492 -17.203 1.786 1 96.19 85 THR B N 1
ATOM 3157 C CA . THR B 1 85 ? -7.695 -17.703 2.895 1 96.19 85 THR B CA 1
ATOM 3158 C C . THR B 1 85 ? -6.27 -18.016 2.441 1 96.19 85 THR B C 1
ATOM 3160 O O . THR B 1 85 ? -5.305 -17.625 3.092 1 96.19 85 THR B O 1
ATOM 3163 N N . SER B 1 86 ? -6.203 -18.703 1.334 1 93.81 86 SER B N 1
ATOM 3164 C CA . SER B 1 86 ? -4.902 -19.078 0.79 1 93.81 86 SER B CA 1
ATOM 3165 C C . SER B 1 86 ? -4.082 -17.844 0.434 1 93.81 86 SER B C 1
ATOM 3167 O O . SER B 1 86 ? -2.857 -17.844 0.588 1 93.81 86 SER B O 1
ATOM 3169 N N . LEU B 1 87 ? -4.715 -16.859 -0.089 1 92.38 87 LEU B N 1
ATOM 3170 C CA . LEU B 1 87 ? -4.055 -15.602 -0.426 1 92.38 87 LEU B CA 1
ATOM 3171 C C . LEU B 1 87 ? -3.385 -14.992 0.802 1 92.38 87 LEU B C 1
ATOM 3173 O O . LEU B 1 87 ? -2.203 -14.648 0.76 1 92.38 87 LEU B O 1
ATOM 3177 N N . PHE B 1 88 ? -4.113 -14.891 1.902 1 92.12 88 PHE B N 1
ATOM 3178 C CA . PHE B 1 88 ? -3.57 -14.297 3.117 1 92.12 88 PHE B CA 1
ATOM 3179 C C . PHE B 1 88 ? -2.496 -15.195 3.725 1 92.12 88 PHE B C 1
ATOM 3181 O O . PHE B 1 88 ? -1.529 -14.703 4.312 1 92.12 88 PHE B O 1
ATOM 3188 N N . GLN B 1 89 ? -2.643 -16.484 3.596 1 87.31 89 GLN B N 1
ATOM 3189 C CA . GLN B 1 89 ? -1.597 -17.406 4.035 1 87.31 89 GLN B CA 1
ATOM 3190 C C . GLN B 1 89 ? -0.31 -17.203 3.242 1 87.31 89 GLN B C 1
ATOM 3192 O O . GLN B 1 89 ? 0.784 -17.203 3.809 1 87.31 89 GLN B O 1
ATOM 3197 N N . PHE B 1 90 ? -0.57 -17.031 2.037 1 86.25 90 PHE B N 1
ATOM 3198 C CA . PHE B 1 90 ? 0.572 -16.781 1.165 1 86.25 90 PHE B CA 1
ATOM 3199 C C . PHE B 1 90 ? 1.284 -15.492 1.56 1 86.25 90 PHE B C 1
ATOM 3201 O O . PHE B 1 90 ? 2.506 -15.477 1.723 1 86.25 90 PHE B O 1
ATOM 3208 N N . PHE B 1 91 ? 0.566 -14.453 1.712 1 84.38 91 PHE B N 1
ATOM 3209 C CA . PHE B 1 91 ? 1.163 -13.156 2.01 1 84.38 91 PHE B CA 1
ATOM 3210 C C . PHE B 1 91 ? 1.77 -13.148 3.408 1 84.38 91 PHE B C 1
ATOM 3212 O O . PHE B 1 91 ? 2.746 -12.445 3.664 1 84.38 91 PHE B O 1
ATOM 3219 N N . SER B 1 92 ? 1.207 -13.867 4.305 1 77.06 92 SER B N 1
ATOM 3220 C CA . SER B 1 92 ? 1.759 -13.938 5.652 1 77.06 92 SER B CA 1
ATOM 3221 C C . SER B 1 92 ? 3.148 -14.57 5.648 1 77.06 92 SER B C 1
ATOM 3223 O O . SER B 1 92 ? 3.973 -14.273 6.516 1 77.06 92 SER B O 1
ATOM 3225 N N . ARG B 1 93 ? 3.393 -15.367 4.648 1 70.19 93 ARG B N 1
ATOM 3226 C CA . ARG B 1 93 ? 4.668 -16.078 4.582 1 70.19 93 ARG B CA 1
ATOM 3227 C C . ARG B 1 93 ? 5.637 -15.359 3.645 1 70.19 93 ARG B C 1
ATOM 3229 O O . ARG B 1 93 ? 6.848 -15.367 3.867 1 70.19 93 ARG B O 1
ATOM 3236 N N . HIS B 1 94 ? 5.035 -14.711 2.652 1 67.75 94 HIS B N 1
ATOM 3237 C CA . HIS B 1 94 ? 5.875 -14.211 1.571 1 67.75 94 HIS B CA 1
ATOM 3238 C C . HIS B 1 94 ? 5.652 -12.719 1.35 1 67.75 94 HIS B C 1
ATOM 3240 O O . HIS B 1 94 ? 6.16 -12.148 0.384 1 67.75 94 HIS B O 1
ATOM 3246 N N . GLY B 1 95 ? 4.836 -12.094 2.113 1 63 95 GLY B N 1
ATOM 3247 C CA . GLY B 1 95 ? 4.293 -10.773 1.817 1 63 95 GLY B CA 1
ATOM 3248 C C . GLY B 1 95 ? 5.34 -9.672 1.868 1 63 95 GLY B C 1
ATOM 3249 O O . GLY B 1 95 ? 5.098 -8.562 1.403 1 63 95 GLY B O 1
ATOM 3250 N N . TYR B 1 96 ? 6.426 -9.977 2.41 1 58.16 96 TYR B N 1
ATOM 3251 C CA . TYR B 1 96 ? 7.449 -8.945 2.504 1 58.16 96 TYR B CA 1
ATOM 3252 C C . TYR B 1 96 ? 7.797 -8.398 1.124 1 58.16 96 TYR B C 1
ATOM 3254 O O . TYR B 1 96 ? 8.078 -7.207 0.974 1 58.16 96 TYR B O 1
ATOM 3262 N N . TYR B 1 97 ? 7.746 -9.211 0.176 1 56.16 97 TYR B N 1
ATOM 3263 C CA . TYR B 1 97 ? 8.195 -8.828 -1.155 1 56.16 97 TYR B CA 1
ATOM 3264 C C . TYR B 1 97 ? 7.156 -7.957 -1.854 1 56.16 97 TYR B C 1
ATOM 3266 O O . TYR B 1 97 ? 7.5 -7.133 -2.703 1 56.16 97 TYR B O 1
ATOM 3274 N N . ILE B 1 98 ? 5.941 -8.094 -1.58 1 53.22 98 ILE B N 1
ATOM 3275 C CA . ILE B 1 98 ? 4.906 -7.359 -2.295 1 53.22 98 ILE B CA 1
ATOM 3276 C C . ILE B 1 98 ? 4.859 -5.914 -1.799 1 53.22 98 ILE B C 1
ATOM 3278 O O . ILE B 1 98 ? 4.656 -4.988 -2.586 1 53.22 98 ILE B O 1
ATOM 3282 N N . SER B 1 99 ? 4.91 -5.766 -0.579 1 50.66 99 SER B N 1
ATOM 3283 C CA . SER B 1 99 ? 4.789 -4.422 -0.017 1 50.66 99 SER B CA 1
ATOM 3284 C C . SER B 1 99 ? 5.996 -3.562 -0.377 1 50.66 99 SER B C 1
ATOM 3286 O O . SER B 1 99 ? 5.852 -2.369 -0.651 1 50.66 99 SER B O 1
ATOM 3288 N N . ARG B 1 100 ? 7.137 -4.203 -0.35 1 48.44 100 ARG B N 1
ATOM 3289 C CA . ARG B 1 100 ? 8.398 -3.477 -0.465 1 48.44 100 ARG B CA 1
ATOM 3290 C C . ARG B 1 100 ? 8.742 -3.207 -1.926 1 48.44 100 ARG B C 1
ATOM 3292 O O . ARG B 1 100 ? 9.562 -2.338 -2.225 1 48.44 100 ARG B O 1
ATOM 3299 N N . ASP B 1 101 ? 8.273 -3.969 -2.768 1 46.31 101 ASP B N 1
ATOM 3300 C CA . ASP B 1 101 ? 8.812 -4.141 -4.113 1 46.31 101 ASP B CA 1
ATOM 3301 C C . ASP B 1 101 ? 8.672 -2.857 -4.93 1 46.31 101 ASP B C 1
ATOM 3303 O O . ASP B 1 101 ? 9.578 -2.496 -5.688 1 46.31 101 ASP B O 1
ATOM 3307 N N . TYR B 1 102 ? 7.605 -2.096 -4.809 1 46.03 102 TYR B N 1
ATOM 3308 C CA . TYR B 1 102 ? 7.492 -1.055 -5.828 1 46.03 102 TYR B CA 1
ATOM 3309 C C . TYR B 1 102 ? 8.477 0.075 -5.566 1 46.03 102 TYR B C 1
ATOM 3311 O O . TYR B 1 102 ? 8.977 0.703 -6.504 1 46.03 102 TYR B O 1
ATOM 3319 N N . THR B 1 103 ? 8.695 0.279 -4.379 1 45.56 103 THR B N 1
ATOM 3320 C CA . THR B 1 103 ? 9.508 1.454 -4.082 1 45.56 103 THR B CA 1
ATOM 3321 C C . THR B 1 103 ? 10.992 1.115 -4.145 1 45.56 103 THR B C 1
ATOM 3323 O O . THR B 1 103 ? 11.82 1.973 -4.469 1 45.56 103 THR B O 1
ATOM 3326 N N . GLU B 1 104 ? 11.234 -0.06 -3.723 1 45.88 104 GLU B N 1
ATOM 3327 C CA . GLU B 1 104 ? 12.648 -0.417 -3.697 1 45.88 104 GLU B CA 1
ATOM 3328 C C . GLU B 1 104 ? 13.211 -0.557 -5.109 1 45.88 104 GLU B C 1
ATOM 3330 O O . GLU B 1 104 ? 14.422 -0.511 -5.312 1 45.88 104 GLU B O 1
ATOM 3335 N N . PHE B 1 105 ? 12.461 -0.735 -5.949 1 43.91 105 PHE B N 1
ATOM 3336 C CA . PHE B 1 105 ? 13.016 -0.975 -7.277 1 43.91 105 PHE B CA 1
ATOM 3337 C C . PHE B 1 105 ? 12.664 0.163 -8.227 1 43.91 105 PHE B C 1
ATOM 3339 O O . PHE B 1 105 ? 11.648 0.099 -8.93 1 43.91 105 PHE B O 1
ATOM 3346 N N . PRO B 1 106 ? 13.273 1.353 -8.023 1 44.69 106 PRO B N 1
ATOM 3347 C CA . PRO B 1 106 ? 13 2.432 -8.977 1 44.69 106 PRO B CA 1
ATOM 3348 C C . PRO B 1 106 ? 13.133 1.987 -10.43 1 44.69 106 PRO B C 1
ATOM 3350 O O . PRO B 1 106 ? 13.859 1.029 -10.719 1 44.69 106 PRO B O 1
ATOM 3353 N N . PRO B 1 107 ? 12.289 2.49 -11.258 1 44.12 107 PRO B N 1
ATOM 3354 C CA . PRO B 1 107 ? 12.391 2.221 -12.695 1 44.12 107 PRO B CA 1
ATOM 3355 C C . PRO B 1 107 ? 13.828 2.26 -13.203 1 44.12 107 PRO B C 1
ATOM 3357 O O . PRO B 1 107 ? 14.141 1.632 -14.219 1 44.12 107 PRO B O 1
ATOM 3360 N N . ALA B 1 108 ? 14.562 3.164 -12.656 1 41.75 108 ALA B N 1
ATOM 3361 C CA . ALA B 1 108 ? 15.852 3.369 -13.312 1 41.75 108 ALA B CA 1
ATOM 3362 C C . ALA B 1 108 ? 16.719 2.115 -13.227 1 41.75 108 ALA B C 1
ATOM 3364 O O . ALA B 1 108 ? 17.766 2.031 -13.875 1 41.75 108 ALA B O 1
ATOM 3365 N N . SER B 1 109 ? 16.688 1.51 -12.125 1 43.59 109 SER B N 1
ATOM 3366 C CA . SER B 1 109 ? 17.688 0.442 -12.102 1 43.59 109 SER B CA 1
ATOM 3367 C C . SER B 1 109 ? 17.422 -0.582 -13.195 1 43.59 109 SER B C 1
ATOM 3369 O O . SER B 1 109 ? 16.391 -0.535 -13.859 1 43.59 109 SER B O 1
ATOM 3371 N N . SER B 1 110 ? 18.062 -1.868 -13.117 1 49.09 110 SER B N 1
ATOM 3372 C CA . SER B 1 110 ? 18.094 -2.93 -14.117 1 49.09 110 SER B CA 1
ATOM 3373 C C . SER B 1 110 ? 16.703 -3.344 -14.539 1 49.09 110 SER B C 1
ATOM 3375 O O . SER B 1 110 ? 15.836 -3.6 -13.688 1 49.09 110 SER B O 1
ATOM 3377 N N . ASP B 1 111 ? 16.156 -2.932 -15.75 1 57.28 111 ASP B N 1
ATOM 3378 C CA . ASP B 1 111 ? 14.984 -3.039 -16.594 1 57.28 111 ASP B CA 1
ATOM 3379 C C . ASP B 1 111 ? 14.281 -4.379 -16.391 1 57.28 111 ASP B C 1
ATOM 3381 O O . ASP B 1 111 ? 13.047 -4.441 -16.391 1 57.28 111 ASP B O 1
ATOM 3385 N N . ASN B 1 112 ? 15.07 -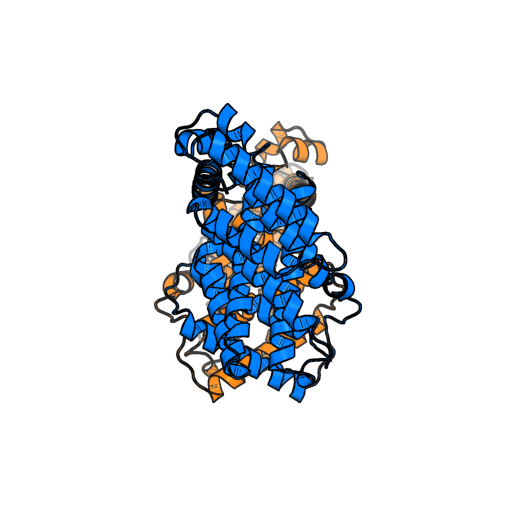5.324 -15.844 1 66.88 112 ASN B N 1
ATOM 3386 C CA . ASN B 1 112 ? 14.469 -6.652 -15.867 1 66.88 112 ASN B CA 1
ATOM 3387 C C . ASN B 1 112 ? 13.641 -6.91 -14.609 1 66.88 112 ASN B C 1
ATOM 3389 O O . ASN B 1 112 ? 12.539 -7.453 -14.688 1 66.88 112 ASN B O 1
ATOM 3393 N N . VAL B 1 113 ? 14.148 -6.371 -13.508 1 69.56 113 VAL B N 1
ATOM 3394 C CA . VAL B 1 113 ? 13.445 -6.629 -12.25 1 69.56 113 VAL B CA 1
ATOM 3395 C C . VAL B 1 113 ? 12.156 -5.82 -12.203 1 69.56 113 VAL B C 1
ATOM 3397 O O . VAL B 1 113 ? 11.102 -6.336 -11.805 1 69.56 113 VAL B O 1
ATOM 3400 N N . TYR B 1 114 ? 12.25 -4.68 -12.727 1 67.69 114 TYR B N 1
ATOM 3401 C CA . TYR B 1 114 ? 11.086 -3.809 -12.734 1 67.69 114 TYR B CA 1
ATOM 3402 C C . TYR B 1 114 ? 9.984 -4.383 -13.625 1 67.69 114 TYR B C 1
ATOM 3404 O O . TYR B 1 114 ? 8.812 -4.414 -13.227 1 67.69 114 TYR B O 1
ATOM 3412 N N . SER B 1 115 ? 10.43 -4.844 -14.734 1 71.38 115 SER B N 1
ATOM 3413 C CA . SER B 1 115 ? 9.469 -5.422 -15.672 1 71.38 115 SER B CA 1
ATOM 3414 C C . SER B 1 115 ? 8.805 -6.664 -15.086 1 71.38 115 SER B C 1
ATOM 3416 O O . SER B 1 115 ? 7.609 -6.879 -15.281 1 71.38 115 SER B O 1
ATOM 3418 N N . LEU B 1 116 ? 9.547 -7.426 -14.375 1 75.75 116 LEU B N 1
ATOM 3419 C CA . LEU B 1 116 ? 9 -8.633 -13.773 1 75.75 116 LEU B CA 1
ATOM 3420 C C . LEU B 1 116 ? 8.016 -8.289 -12.656 1 75.75 116 LEU B C 1
ATOM 3422 O O . LEU B 1 116 ? 6.953 -8.906 -12.547 1 75.75 116 LEU B O 1
ATOM 3426 N N . ILE B 1 117 ? 8.359 -7.285 -11.93 1 75.38 117 ILE B N 1
ATOM 3427 C CA . ILE B 1 117 ? 7.488 -6.855 -10.836 1 75.38 117 ILE B CA 1
ATOM 3428 C C . ILE B 1 117 ? 6.168 -6.34 -11.406 1 75.38 117 ILE B C 1
ATOM 3430 O O . ILE B 1 117 ? 5.094 -6.676 -10.898 1 75.38 117 ILE B O 1
ATOM 3434 N N . GLN B 1 118 ? 6.262 -5.598 -12.445 1 73.94 118 GLN B N 1
ATOM 3435 C CA . GLN B 1 118 ? 5.059 -5.098 -13.102 1 73.94 118 GLN B CA 1
ATOM 3436 C C . GLN B 1 118 ? 4.199 -6.242 -13.625 1 73.94 118 GLN B C 1
ATOM 3438 O O . GLN B 1 118 ? 2.973 -6.211 -13.508 1 73.94 118 GLN B O 1
ATOM 3443 N N . GLN B 1 119 ? 4.848 -7.188 -14.133 1 77.25 119 GLN B N 1
ATOM 3444 C CA . GLN B 1 119 ? 4.137 -8.352 -14.656 1 77.25 119 GLN B CA 1
ATOM 3445 C C . GLN B 1 119 ? 3.438 -9.117 -13.539 1 77.25 119 GLN B C 1
ATOM 3447 O O . GLN B 1 119 ? 2.301 -9.562 -13.703 1 77.25 119 GLN B O 1
ATOM 3452 N N . ILE B 1 120 ? 4.102 -9.242 -12.531 1 79.88 120 ILE B N 1
ATOM 3453 C CA . ILE B 1 120 ? 3.539 -9.938 -11.375 1 79.88 120 ILE B CA 1
ATOM 3454 C C . ILE B 1 120 ? 2.328 -9.164 -10.852 1 79.88 120 ILE B C 1
ATOM 3456 O O . ILE B 1 120 ? 1.301 -9.766 -10.523 1 79.88 120 ILE B O 1
ATOM 3460 N N . GLN B 1 121 ? 2.391 -7.898 -10.828 1 78.75 121 GLN B N 1
ATOM 3461 C CA . GLN B 1 121 ? 1.283 -7.059 -10.383 1 78.75 121 GLN B CA 1
ATOM 3462 C C . GLN B 1 121 ? 0.068 -7.219 -11.289 1 78.75 121 GLN B C 1
ATOM 3464 O O . GLN B 1 121 ? -1.062 -7.332 -10.805 1 78.75 121 GLN B O 1
ATOM 3469 N N . ILE B 1 122 ? 0.339 -7.184 -12.508 1 82.62 122 ILE B N 1
ATOM 3470 C CA . ILE B 1 122 ? -0.728 -7.332 -13.492 1 82.62 122 ILE B CA 1
ATOM 3471 C C . ILE B 1 122 ? -1.387 -8.703 -13.336 1 82.62 122 ILE B C 1
ATOM 3473 O O . ILE B 1 122 ? -2.615 -8.812 -13.336 1 82.62 122 ILE B O 1
ATOM 3477 N N . GLN B 1 123 ? -0.562 -9.68 -13.109 1 84.06 123 GLN B N 1
ATOM 3478 C CA . GLN B 1 123 ? -1.074 -11.031 -12.953 1 84.06 123 GLN B CA 1
ATOM 3479 C C . GLN B 1 123 ? -1.907 -11.164 -11.688 1 84.06 123 GLN B C 1
ATOM 3481 O O . GLN B 1 123 ? -2.932 -11.852 -11.68 1 84.06 123 GLN B O 1
ATOM 3486 N N . MET B 1 124 ? -1.438 -10.57 -10.68 1 87.44 124 MET B N 1
ATOM 3487 C CA . MET B 1 124 ? -2.174 -10.617 -9.414 1 87.44 124 MET B CA 1
ATOM 3488 C C . MET B 1 124 ? -3.527 -9.93 -9.547 1 87.44 124 MET B C 1
ATOM 3490 O O . MET B 1 124 ? -4.539 -10.438 -9.07 1 87.44 124 MET B O 1
ATOM 3494 N N . PHE B 1 125 ? -3.514 -8.844 -10.227 1 89.56 125 PHE B N 1
ATOM 3495 C CA . PHE B 1 125 ? -4.75 -8.094 -10.422 1 89.56 125 PHE B CA 1
ATOM 3496 C C . PHE B 1 125 ? -5.738 -8.891 -11.266 1 89.56 125 PHE B C 1
ATOM 3498 O O . PHE B 1 125 ? -6.938 -8.906 -10.984 1 89.56 125 PHE B O 1
ATOM 3505 N N . ASN B 1 126 ? -5.234 -9.562 -12.211 1 89.38 126 ASN B N 1
ATOM 3506 C CA . ASN B 1 126 ? -6.066 -10.43 -13.039 1 89.38 126 ASN B CA 1
ATOM 3507 C C . ASN B 1 126 ? -6.621 -11.602 -12.234 1 89.38 126 ASN B C 1
ATOM 3509 O O . ASN B 1 126 ? -7.766 -12.008 -12.43 1 89.38 126 ASN B O 1
ATOM 3513 N N . TYR B 1 127 ? -5.777 -12.117 -11.5 1 90.44 127 TYR B N 1
ATOM 3514 C CA . TYR B 1 127 ? -6.234 -13.195 -10.625 1 90.44 127 TYR B CA 1
ATOM 3515 C C . TYR B 1 127 ? -7.387 -12.727 -9.742 1 90.44 127 TYR B C 1
ATOM 3517 O O . TYR B 1 127 ? -8.383 -13.438 -9.594 1 90.44 127 TYR B O 1
ATOM 3525 N N . TYR B 1 128 ? -7.223 -11.555 -9.133 1 95.12 128 TYR B N 1
ATOM 3526 C CA . TYR B 1 128 ? -8.289 -10.992 -8.305 1 95.12 128 TYR B CA 1
ATOM 3527 C C . TYR B 1 128 ? -9.57 -10.828 -9.109 1 95.12 128 TYR B C 1
ATOM 3529 O O . TYR B 1 128 ? -10.656 -11.172 -8.633 1 95.12 128 TYR B O 1
ATOM 3537 N N . GLU B 1 129 ? -9.383 -10.281 -10.281 1 94.94 129 GLU B N 1
ATOM 3538 C CA . GLU B 1 129 ? -10.539 -10.062 -11.148 1 94.94 129 GLU B CA 1
ATOM 3539 C C . GLU B 1 129 ? -11.258 -11.375 -11.445 1 94.94 129 GLU B C 1
ATOM 3541 O O . GLU B 1 129 ? -12.492 -11.438 -11.391 1 94.94 129 GLU B O 1
ATOM 3546 N N . ASN B 1 130 ? -10.523 -12.406 -11.797 1 93.25 130 ASN B N 1
ATOM 3547 C CA . ASN B 1 130 ? -11.102 -13.719 -12.094 1 93.25 130 ASN B CA 1
ATOM 3548 C C . ASN B 1 130 ? -11.805 -14.305 -10.875 1 93.25 130 ASN B C 1
ATOM 3550 O O . ASN B 1 130 ? -12.906 -14.844 -10.992 1 93.25 130 ASN B O 1
ATOM 3554 N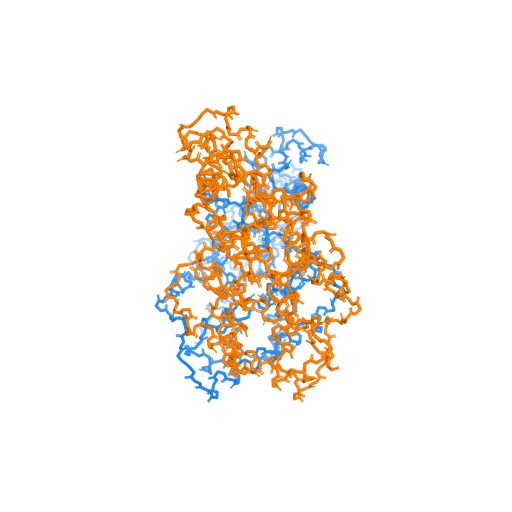 N . LEU B 1 131 ? -11.164 -14.188 -9.758 1 95.75 131 LEU B N 1
ATOM 3555 C CA . LEU B 1 131 ? -11.727 -14.656 -8.492 1 95.75 131 LEU B CA 1
ATOM 3556 C C . LEU B 1 131 ? -13.086 -14.016 -8.234 1 95.75 131 LEU B C 1
ATOM 3558 O O . LEU B 1 131 ? -14.062 -14.711 -7.941 1 95.75 131 LEU B O 1
ATOM 3562 N N . LEU B 1 132 ? -13.188 -12.727 -8.43 1 97.88 132 LEU B N 1
ATOM 3563 C CA . LEU B 1 132 ? -14.406 -11.969 -8.133 1 97.88 132 LEU B CA 1
ATOM 3564 C C . LEU B 1 132 ? -15.469 -12.211 -9.195 1 97.88 132 LEU B C 1
ATOM 3566 O O . LEU B 1 132 ? -16.656 -12.273 -8.883 1 97.88 132 LEU B O 1
ATOM 3570 N N . SER B 1 133 ? -15.039 -12.32 -10.438 1 95.69 133 SER B N 1
ATOM 3571 C CA . SER B 1 133 ? -15.977 -12.586 -11.523 1 95.69 133 SER B CA 1
ATOM 3572 C C . SER B 1 133 ? -16.656 -13.938 -11.344 1 95.69 133 SER B C 1
ATOM 3574 O O . SER B 1 133 ? -17.844 -14.094 -11.664 1 95.69 133 SER B O 1
ATOM 3576 N N . ARG B 1 134 ? -15.961 -14.867 -10.906 1 95.19 134 ARG B N 1
ATOM 3577 C CA . ARG B 1 134 ? -16.531 -16.188 -10.664 1 95.19 134 ARG B CA 1
ATOM 3578 C C . ARG B 1 134 ? -17.516 -16.141 -9.5 1 95.19 134 ARG B C 1
ATOM 3580 O O . ARG B 1 134 ? -18.562 -16.797 -9.539 1 95.19 134 ARG B O 1
ATOM 3587 N N . GLN B 1 135 ? -17.203 -15.398 -8.5 1 97.06 135 GLN B N 1
ATOM 3588 C CA . GLN B 1 135 ? -18.047 -15.328 -7.309 1 97.06 135 GLN B CA 1
ATOM 3589 C C . GLN B 1 135 ? -19.328 -14.547 -7.59 1 97.06 135 GLN B C 1
ATOM 3591 O O . GLN B 1 135 ? -20.422 -14.969 -7.191 1 97.06 135 GLN B O 1
ATOM 3596 N N . TYR B 1 136 ? -19.188 -13.398 -8.305 1 97.69 136 TYR B N 1
ATOM 3597 C CA . TYR B 1 136 ? -20.328 -12.484 -8.391 1 97.69 136 TYR B CA 1
ATOM 3598 C C . TYR B 1 136 ? -20.938 -12.508 -9.789 1 97.69 136 TYR B C 1
ATOM 3600 O O . TYR B 1 136 ? -22.062 -12.031 -9.984 1 97.69 136 TYR B O 1
ATOM 3608 N N . GLY B 1 137 ? -20.266 -13.031 -10.742 1 95.12 137 GLY B N 1
ATOM 3609 C CA . GLY B 1 137 ? -20.797 -13.172 -12.094 1 95.12 137 GLY B CA 1
ATOM 3610 C C . GLY B 1 137 ? -21.094 -11.852 -12.766 1 95.12 137 GLY B C 1
ATOM 3611 O O . GLY B 1 137 ? -20.281 -10.922 -12.703 1 95.12 137 GLY B O 1
ATOM 3612 N N . SER B 1 138 ? -22.203 -11.734 -13.422 1 95.19 138 SER B N 1
ATOM 3613 C CA . SER B 1 138 ? -22.562 -10.578 -14.242 1 95.19 138 SER B CA 1
ATOM 3614 C C . SER B 1 138 ? -22.938 -9.391 -13.375 1 95.19 138 SER B C 1
ATOM 3616 O O . SER B 1 138 ? -23.016 -8.258 -13.859 1 95.19 138 SER B O 1
ATOM 3618 N N . ALA B 1 139 ? -23.125 -9.609 -12.109 1 95.62 139 ALA B N 1
ATOM 3619 C CA . ALA B 1 139 ? -23.531 -8.531 -11.211 1 95.62 139 ALA B CA 1
ATOM 3620 C C . ALA B 1 139 ? -22.469 -7.441 -11.133 1 95.62 139 ALA B C 1
ATOM 3622 O O . ALA B 1 139 ? -22.766 -6.285 -10.836 1 95.62 139 ALA B O 1
ATOM 3623 N N . ILE B 1 140 ? -21.203 -7.848 -11.438 1 96.81 140 ILE B N 1
ATOM 3624 C CA . ILE B 1 140 ? -20.141 -6.867 -11.25 1 96.81 140 ILE B CA 1
ATOM 3625 C C . ILE B 1 140 ? -19.531 -6.5 -12.594 1 96.81 140 ILE B C 1
ATOM 3627 O O . ILE B 1 140 ? -18.516 -5.816 -12.656 1 96.81 140 ILE B O 1
ATOM 3631 N N . SER B 1 141 ? -20.125 -6.891 -13.734 1 95 141 SER B N 1
ATOM 3632 C CA . SER B 1 141 ? -19.547 -6.723 -15.062 1 95 141 SER B CA 1
ATOM 3633 C C . SER B 1 141 ? -19.234 -5.258 -15.352 1 95 141 SER B C 1
ATOM 3635 O O . SER B 1 141 ? -18.172 -4.938 -15.891 1 95 141 SER B O 1
ATOM 3637 N N . GLN B 1 142 ? -20.141 -4.371 -14.922 1 94.44 142 GLN B N 1
ATOM 3638 C CA . GLN B 1 142 ? -20 -2.939 -15.172 1 94.44 142 GLN B CA 1
ATOM 3639 C C . GLN B 1 142 ? -18.859 -2.354 -14.32 1 94.44 142 GLN B C 1
ATOM 3641 O O . GLN B 1 142 ? -18.234 -1.366 -14.719 1 94.44 142 GLN B O 1
ATOM 3646 N N . TRP B 1 143 ? -18.578 -2.953 -13.117 1 96.62 143 TRP B N 1
ATOM 3647 C CA . TRP B 1 143 ? -17.625 -2.422 -12.156 1 96.62 143 TRP B CA 1
ATOM 3648 C C . TRP B 1 143 ? -16.5 -3.42 -11.906 1 96.62 143 TRP B C 1
ATOM 3650 O O . TRP B 1 143 ? -15.922 -3.443 -10.812 1 96.62 143 TRP B O 1
ATOM 3660 N N . LYS B 1 144 ? -16.25 -4.285 -12.852 1 95.81 144 LYS B N 1
ATOM 3661 C CA . LYS B 1 144 ? -15.336 -5.398 -12.617 1 95.81 144 LYS B CA 1
ATOM 3662 C C . LYS B 1 144 ? -13.984 -4.898 -12.102 1 95.81 144 LYS B C 1
ATOM 3664 O O . LYS B 1 144 ? -13.43 -5.465 -11.156 1 95.81 144 LYS B O 1
ATOM 3669 N N . TRP B 1 145 ? -13.492 -3.795 -12.664 1 95 145 TRP B N 1
ATOM 3670 C CA . TRP B 1 145 ? -12.164 -3.311 -12.289 1 95 145 TRP B CA 1
ATOM 3671 C C . TRP B 1 145 ? -12.227 -2.502 -11 1 95 145 TRP B C 1
ATOM 3673 O O . TRP B 1 145 ? -11.289 -2.52 -10.203 1 95 145 TRP B O 1
ATOM 3683 N N . ASP B 1 146 ? -13.328 -1.777 -10.727 1 97.69 146 ASP B N 1
ATOM 3684 C CA . ASP B 1 146 ? -13.5 -1.106 -9.445 1 97.69 146 ASP B CA 1
ATOM 3685 C C . ASP B 1 146 ? -13.609 -2.119 -8.305 1 97.69 146 ASP B C 1
ATOM 3687 O O . ASP B 1 146 ? -12.977 -1.951 -7.262 1 97.69 146 ASP B O 1
ATOM 3691 N N . VAL B 1 147 ? -14.383 -3.168 -8.555 1 98.38 147 VAL B N 1
ATOM 3692 C CA . VAL B 1 147 ? -14.547 -4.215 -7.547 1 98.38 147 VAL B CA 1
ATOM 3693 C C . VAL B 1 147 ? -13.211 -4.895 -7.281 1 98.38 147 VAL B C 1
ATOM 3695 O O . VAL B 1 147 ? -12.859 -5.172 -6.133 1 98.38 147 VAL B O 1
ATOM 3698 N N . THR B 1 148 ? -12.477 -5.125 -8.336 1 97.62 148 THR B N 1
ATOM 3699 C CA . THR B 1 148 ? -11.148 -5.711 -8.211 1 97.62 148 THR B CA 1
ATOM 3700 C C . THR B 1 148 ? -10.227 -4.797 -7.402 1 97.62 148 THR B C 1
ATOM 3702 O O . THR B 1 148 ? -9.5 -5.262 -6.523 1 97.62 148 THR B O 1
ATOM 3705 N N . SER B 1 149 ? -10.281 -3.545 -7.652 1 96.62 149 SER B N 1
ATOM 3706 C CA . SER B 1 149 ? -9.461 -2.568 -6.941 1 96.62 149 SER B CA 1
ATOM 3707 C C . SER B 1 149 ? -9.844 -2.494 -5.465 1 96.62 149 SER B C 1
ATOM 3709 O O . SER B 1 149 ? -8.977 -2.4 -4.598 1 96.62 149 SER B O 1
ATOM 3711 N N . LEU B 1 150 ? -11.125 -2.502 -5.219 1 98.25 150 LEU B N 1
ATOM 3712 C CA . LEU B 1 150 ? -11.586 -2.506 -3.836 1 98.25 150 LEU B CA 1
ATOM 3713 C C . LEU B 1 150 ? -11.039 -3.715 -3.084 1 98.25 150 LEU B C 1
ATOM 3715 O O . LEU B 1 150 ? -10.516 -3.574 -1.976 1 98.25 150 LEU B O 1
ATOM 3719 N N . PHE B 1 151 ? -11.125 -4.816 -3.711 1 98.19 151 PHE B N 1
ATOM 3720 C CA . PHE B 1 151 ? -10.609 -6.047 -3.119 1 98.19 151 PHE B CA 1
ATOM 3721 C C . PHE B 1 151 ? -9.109 -5.949 -2.889 1 98.19 151 PHE B C 1
ATOM 3723 O O . PHE B 1 151 ? -8.617 -6.301 -1.813 1 98.19 151 PHE B O 1
ATOM 3730 N N . SER B 1 152 ? -8.445 -5.5 -3.908 1 94.5 152 SER B N 1
ATOM 3731 C CA . SER B 1 152 ? -6.992 -5.344 -3.822 1 94.5 152 SER B CA 1
ATOM 3732 C C . SER B 1 152 ? -6.602 -4.449 -2.652 1 94.5 152 SER B C 1
ATOM 3734 O O . SER B 1 152 ? -5.676 -4.762 -1.904 1 94.5 152 SER B O 1
ATOM 3736 N N . GLY B 1 153 ? -7.297 -3.377 -2.498 1 93.75 153 GLY B N 1
ATOM 3737 C CA . GLY B 1 153 ? -7.027 -2.457 -1.403 1 93.75 153 GLY B CA 1
ATOM 3738 C C . GLY B 1 153 ? -7.215 -3.088 -0.036 1 93.75 153 GLY B C 1
ATOM 3739 O O . GLY B 1 153 ? -6.402 -2.873 0.868 1 93.75 153 GLY B O 1
ATOM 3740 N N . LEU B 1 154 ? -8.273 -3.854 0.115 1 96.44 154 LEU B N 1
ATOM 3741 C CA . LEU B 1 154 ? -8.555 -4.508 1.389 1 96.44 154 LEU B CA 1
ATOM 3742 C C . LEU B 1 154 ? -7.488 -5.559 1.701 1 96.44 154 LEU B C 1
ATOM 3744 O O . LEU B 1 154 ? -6.988 -5.621 2.826 1 96.44 154 LEU B O 1
ATOM 3748 N N . VAL B 1 155 ? -7.164 -6.324 0.702 1 93.62 155 VAL B N 1
ATOM 3749 C CA . VAL B 1 155 ? -6.164 -7.375 0.884 1 93.62 155 VAL B CA 1
ATOM 3750 C C . VAL B 1 155 ? -4.824 -6.75 1.27 1 93.62 155 VAL B C 1
ATOM 3752 O O . VAL B 1 155 ? -4.172 -7.199 2.215 1 93.62 155 VAL B O 1
ATOM 3755 N N . ARG B 1 156 ? -4.48 -5.773 0.56 1 89 156 ARG B N 1
ATOM 3756 C CA . ARG B 1 156 ? -3.211 -5.117 0.842 1 89 156 ARG B CA 1
ATOM 3757 C C . ARG B 1 156 ? -3.195 -4.535 2.252 1 89 156 ARG B C 1
ATOM 3759 O O . ARG B 1 156 ? -2.203 -4.66 2.971 1 89 156 ARG B O 1
ATOM 3766 N N . GLU B 1 157 ? -4.188 -3.898 2.604 1 90.12 157 GLU B N 1
ATOM 3767 C CA . GLU B 1 157 ? -4.273 -3.264 3.916 1 90.12 157 GLU B CA 1
ATOM 3768 C C . GLU B 1 157 ? -4.125 -4.289 5.035 1 90.12 157 GLU B C 1
ATOM 3770 O O . GLU B 1 157 ? -3.33 -4.098 5.957 1 90.12 157 GLU B O 1
ATOM 3775 N N . TYR B 1 158 ? -4.812 -5.332 4.934 1 91.38 158 TYR B N 1
ATOM 3776 C CA . TYR B 1 158 ? -4.805 -6.285 6.039 1 91.38 158 TYR B CA 1
ATOM 3777 C C . TYR B 1 158 ? -3.551 -7.152 6 1 91.38 158 TYR B C 1
ATOM 3779 O O . TYR B 1 158 ? -3.111 -7.668 7.031 1 91.38 158 TYR B O 1
ATOM 3787 N N . THR B 1 159 ? -3.07 -7.32 4.828 1 87.38 159 THR B N 1
ATOM 3788 C CA . THR B 1 159 ? -1.747 -7.934 4.77 1 87.38 159 THR B CA 1
ATOM 3789 C C . THR B 1 159 ? -0.728 -7.086 5.527 1 87.38 159 THR B C 1
ATOM 3791 O O . THR B 1 159 ? 0.125 -7.617 6.238 1 87.38 159 THR B O 1
ATOM 3794 N N . PHE B 1 160 ? -0.827 -5.84 5.387 1 81.69 160 PHE B N 1
ATOM 3795 C CA . PHE B 1 160 ? 0.046 -4.926 6.113 1 81.69 160 PHE B CA 1
ATOM 3796 C C . PHE B 1 160 ? -0.108 -5.113 7.617 1 81.69 160 PHE B C 1
ATOM 3798 O O . PHE B 1 160 ? 0.884 -5.172 8.344 1 81.69 160 PHE B O 1
ATOM 3805 N N . HIS B 1 161 ? -1.271 -5.207 8.117 1 83.5 161 HIS B N 1
ATOM 3806 C CA . HIS B 1 161 ? -1.519 -5.395 9.539 1 83.5 161 HIS B CA 1
ATOM 3807 C C . HIS B 1 161 ? -0.956 -6.727 10.031 1 83.5 161 HIS B C 1
ATOM 3809 O O . HIS B 1 161 ? -0.459 -6.82 11.156 1 83.5 161 HIS B O 1
ATOM 3815 N N . LEU B 1 162 ? -1.022 -7.699 9.18 1 79.31 162 LEU B N 1
ATOM 3816 C CA . LEU B 1 162 ? -0.521 -9.023 9.531 1 79.31 162 LEU B CA 1
ATOM 3817 C C . LEU B 1 162 ? 1.004 -9.031 9.578 1 79.31 162 LEU B C 1
ATOM 3819 O O . LEU B 1 162 ? 1.6 -9.508 10.539 1 79.31 162 LEU B O 1
ATOM 3823 N N . LEU B 1 163 ? 1.618 -8.414 8.625 1 70.5 163 LEU B N 1
ATOM 3824 C CA . LEU B 1 163 ? 3.045 -8.625 8.406 1 70.5 163 LEU B CA 1
ATOM 3825 C C . LEU B 1 163 ? 3.865 -7.543 9.102 1 70.5 163 LEU B C 1
ATOM 3827 O O . LEU B 1 163 ? 4.934 -7.824 9.648 1 70.5 163 LEU B O 1
ATOM 3831 N N . PHE B 1 164 ? 3.371 -6.367 9.055 1 66.56 164 PHE B N 1
ATOM 3832 C CA . PHE B 1 164 ? 4.23 -5.27 9.484 1 66.56 164 PHE B CA 1
ATOM 3833 C C . PHE B 1 164 ? 3.785 -4.734 10.844 1 66.56 164 PHE B C 1
ATOM 3835 O O . PHE B 1 164 ? 4.609 -4.258 11.625 1 66.56 164 PHE B O 1
ATOM 3842 N N . ALA B 1 165 ? 2.543 -4.859 11.023 1 65.69 165 ALA B N 1
ATOM 3843 C CA . ALA B 1 165 ? 2.08 -4.422 12.344 1 65.69 165 ALA B CA 1
ATOM 3844 C C . ALA B 1 165 ? 1.959 -5.598 13.305 1 65.69 165 ALA B C 1
ATOM 3846 O O . ALA B 1 165 ? 1.652 -5.418 14.484 1 65.69 165 ALA B O 1
ATOM 3847 N N . PHE B 1 166 ? 2.131 -6.832 12.773 1 66.5 166 PHE B N 1
ATOM 3848 C CA . PHE B 1 166 ? 2.174 -8.07 13.539 1 66.5 166 PHE B CA 1
ATOM 3849 C C . PHE B 1 166 ? 0.913 -8.234 14.383 1 66.5 166 PHE B C 1
ATOM 3851 O O . PHE B 1 166 ? 0.982 -8.633 15.547 1 66.5 166 PHE B O 1
ATOM 3858 N N . LYS B 1 167 ? -0.062 -7.824 13.844 1 74.81 167 LYS B N 1
ATOM 3859 C CA . LYS B 1 167 ? -1.332 -8.023 14.539 1 74.81 167 LYS B CA 1
ATOM 3860 C C . LYS B 1 167 ? -1.764 -9.484 14.484 1 74.81 167 LYS B C 1
ATOM 3862 O O . LYS B 1 167 ? -1.689 -10.125 13.43 1 74.81 167 LYS B O 1
ATOM 3867 N N . PRO B 1 168 ? -2.131 -9.977 15.617 1 82.31 168 PRO B N 1
ATOM 3868 C CA . PRO B 1 168 ? -2.504 -11.391 15.68 1 82.31 168 PRO B CA 1
ATOM 3869 C C . PRO B 1 168 ? -3.906 -11.656 15.141 1 82.31 168 PRO B C 1
ATOM 3871 O O . PRO B 1 168 ? -4.781 -12.117 15.883 1 82.31 168 PRO B O 1
ATOM 3874 N N . ILE B 1 169 ? -4.102 -11.523 13.883 1 88.56 169 ILE B N 1
ATOM 3875 C CA . ILE B 1 169 ? -5.383 -11.758 13.219 1 88.56 169 ILE B CA 1
ATOM 3876 C C . ILE B 1 169 ? -5.438 -13.188 12.688 1 88.56 169 ILE B C 1
ATOM 3878 O O . ILE B 1 169 ? -4.508 -13.641 12.016 1 88.56 169 ILE B O 1
ATOM 3882 N N . HIS B 1 170 ? -6.508 -13.875 13.016 1 91 170 HIS B N 1
ATOM 3883 C CA . HIS B 1 170 ? -6.707 -15.211 12.453 1 91 170 HIS B CA 1
ATOM 3884 C C . HIS B 1 170 ? -7.051 -15.133 10.969 1 91 170 HIS B C 1
ATOM 3886 O O . HIS B 1 170 ? -8.031 -14.5 10.586 1 91 170 HIS B O 1
ATOM 3892 N N . ILE B 1 171 ? -6.355 -15.844 10.211 1 93.12 171 ILE B N 1
ATOM 3893 C CA . ILE B 1 171 ? -6.426 -15.727 8.758 1 93.12 171 ILE B CA 1
ATOM 3894 C C . ILE B 1 171 ? -7.809 -16.156 8.273 1 93.12 171 ILE B C 1
ATOM 3896 O O . ILE B 1 171 ? -8.383 -15.531 7.383 1 93.12 171 ILE B O 1
ATOM 3900 N N . GLU B 1 172 ? -8.359 -17.219 8.859 1 93.25 172 GLU B N 1
ATOM 3901 C CA . GLU B 1 172 ? -9.672 -17.703 8.445 1 93.25 172 GLU B CA 1
ATOM 3902 C C . GLU B 1 172 ? -10.766 -16.688 8.742 1 93.25 172 GLU B C 1
ATOM 3904 O O . GLU B 1 172 ? -11.68 -16.484 7.934 1 93.25 172 GLU B O 1
ATOM 3909 N N . GLN B 1 173 ? -10.641 -16.047 9.875 1 94.44 173 GLN B N 1
ATOM 3910 C CA . GLN B 1 173 ? -11.594 -14.992 10.234 1 94.44 173 GLN B CA 1
ATOM 3911 C C . GLN B 1 173 ? -11.445 -13.781 9.312 1 94.44 173 GLN B C 1
ATOM 3913 O O . GLN B 1 173 ? -12.445 -13.172 8.922 1 94.44 173 GLN B O 1
ATOM 3918 N N . LEU B 1 174 ? -10.211 -13.5 9.023 1 97 174 LEU B N 1
ATOM 3919 C CA . LEU B 1 174 ? -9.93 -12.391 8.125 1 97 174 LEU B CA 1
ATOM 3920 C C . LEU B 1 174 ? -10.516 -12.656 6.738 1 97 174 LEU B C 1
ATOM 3922 O O . LEU B 1 174 ? -11.133 -11.766 6.145 1 97 174 LEU B O 1
ATOM 3926 N N . ALA B 1 175 ? -10.312 -13.852 6.242 1 97.38 175 ALA B N 1
ATOM 3927 C CA . ALA B 1 175 ? -10.836 -14.219 4.93 1 97.38 175 ALA B CA 1
ATOM 3928 C C . ALA B 1 175 ? -12.352 -14.07 4.879 1 97.38 175 ALA B C 1
ATOM 3930 O O . ALA B 1 175 ? -12.898 -13.523 3.916 1 97.38 175 ALA B O 1
ATOM 3931 N N . LEU B 1 176 ? -13 -14.555 5.883 1 97.44 176 LEU B N 1
ATOM 3932 C CA . LEU B 1 176 ? -14.453 -14.438 5.953 1 97.44 176 LEU B CA 1
ATOM 3933 C C . LEU B 1 176 ? -14.875 -12.977 6.027 1 97.44 176 LEU B C 1
ATOM 3935 O O . LEU B 1 176 ? -15.836 -12.57 5.363 1 97.44 176 LEU B O 1
ATOM 3939 N N . PHE B 1 177 ? -14.188 -12.227 6.84 1 98.12 177 PHE B N 1
ATOM 3940 C CA . PHE B 1 177 ? -14.461 -10.797 6.988 1 98.12 177 PHE B CA 1
ATOM 3941 C C . PHE B 1 177 ? -14.359 -10.086 5.648 1 98.12 177 PHE B C 1
ATOM 3943 O O . PHE B 1 177 ? -15.266 -9.336 5.27 1 98.12 177 PHE B O 1
ATOM 3950 N N . ILE B 1 178 ? -13.289 -10.32 4.922 1 98.38 178 ILE B N 1
ATOM 3951 C CA . ILE B 1 178 ? -13.062 -9.68 3.631 1 98.38 178 ILE B CA 1
ATOM 3952 C C . ILE B 1 178 ? -14.148 -10.109 2.643 1 98.38 178 ILE B C 1
ATOM 3954 O O . ILE B 1 178 ? -14.68 -9.281 1.896 1 98.38 178 ILE B O 1
ATOM 3958 N N . ALA B 1 179 ? -14.453 -11.383 2.623 1 98.44 179 ALA B N 1
ATOM 3959 C CA . ALA B 1 179 ? -15.477 -11.883 1.719 1 98.44 179 ALA B CA 1
ATOM 3960 C C . ALA B 1 179 ? -16.812 -11.195 1.969 1 98.44 179 ALA B C 1
ATOM 3962 O O . ALA B 1 179 ? -17.5 -10.789 1.024 1 98.44 179 ALA B O 1
ATOM 3963 N N . GLU B 1 180 ? -17.203 -11.047 3.201 1 98.31 180 GLU B N 1
ATOM 3964 C CA . GLU B 1 180 ? -18.484 -10.438 3.553 1 98.31 180 GLU B CA 1
ATOM 3965 C C . GLU B 1 180 ? -18.484 -8.945 3.244 1 98.31 180 GLU B C 1
ATOM 3967 O O . GLU B 1 180 ? -19.516 -8.391 2.854 1 98.31 180 GLU B O 1
ATOM 3972 N N . ARG B 1 181 ? -17.328 -8.289 3.498 1 98.44 181 ARG B N 1
ATOM 3973 C CA . ARG B 1 181 ? -17.203 -6.887 3.119 1 98.44 181 ARG B CA 1
ATOM 3974 C C . ARG B 1 181 ? -17.359 -6.715 1.612 1 98.44 181 ARG B C 1
ATOM 3976 O O . ARG B 1 181 ? -18.016 -5.773 1.155 1 98.44 181 ARG B O 1
ATOM 3983 N N . MET B 1 182 ? -16.766 -7.613 0.834 1 98.69 182 MET B N 1
ATOM 3984 C CA . MET B 1 182 ? -16.922 -7.547 -0.615 1 98.69 182 MET B CA 1
ATOM 3985 C C . MET B 1 182 ? -18.375 -7.734 -1.011 1 98.69 182 MET B C 1
ATOM 3987 O O . MET B 1 182 ? -18.859 -7.082 -1.939 1 98.69 182 MET B O 1
ATOM 3991 N N . ASP B 1 183 ? -19.109 -8.641 -0.27 1 98.62 183 ASP B N 1
ATOM 3992 C CA . ASP B 1 183 ? -20.547 -8.781 -0.503 1 98.62 183 ASP B CA 1
ATOM 3993 C C . ASP B 1 183 ? -21.266 -7.461 -0.282 1 98.62 183 ASP B C 1
ATOM 3995 O O . ASP B 1 183 ? -22.125 -7.078 -1.077 1 98.62 183 ASP B O 1
ATOM 3999 N N . ASP B 1 184 ? -20.938 -6.785 0.807 1 98.5 184 ASP B N 1
ATOM 4000 C CA . ASP B 1 184 ? -21.531 -5.488 1.111 1 98.5 184 ASP B CA 1
ATOM 4001 C C . ASP B 1 184 ? -21.281 -4.492 -0.018 1 98.5 184 ASP B C 1
ATOM 4003 O O . ASP B 1 184 ? -22.203 -3.785 -0.437 1 98.5 184 ASP B O 1
ATOM 4007 N N . LEU B 1 185 ? -20.031 -4.445 -0.48 1 98.62 185 LEU B N 1
ATOM 4008 C CA . LEU B 1 185 ? -19.641 -3.5 -1.52 1 98.62 185 LEU B CA 1
ATOM 4009 C C . LEU B 1 185 ? -20.391 -3.781 -2.82 1 98.62 185 LEU B C 1
ATOM 4011 O O . LEU B 1 185 ? -20.906 -2.859 -3.459 1 98.62 185 LEU B O 1
ATOM 4015 N N . VAL B 1 186 ? -20.484 -5.023 -3.221 1 98.5 186 VAL B N 1
ATOM 4016 C CA . VAL B 1 186 ? -21.141 -5.402 -4.465 1 98.5 186 VAL B CA 1
ATOM 4017 C C . VAL B 1 186 ? -22.641 -5.109 -4.367 1 98.5 186 VAL B C 1
ATOM 4019 O O . VAL B 1 186 ? -23.234 -4.59 -5.312 1 98.5 186 VAL B O 1
ATOM 4022 N N . GLU B 1 187 ? -23.203 -5.438 -3.229 1 97.88 187 GLU B N 1
ATOM 4023 C CA . GLU B 1 187 ? -24.609 -5.129 -3.023 1 97.88 187 GLU B CA 1
ATOM 4024 C C . GLU B 1 187 ? -24.875 -3.629 -3.154 1 97.88 187 GLU B C 1
ATOM 4026 O O . GLU B 1 187 ? -25.859 -3.215 -3.768 1 97.88 187 GLU B O 1
ATOM 4031 N N . GLY B 1 188 ? -24.016 -2.846 -2.551 1 97.88 188 GLY B N 1
ATOM 4032 C CA . GLY B 1 188 ? -24.141 -1.401 -2.65 1 97.88 188 GLY B CA 1
ATOM 4033 C C . GLY B 1 188 ? -24.016 -0.888 -4.074 1 97.88 188 GLY B C 1
ATOM 4034 O O . GLY B 1 188 ? -24.781 -0.022 -4.496 1 97.88 188 GLY B O 1
ATOM 4035 N N . LEU B 1 189 ? -23.047 -1.408 -4.812 1 97.75 189 LEU B N 1
ATOM 4036 C CA . LEU B 1 189 ? -22.844 -1.007 -6.199 1 97.75 189 LEU B CA 1
ATOM 4037 C C . LEU B 1 189 ? -24.062 -1.335 -7.051 1 97.75 189 LEU B C 1
ATOM 4039 O O . LEU B 1 189 ? -24.484 -0.515 -7.867 1 97.75 189 LEU B O 1
ATOM 4043 N N . VAL B 1 190 ? -24.562 -2.496 -6.895 1 97.06 190 VAL B N 1
ATOM 4044 C CA . VAL B 1 190 ? -25.734 -2.932 -7.668 1 97.06 190 VAL B CA 1
ATOM 4045 C C . VAL B 1 190 ? -26.938 -2.061 -7.328 1 97.06 190 VAL B C 1
ATOM 4047 O O . VAL B 1 190 ? -27.703 -1.686 -8.211 1 97.06 190 VAL B O 1
ATOM 4050 N N . LYS B 1 191 ? -27.062 -1.738 -6.082 1 96.62 191 LYS B N 1
ATOM 4051 C CA . LYS B 1 191 ? -28.203 -0.948 -5.605 1 96.62 191 LYS B CA 1
ATOM 4052 C C . LYS B 1 191 ? -28.141 0.479 -6.145 1 96.62 191 LYS B C 1
ATOM 4054 O O . LYS B 1 191 ? -29.156 1.025 -6.59 1 96.62 191 LYS B O 1
ATOM 4059 N N . THR B 1 192 ? -26.953 1.098 -6.145 1 95.94 192 THR B N 1
ATOM 4060 C CA . THR B 1 192 ? -26.844 2.516 -6.469 1 95.94 192 THR B CA 1
ATOM 4061 C C . THR B 1 192 ? -26.406 2.701 -7.922 1 95.94 192 THR B C 1
ATOM 4063 O O . THR B 1 192 ? -26.578 3.779 -8.492 1 95.94 192 THR B O 1
ATOM 4066 N N . SER B 1 193 ? -25.766 1.736 -8.562 1 94.88 193 SER B N 1
ATOM 4067 C CA . SER B 1 193 ? -25.328 1.69 -9.953 1 94.88 193 SER B CA 1
ATOM 4068 C C . SER B 1 193 ? -24.547 2.945 -10.336 1 94.88 193 SER B C 1
ATOM 4070 O O . SER B 1 193 ? -24.875 3.604 -11.328 1 94.88 193 SER B O 1
ATOM 4072 N N . PRO B 1 194 ? -23.578 3.266 -9.57 1 95.38 194 PRO B N 1
ATOM 4073 C CA . PRO B 1 194 ? -22.781 4.43 -9.945 1 95.38 194 PRO B CA 1
ATOM 4074 C C . PRO B 1 194 ? -22 4.215 -11.25 1 95.38 194 PRO B C 1
ATOM 4076 O O . PRO B 1 194 ? -21.938 3.092 -11.75 1 95.38 194 PRO B O 1
ATOM 4079 N N . GLN B 1 195 ? -21.484 5.324 -11.758 1 94.25 195 GLN B N 1
ATOM 4080 C CA . GLN B 1 195 ? -20.578 5.203 -12.898 1 94.25 195 GLN B CA 1
ATOM 4081 C C . GLN B 1 195 ? -19.266 4.543 -12.492 1 94.25 195 GLN B C 1
ATOM 4083 O O . GLN B 1 195 ? -18.734 4.832 -11.422 1 94.25 195 GLN B O 1
ATOM 4088 N N . ALA B 1 196 ? -18.828 3.619 -13.344 1 95.44 196 ALA B N 1
ATOM 4089 C CA . ALA B 1 196 ? -17.547 2.982 -13.086 1 95.44 196 ALA B CA 1
ATOM 4090 C C . ALA B 1 196 ? -16.406 3.998 -13.148 1 95.44 196 ALA B C 1
ATOM 4092 O O . ALA B 1 196 ? -16.406 4.875 -14.016 1 95.44 196 ALA B O 1
ATOM 4093 N N . LEU B 1 197 ? -15.508 3.953 -12.234 1 95.75 197 LEU B N 1
ATOM 4094 C CA . LEU B 1 197 ? -14.328 4.809 -12.258 1 95.75 197 LEU B CA 1
ATOM 4095 C C . LEU B 1 197 ? -13.234 4.203 -13.133 1 95.75 197 LEU B C 1
ATOM 4097 O O . LEU B 1 197 ? -12.562 4.922 -13.875 1 95.75 197 LEU B O 1
ATOM 4101 N N . LEU B 1 198 ? -13.039 2.893 -12.977 1 94.69 198 LEU B N 1
ATOM 4102 C CA . LEU B 1 198 ? -12.055 2.148 -13.766 1 94.69 198 LEU B CA 1
ATOM 4103 C C . LEU B 1 198 ? -12.742 1.303 -14.828 1 94.69 198 LEU B C 1
ATOM 4105 O O . LEU B 1 198 ? -13.156 0.172 -14.562 1 94.69 198 LEU B O 1
ATOM 4109 N N . THR B 1 199 ? -12.789 1.837 -16.062 1 90.5 199 THR B N 1
ATOM 4110 C CA . THR B 1 199 ? -13.453 1.164 -17.172 1 90.5 199 THR B CA 1
ATOM 4111 C C . THR B 1 199 ? -12.516 0.159 -17.828 1 90.5 199 THR B C 1
ATOM 4113 O O . THR B 1 199 ? -11.305 0.181 -17.594 1 90.5 199 THR B O 1
ATOM 4116 N N . THR B 1 200 ? -13.055 -0.679 -18.594 1 88.12 200 THR B N 1
ATOM 4117 C CA . THR B 1 200 ? -12.266 -1.665 -19.328 1 88.12 200 THR B CA 1
ATOM 4118 C C . THR B 1 200 ? -11.258 -0.978 -20.25 1 88.12 200 THR B C 1
ATOM 4120 O O . THR B 1 200 ? -10.148 -1.471 -20.438 1 88.12 200 THR B O 1
ATOM 4123 N N . GLU B 1 201 ? -11.602 0.158 -20.781 1 84.5 201 GLU B N 1
ATOM 4124 C CA . GLU B 1 201 ? -10.711 0.917 -21.656 1 84.5 201 GLU B CA 1
ATOM 4125 C C . GLU B 1 201 ? -9.5 1.439 -20.875 1 84.5 201 GLU B C 1
ATOM 4127 O O . GLU B 1 201 ? -8.367 1.378 -21.375 1 84.5 201 GLU B O 1
ATOM 4132 N N . LEU B 1 202 ? -9.766 1.896 -19.688 1 84.94 202 LEU B N 1
ATOM 4133 C CA . LEU B 1 202 ? -8.695 2.445 -18.859 1 84.94 202 LEU B CA 1
ATOM 4134 C C . LEU B 1 202 ? -7.789 1.336 -18.344 1 84.94 202 LEU B C 1
ATOM 4136 O O . LEU B 1 202 ? -6.617 1.577 -18.031 1 84.94 202 LEU B O 1
ATOM 4140 N N . MET B 1 203 ? -8.383 0.108 -18.297 1 88 203 MET B N 1
ATOM 4141 C CA . MET B 1 203 ? -7.656 -0.985 -17.656 1 88 203 MET B CA 1
ATOM 4142 C C . MET B 1 203 ? -7.191 -2.008 -18.688 1 88 203 MET B C 1
ATOM 4144 O O . MET B 1 203 ? -7 -3.182 -18.359 1 88 203 MET B O 1
ATOM 4148 N N . LYS B 1 204 ? -6.973 -1.622 -19.812 1 81.12 204 LYS B N 1
ATOM 4149 C CA . LYS B 1 204 ? -6.652 -2.5 -20.938 1 81.12 204 LYS B CA 1
ATOM 4150 C C . LYS B 1 204 ? -5.355 -3.262 -20.688 1 81.12 204 LYS B C 1
ATOM 4152 O O . LYS B 1 204 ? -5.211 -4.414 -21.109 1 81.12 204 LYS B O 1
ATOM 4157 N N . GLU B 1 205 ? -4.402 -2.631 -20.016 1 77.19 205 GLU B N 1
ATOM 4158 C CA . GLU B 1 205 ? -3.115 -3.262 -19.75 1 77.19 205 GLU B CA 1
ATOM 4159 C C . GLU B 1 205 ? -3.285 -4.504 -18.875 1 77.19 205 GLU B C 1
ATOM 4161 O O . GLU B 1 205 ? -2.434 -5.395 -18.875 1 77.19 205 GLU B O 1
ATOM 4166 N N . TYR B 1 206 ? -4.371 -4.508 -18.188 1 79.25 206 TYR B N 1
ATOM 4167 C CA . TYR B 1 206 ? -4.625 -5.645 -17.312 1 79.25 206 TYR B CA 1
ATOM 4168 C C . TYR B 1 206 ? -5.383 -6.742 -18.047 1 79.25 206 TYR B C 1
ATOM 4170 O O . TYR B 1 206 ? -5.414 -7.891 -17.594 1 79.25 206 TYR B O 1
ATOM 4178 N N . GLU B 1 207 ? -6.121 -6.316 -19.094 1 67.5 207 GLU B N 1
ATOM 4179 C CA . GLU B 1 207 ? -6.906 -7.285 -19.859 1 67.5 207 GLU B CA 1
ATOM 4180 C C . GLU B 1 207 ? -6.02 -8.125 -20.766 1 67.5 207 GLU B C 1
ATOM 4182 O O . GLU B 1 207 ? -6.301 -9.297 -21.016 1 67.5 207 GLU B O 1
ATOM 4187 N N . ALA B 1 208 ? -5.129 -7.414 -21.562 1 54.97 208 ALA B N 1
ATOM 4188 C CA . ALA B 1 208 ? -4.34 -8.031 -22.625 1 54.97 208 ALA B CA 1
ATOM 4189 C C . ALA B 1 208 ? -3.48 -9.172 -22.078 1 54.97 208 ALA B C 1
ATOM 4191 O O . ALA B 1 208 ? -2.934 -9.969 -22.844 1 54.97 208 ALA B O 1
ATOM 4192 N N . VAL B 1 209 ? -3.166 -9.094 -20.938 1 47.47 209 VAL B N 1
ATOM 4193 C CA . VAL B 1 209 ? -2.203 -10.102 -20.5 1 47.47 209 VAL B CA 1
ATOM 4194 C C . VAL B 1 209 ? -2.898 -11.453 -20.344 1 47.47 209 VAL B C 1
ATOM 4196 O O . VAL B 1 209 ? -3.828 -11.602 -19.547 1 47.47 209 VAL B O 1
ATOM 4199 N N . ASP B 1 210 ? -3.07 -12.094 -21.5 1 40.75 210 ASP B N 1
ATOM 4200 C CA . ASP B 1 210 ? -3.52 -13.484 -21.469 1 40.75 210 ASP B CA 1
ATOM 4201 C C . ASP B 1 210 ? -2.941 -14.211 -20.25 1 40.75 210 ASP B C 1
ATOM 4203 O O . ASP B 1 210 ? -1.722 -14.297 -20.109 1 40.75 210 ASP B O 1
ATOM 4207 N N . LEU B 1 211 ? -3.672 -14.211 -19.281 1 38.44 211 LEU B N 1
ATOM 4208 C CA . LEU B 1 211 ? -3.242 -15.078 -18.188 1 38.44 211 LEU B CA 1
ATOM 4209 C C . LEU B 1 211 ? -2.484 -16.281 -18.719 1 38.44 211 LEU B C 1
ATOM 4211 O O . LEU B 1 211 ? -1.614 -16.828 -18.047 1 38.44 211 LEU B O 1
ATOM 4215 N N . GLU B 1 212 ? -2.979 -16.75 -19.875 1 36.5 212 GLU B N 1
ATOM 4216 C CA . GLU B 1 212 ? -2.361 -17.906 -20.531 1 36.5 212 GLU B CA 1
ATOM 4217 C C . GLU B 1 212 ? -0.929 -17.594 -20.969 1 36.5 212 GLU B C 1
ATOM 4219 O O . GLU B 1 212 ? -0.099 -18.5 -21.078 1 36.5 212 GLU B O 1
ATOM 4224 N N . SER B 1 213 ? -0.637 -16.516 -21.422 1 35.84 213 SER B N 1
ATOM 4225 C CA . SER B 1 213 ? 0.709 -16.172 -21.875 1 35.84 213 SER B CA 1
ATOM 4226 C C . SER B 1 213 ? 1.652 -15.969 -20.703 1 35.84 213 SER B C 1
ATOM 4228 O O . SER B 1 213 ? 2.873 -16.031 -20.859 1 35.84 213 SER B O 1
ATOM 4230 N N . LEU B 1 214 ? 1.284 -15.328 -19.812 1 36 214 LEU B N 1
ATOM 4231 C CA . LEU B 1 214 ? 2.133 -15.148 -18.625 1 36 214 LEU B CA 1
ATOM 4232 C C . LEU B 1 214 ? 2.275 -16.453 -17.859 1 36 214 LEU B C 1
ATOM 4234 O O . LEU B 1 214 ? 3.033 -16.531 -16.891 1 36 214 LEU B O 1
ATOM 4238 N N . VAL B 1 215 ? 1.221 -17.266 -17.812 1 34.47 215 VAL B N 1
ATOM 4239 C CA . VAL B 1 215 ? 1.429 -18.672 -17.516 1 34.47 215 VAL B CA 1
ATOM 4240 C C . VAL B 1 215 ? 2.232 -19.328 -18.641 1 34.47 215 VAL B C 1
ATOM 4242 O O . VAL B 1 215 ? 1.83 -19.281 -19.797 1 34.47 215 VAL B O 1
ATOM 4245 N N . PRO B 1 216 ? 3.375 -19.438 -18.672 1 35.81 216 PRO B N 1
ATOM 4246 C CA . PRO B 1 216 ? 3.898 -20.297 -19.719 1 35.81 216 PRO B CA 1
ATOM 4247 C C . PRO B 1 216 ? 2.867 -21.312 -20.219 1 35.81 216 PRO B C 1
ATOM 4249 O O . PRO B 1 216 ? 2.027 -21.781 -19.438 1 35.81 216 PRO B O 1
ATOM 4252 N N . THR B 1 217 ? 2.264 -21.266 -21.438 1 38.69 217 THR B N 1
ATOM 4253 C CA . THR B 1 217 ? 1.443 -22.359 -21.953 1 38.69 217 THR B CA 1
ATOM 4254 C C . THR B 1 217 ? 1.755 -23.656 -21.219 1 38.69 217 THR B C 1
ATOM 4256 O O . THR B 1 217 ? 2.844 -23.812 -20.672 1 38.69 217 THR B O 1
ATOM 4259 N N . ASN B 1 218 ? 0.717 -24.391 -20.875 1 43.84 218 ASN B N 1
ATOM 4260 C CA . ASN B 1 218 ? 0.992 -25.703 -20.328 1 43.84 218 ASN B CA 1
ATOM 4261 C C . ASN B 1 218 ? 2.316 -26.266 -20.844 1 43.84 218 ASN B C 1
ATOM 4263 O O . ASN B 1 218 ? 3.08 -26.859 -20.078 1 43.84 218 ASN B O 1
ATOM 4267 N N . SER B 1 219 ? 2.535 -25.812 -22.078 1 48.97 219 SER B N 1
ATOM 4268 C CA . SER B 1 219 ? 3.756 -26.297 -22.719 1 48.97 219 SER B CA 1
ATOM 4269 C C . SER B 1 219 ? 4.984 -25.578 -22.172 1 48.97 219 SER B C 1
ATOM 4271 O O . SER B 1 219 ? 6.016 -26.203 -21.922 1 48.97 219 SER B O 1
ATOM 4273 N N . ALA B 1 220 ? 4.773 -24.375 -22 1 48.78 220 ALA B N 1
ATOM 4274 C CA . ALA B 1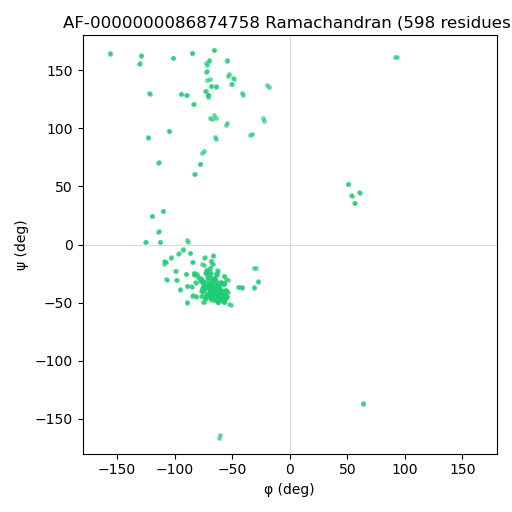 220 ? 5.949 -23.641 -21.547 1 48.78 220 ALA B CA 1
ATOM 4275 C C . ALA B 1 220 ? 6.238 -23.922 -20.078 1 48.78 220 ALA B C 1
ATOM 4277 O O . ALA B 1 220 ? 7.402 -24.031 -19.688 1 48.78 220 ALA B O 1
ATOM 4278 N N . ARG B 1 221 ? 5.34 -24.141 -19.328 1 50.5 221 ARG B N 1
ATOM 4279 C CA . ARG B 1 221 ? 5.484 -24.516 -17.922 1 50.5 221 ARG B CA 1
ATOM 4280 C C . ARG B 1 221 ? 6.074 -25.922 -17.797 1 50.5 221 ARG B C 1
ATOM 4282 O O . ARG B 1 221 ? 6.926 -26.172 -16.938 1 50.5 221 ARG B O 1
ATOM 4289 N N . MET B 1 222 ? 5.535 -26.656 -18.641 1 61.25 222 MET B N 1
ATOM 4290 C CA . MET B 1 222 ? 6.082 -28 -18.688 1 61.25 222 MET B CA 1
ATOM 4291 C C . MET B 1 222 ? 7.559 -27.984 -19.094 1 61.25 222 MET B C 1
ATOM 4293 O O . MET B 1 222 ? 8.375 -28.688 -18.5 1 61.25 222 MET B O 1
ATOM 4297 N N . SER B 1 223 ? 7.785 -27 -19.953 1 64.06 223 SER B N 1
ATOM 4298 C CA . SER B 1 223 ? 9.172 -26.859 -20.375 1 64.06 223 SER B CA 1
ATOM 4299 C C . SER B 1 223 ? 10.039 -26.281 -19.266 1 64.06 223 SER B C 1
ATOM 4301 O O . SER B 1 223 ? 11.18 -26.703 -19.078 1 64.06 223 SER B O 1
ATOM 4303 N N . SER B 1 224 ? 9.477 -25.531 -18.547 1 61.78 224 SER B N 1
ATOM 4304 C CA . SER B 1 224 ? 10.211 -24.953 -17.422 1 61.78 224 SER B CA 1
ATOM 4305 C C . SER B 1 224 ? 10.43 -25.969 -16.312 1 61.78 224 SER B C 1
ATOM 4307 O O . SER B 1 224 ? 11.516 -26.031 -15.727 1 61.78 224 SER B O 1
ATOM 4309 N N . LEU B 1 225 ? 9.391 -26.688 -15.945 1 68.06 225 LEU B N 1
ATOM 4310 C CA . LEU B 1 225 ? 9.523 -27.766 -14.969 1 68.06 225 LEU B CA 1
ATOM 4311 C C . LEU B 1 225 ? 10.555 -28.781 -15.422 1 68.06 225 LEU B C 1
ATOM 4313 O O . LEU B 1 225 ? 11.375 -29.25 -14.625 1 68.06 225 LEU B O 1
ATOM 4317 N N . LEU B 1 226 ? 10.445 -29.047 -16.719 1 77.31 226 LEU B N 1
ATOM 4318 C CA . LEU B 1 226 ? 11.406 -29.984 -17.297 1 77.31 226 LEU B CA 1
ATOM 4319 C C . LEU B 1 226 ? 12.82 -29.406 -17.25 1 77.31 226 LEU B C 1
ATOM 4321 O O . LEU B 1 226 ? 13.773 -30.125 -16.953 1 77.31 226 LEU B O 1
ATOM 4325 N N . HIS B 1 227 ? 12.891 -28.156 -17.469 1 73 227 HIS B N 1
ATOM 4326 C CA . HIS B 1 227 ? 14.195 -27.516 -17.391 1 73 227 HIS B CA 1
ATOM 4327 C C . HIS B 1 227 ? 14.719 -27.516 -15.961 1 73 227 HIS B C 1
ATOM 4329 O O . HIS B 1 227 ? 15.914 -27.719 -15.727 1 73 227 HIS B O 1
ATOM 4335 N N . THR B 1 228 ? 13.867 -27.391 -15.07 1 73 228 THR B N 1
ATOM 4336 C CA . THR B 1 228 ? 14.227 -27.469 -13.664 1 73 228 THR B CA 1
ATOM 4337 C C . THR B 1 228 ? 14.727 -28.859 -13.305 1 73 228 THR B C 1
ATOM 4339 O O . THR B 1 228 ? 15.758 -29.016 -12.648 1 73 228 THR B O 1
ATOM 4342 N N . ILE B 1 229 ? 14.031 -29.828 -13.695 1 79.5 229 ILE B N 1
ATOM 4343 C CA . ILE B 1 229 ? 14.406 -31.219 -13.477 1 79.5 229 ILE B CA 1
ATOM 4344 C C . ILE B 1 229 ? 15.773 -31.484 -14.094 1 79.5 229 ILE B C 1
ATOM 4346 O O . ILE B 1 229 ? 16.656 -32.062 -13.445 1 79.5 229 ILE B O 1
ATOM 4350 N N . GLN B 1 230 ? 16.016 -30.922 -15.312 1 79.94 230 GLN B N 1
ATOM 4351 C CA . GLN B 1 230 ? 17.266 -31.109 -16.031 1 79.94 230 GLN B CA 1
ATOM 4352 C C . GLN B 1 230 ? 18.422 -30.422 -15.305 1 79.94 230 GLN B C 1
ATOM 4354 O O . GLN B 1 230 ? 19.562 -30.906 -15.336 1 79.94 230 GLN B O 1
ATOM 4359 N N . SER B 1 231 ? 18.078 -29.484 -14.672 1 74.56 231 SER B N 1
ATOM 4360 C CA . SER B 1 231 ? 19.109 -28.719 -13.977 1 74.56 231 SER B CA 1
ATOM 4361 C C . SER B 1 231 ? 19.453 -29.359 -12.641 1 74.56 231 SER B C 1
ATOM 4363 O O . SER B 1 231 ? 20.578 -29.188 -12.133 1 74.56 231 SER B O 1
ATOM 4365 N N . ILE B 1 232 ? 18.516 -30.109 -12.086 1 74.62 232 ILE B N 1
ATOM 4366 C CA . ILE B 1 232 ? 18.688 -30.75 -10.781 1 74.62 232 ILE B CA 1
ATOM 4367 C C . ILE B 1 232 ? 19.469 -32.062 -10.961 1 74.62 232 ILE B C 1
ATOM 4369 O O . ILE B 1 232 ? 20.25 -32.438 -10.086 1 74.62 232 ILE B O 1
ATOM 4373 N N . ILE B 1 233 ? 19.469 -32.688 -12.047 1 82.06 233 ILE B N 1
ATOM 4374 C CA . ILE B 1 233 ? 19.953 -34.031 -12.281 1 82.06 233 ILE B CA 1
ATOM 4375 C C . ILE B 1 233 ? 21.469 -34.094 -12.086 1 82.06 233 ILE B C 1
ATOM 4377 O O . ILE B 1 233 ? 22 -34.969 -11.383 1 82.06 233 ILE B O 1
ATOM 4381 N N . PRO B 1 234 ? 22.141 -33.031 -12.625 1 77.75 234 PRO B N 1
ATOM 4382 C CA . PRO B 1 234 ? 23.594 -33.062 -12.445 1 77.75 234 PRO B CA 1
ATOM 4383 C C . PRO B 1 234 ? 24.016 -32.906 -10.992 1 77.75 234 PRO B C 1
ATOM 4385 O O . PRO B 1 234 ? 25.141 -33.281 -10.625 1 77.75 234 PRO B O 1
ATOM 4388 N N . GLU B 1 235 ? 23.125 -32.594 -10.188 1 71.88 235 GLU B N 1
ATOM 4389 C CA . GLU B 1 235 ? 23.469 -32.219 -8.812 1 71.88 235 GLU B CA 1
ATOM 4390 C C . GLU B 1 235 ? 22.953 -33.281 -7.832 1 71.88 235 GLU B C 1
ATOM 4392 O O . GLU B 1 235 ? 23.125 -33.125 -6.617 1 71.88 235 GLU B O 1
ATOM 4397 N N . LEU B 1 236 ? 22.406 -34.25 -8.289 1 74.56 236 LEU B N 1
ATOM 4398 C CA . LEU B 1 236 ? 21.875 -35.281 -7.434 1 74.56 236 LEU B CA 1
ATOM 4399 C C . LEU B 1 236 ? 23 -36.094 -6.793 1 74.56 236 LEU B C 1
ATOM 4401 O O . LEU B 1 236 ? 24.062 -36.25 -7.391 1 74.56 236 LEU B O 1
ATOM 4405 N N . TYR B 1 237 ? 22.734 -36.406 -5.582 1 74.5 237 TYR B N 1
ATOM 4406 C CA . TYR B 1 237 ? 23.672 -37.281 -4.895 1 74.5 237 TYR B CA 1
ATOM 4407 C C . TYR B 1 237 ? 23.422 -38.75 -5.246 1 74.5 237 TYR B C 1
ATOM 4409 O O . TYR B 1 237 ? 23.016 -39.531 -4.387 1 74.5 237 TYR B O 1
ATOM 4417 N N . VAL B 1 238 ? 23.516 -39.156 -6.484 1 78.25 238 VAL B N 1
ATOM 4418 C CA . VAL B 1 238 ? 23.375 -40.5 -7.016 1 78.25 238 VAL B CA 1
ATOM 4419 C C . VAL B 1 238 ? 24.547 -40.844 -7.918 1 78.25 238 VAL B C 1
ATOM 4421 O O . VAL B 1 238 ? 25.281 -39.938 -8.352 1 78.25 238 VAL B O 1
ATOM 4424 N N . PRO B 1 239 ? 24.859 -42.094 -8.102 1 80.25 239 PRO B N 1
ATOM 4425 C CA . PRO B 1 239 ? 25.969 -42.469 -8.969 1 80.25 239 PRO B CA 1
ATOM 4426 C C . PRO B 1 239 ? 25.875 -41.875 -10.359 1 80.25 239 PRO B C 1
ATOM 4428 O O . PRO B 1 239 ? 24.766 -41.625 -10.852 1 80.25 239 PRO B O 1
ATOM 4431 N N . ASN B 1 240 ? 27.016 -41.531 -10.945 1 81 240 ASN B N 1
ATOM 4432 C CA . ASN B 1 240 ? 27.078 -40.875 -12.25 1 81 240 ASN B CA 1
ATOM 4433 C C . ASN B 1 240 ? 26.312 -41.656 -13.312 1 81 240 ASN B C 1
ATOM 4435 O O . ASN B 1 240 ? 25.75 -41.062 -14.234 1 81 240 ASN B O 1
ATOM 4439 N N . VAL B 1 241 ? 26.266 -43 -13.148 1 81.94 241 VAL B N 1
ATOM 4440 C CA . VAL B 1 241 ? 25.516 -43.844 -14.078 1 81.94 241 VAL B CA 1
ATOM 4441 C C . VAL B 1 241 ? 24.031 -43.5 -14 1 81.94 241 VAL B C 1
ATOM 4443 O O . VAL B 1 241 ? 23.375 -43.344 -15.031 1 81.94 241 VAL B O 1
ATOM 4446 N N . ARG B 1 242 ? 23.578 -43.25 -12.836 1 82.69 242 ARG B N 1
ATOM 4447 C CA . ARG B 1 242 ? 22.172 -42.906 -12.633 1 82.69 242 ARG B CA 1
ATOM 4448 C C . ARG B 1 242 ? 21.891 -41.469 -13.117 1 82.69 242 ARG B C 1
ATOM 4450 O O . ARG B 1 242 ? 20.828 -41.219 -13.703 1 82.69 242 ARG B O 1
ATOM 4457 N N . LYS B 1 243 ? 22.766 -40.656 -12.922 1 83.62 243 LYS B N 1
ATOM 4458 C CA . LYS B 1 243 ? 22.625 -39.281 -13.406 1 83.62 243 LYS B CA 1
ATOM 4459 C C . LYS B 1 243 ? 22.484 -39.25 -14.93 1 83.62 243 LYS B C 1
ATOM 4461 O O . LYS B 1 243 ? 21.625 -38.562 -15.461 1 83.62 243 LYS B O 1
ATOM 4466 N N . SER B 1 244 ? 23.406 -40.062 -15.453 1 84.69 244 SER B N 1
ATOM 4467 C CA . SER B 1 244 ? 23.359 -40.156 -16.906 1 84.69 244 SER B CA 1
ATOM 4468 C C . SER B 1 244 ? 22.031 -40.719 -17.391 1 84.69 244 SER B C 1
ATOM 4470 O O . SER B 1 244 ? 21.469 -40.25 -18.359 1 84.69 244 SER B O 1
ATOM 4472 N N . GLU B 1 245 ? 21.516 -41.719 -16.656 1 84.94 245 GLU B N 1
ATOM 4473 C CA . GLU B 1 245 ? 20.219 -42.312 -16.969 1 84.94 245 GLU B CA 1
ATOM 4474 C C . GLU B 1 245 ? 19.094 -41.281 -16.828 1 84.94 245 GLU B C 1
ATOM 4476 O O . GLU B 1 245 ? 18.234 -41.188 -17.703 1 84.94 245 GLU B O 1
ATOM 4481 N N . LEU B 1 246 ? 19.188 -40.531 -15.805 1 87.12 246 LEU B N 1
ATOM 4482 C CA . LEU B 1 246 ? 18.141 -39.531 -15.523 1 87.12 246 LEU B CA 1
ATOM 4483 C C . LEU B 1 246 ? 18.172 -38.406 -16.547 1 87.12 246 LEU B C 1
ATOM 4485 O O . LEU B 1 246 ? 17.109 -37.906 -16.953 1 87.12 246 LEU B O 1
ATOM 4489 N N . GLU B 1 247 ? 19.328 -38.062 -16.953 1 87.25 247 GLU B N 1
ATOM 4490 C CA . GLU B 1 247 ? 19.453 -37.062 -18.016 1 87.25 247 GLU B CA 1
ATOM 4491 C C . GLU B 1 247 ? 18.812 -37.531 -19.312 1 87.25 247 GLU B C 1
ATOM 4493 O O . GLU B 1 247 ? 18.156 -36.781 -20.016 1 87.25 247 GLU B O 1
ATOM 4498 N N . GLN B 1 248 ? 19.047 -38.844 -19.594 1 85.81 248 GLN B N 1
ATOM 4499 C CA . GLN B 1 248 ? 18.438 -39.438 -20.781 1 85.81 248 GLN B CA 1
ATOM 4500 C C . GLN B 1 248 ? 16.922 -39.5 -20.656 1 85.81 248 GLN B C 1
ATOM 4502 O O . GLN B 1 248 ? 16.203 -39.219 -21.609 1 85.81 248 GLN B O 1
ATOM 4507 N N . VAL B 1 249 ? 16.469 -39.781 -19.453 1 85.81 249 VAL B N 1
ATOM 4508 C CA . VAL B 1 249 ? 15.031 -39.844 -19.172 1 85.81 249 VAL B CA 1
ATOM 4509 C C . VAL B 1 249 ? 14.414 -38.438 -19.375 1 85.81 249 VAL B C 1
ATOM 4511 O O . VAL B 1 249 ? 13.383 -38.312 -20.047 1 85.81 249 VAL B O 1
ATOM 4514 N N . ALA B 1 250 ? 15.102 -37.5 -18.891 1 86.56 250 ALA B N 1
ATOM 4515 C CA . ALA B 1 250 ? 14.594 -36.125 -19.016 1 86.56 250 ALA B CA 1
ATOM 4516 C C . ALA B 1 250 ? 14.602 -35.656 -20.469 1 86.56 250 ALA B C 1
ATOM 4518 O O . ALA B 1 250 ? 13.68 -34.969 -20.906 1 86.56 250 ALA B O 1
ATOM 4519 N N . LYS B 1 251 ? 15.648 -36 -21.156 1 85.31 251 LYS B N 1
ATOM 4520 C CA . LYS B 1 251 ? 15.734 -35.656 -22.562 1 85.31 251 LYS B CA 1
ATOM 4521 C C . LYS B 1 251 ? 14.625 -36.344 -23.359 1 85.31 251 LYS B C 1
ATOM 4523 O O . LYS B 1 251 ? 13.992 -35.688 -24.219 1 85.31 251 LYS B O 1
ATOM 4528 N N . LEU B 1 252 ? 14.383 -37.594 -23.094 1 85.19 252 LEU B N 1
ATOM 4529 C CA . LEU B 1 252 ? 13.312 -38.344 -23.766 1 85.19 252 LEU B CA 1
ATOM 4530 C C . LEU B 1 252 ? 11.945 -37.75 -23.422 1 85.19 252 LEU B C 1
ATOM 4532 O O . LEU B 1 252 ? 11.07 -37.656 -24.281 1 85.19 252 LEU B O 1
ATOM 4536 N N . LEU B 1 253 ? 11.82 -37.312 -22.219 1 85.44 253 LEU B N 1
ATOM 4537 C CA . LEU B 1 253 ? 10.586 -36.656 -21.781 1 85.44 253 LEU B CA 1
ATOM 4538 C C . LEU B 1 253 ? 10.344 -35.375 -22.547 1 85.44 253 LEU B C 1
ATOM 4540 O O . LEU B 1 253 ? 9.227 -35.094 -23 1 85.44 253 LEU B O 1
ATOM 4544 N N . GLU B 1 254 ? 11.289 -34.625 -22.703 1 82.88 254 GLU B N 1
ATOM 4545 C CA . GLU B 1 254 ? 11.211 -33.375 -23.453 1 82.88 254 GLU B CA 1
ATOM 4546 C C . GLU B 1 254 ? 10.82 -33.594 -24.906 1 82.88 254 GLU B C 1
ATOM 4548 O O . GLU B 1 254 ? 9.969 -32.906 -25.453 1 82.88 254 GLU B O 1
ATOM 4553 N N . GLU B 1 255 ? 11.469 -34.594 -25.531 1 80.94 255 GLU B N 1
ATOM 4554 C CA . GLU B 1 255 ? 11.18 -34.938 -26.906 1 80.94 255 GLU B CA 1
ATOM 4555 C C . GLU B 1 255 ? 9.734 -35.406 -27.078 1 80.94 255 GLU B C 1
ATOM 4557 O O . GLU B 1 255 ? 9.055 -35 -28.031 1 80.94 255 GLU B O 1
ATOM 4562 N N . GLU B 1 256 ? 9.328 -36.188 -26.078 1 80.44 256 GLU B N 1
ATOM 4563 C CA . GLU B 1 256 ? 7.965 -36.719 -26.141 1 80.44 256 GLU B CA 1
ATOM 4564 C C . GLU B 1 256 ? 6.934 -35.594 -25.953 1 80.44 256 GLU B C 1
ATOM 4566 O O . GLU B 1 256 ? 5.906 -35.594 -26.625 1 80.44 256 GLU B O 1
ATOM 4571 N N . MET B 1 257 ? 7.223 -34.688 -25.094 1 77.44 257 MET B N 1
ATOM 4572 C CA . MET B 1 257 ? 6.305 -33.594 -24.797 1 77.44 257 MET B CA 1
ATOM 4573 C C . MET B 1 257 ? 6.18 -32.625 -25.969 1 77.44 257 MET B C 1
ATOM 4575 O O . MET B 1 257 ? 5.164 -31.953 -26.125 1 77.44 257 MET B O 1
ATOM 4579 N N . ASN B 1 258 ? 7.148 -32.594 -26.797 1 72.62 258 ASN B N 1
ATOM 4580 C CA . ASN B 1 258 ? 7.184 -31.672 -27.922 1 72.62 258 ASN B CA 1
ATOM 4581 C C . ASN B 1 258 ? 6.594 -32.312 -29.188 1 72.62 258 ASN B C 1
ATOM 4583 O O . ASN B 1 258 ? 6.484 -31.641 -30.219 1 72.62 258 ASN B O 1
ATOM 4587 N N . LYS B 1 259 ? 6.273 -33.531 -29.047 1 73.06 259 LYS B N 1
ATOM 4588 C CA . LYS B 1 259 ? 5.621 -34.156 -30.188 1 73.06 259 LYS B CA 1
ATOM 4589 C C . LYS B 1 259 ? 4.191 -33.656 -30.359 1 73.06 259 LYS B C 1
ATOM 4591 O O . LYS B 1 259 ? 3.568 -33.219 -29.391 1 73.06 259 LYS B O 1
ATOM 4596 N N . GLU B 1 260 ? 3.686 -33.75 -31.578 1 72.31 260 GLU B N 1
ATOM 4597 C CA . GLU B 1 260 ? 2.322 -33.344 -31.891 1 72.31 260 GLU B CA 1
ATOM 4598 C C . GLU B 1 260 ? 1.301 -34.156 -31.109 1 72.31 260 GLU B C 1
ATOM 4600 O O . GLU B 1 260 ? 0.306 -33.625 -30.625 1 72.31 260 GLU B O 1
ATOM 4605 N N . VAL B 1 261 ? 1.597 -35.5 -31.062 1 71.88 261 VAL B N 1
ATOM 4606 C CA . VAL B 1 261 ? 0.764 -36.406 -30.297 1 71.88 261 VAL B CA 1
ATOM 4607 C C . VAL B 1 261 ? 1.622 -37.156 -29.266 1 71.88 261 VAL B C 1
ATOM 4609 O O . VAL B 1 261 ? 2.197 -38.188 -29.578 1 71.88 261 VAL B O 1
ATOM 4612 N N . PRO B 1 262 ? 1.728 -36.625 -28.031 1 70.12 262 PRO B N 1
ATOM 4613 C CA . PRO B 1 262 ? 2.543 -37.25 -26.984 1 70.12 262 PRO B CA 1
ATOM 4614 C C . PRO B 1 262 ? 1.934 -38.562 -26.453 1 70.12 262 PRO B C 1
ATOM 4616 O O . PRO B 1 262 ? 0.709 -38.688 -26.359 1 70.12 262 PRO B O 1
ATOM 4619 N N . ARG B 1 263 ? 2.777 -39.625 -26.484 1 73.75 263 ARG B N 1
ATOM 4620 C CA . ARG B 1 263 ? 2.357 -40.875 -25.875 1 73.75 263 ARG B CA 1
ATOM 4621 C C . ARG B 1 263 ? 2.25 -40.75 -24.359 1 73.75 263 ARG B C 1
ATOM 4623 O O . ARG B 1 263 ? 3.264 -40.719 -23.656 1 73.75 263 ARG B O 1
ATOM 4630 N N . ALA B 1 264 ? 1.086 -40.75 -23.938 1 72.88 264 ALA B N 1
ATOM 4631 C CA . ALA B 1 264 ? 0.79 -40.5 -22.531 1 72.88 264 ALA B CA 1
ATOM 4632 C C . ALA B 1 264 ? 1.426 -41.562 -21.641 1 72.88 264 ALA B C 1
ATOM 4634 O O . ALA B 1 264 ? 1.951 -41.25 -20.562 1 72.88 264 ALA B O 1
ATOM 4635 N N . PHE B 1 265 ? 1.35 -42.812 -22.094 1 71.88 265 PHE B N 1
ATOM 4636 C CA . PHE B 1 265 ? 1.889 -43.906 -21.297 1 71.88 265 PHE B CA 1
ATOM 4637 C C . PHE B 1 265 ? 3.395 -43.75 -21.125 1 71.88 265 PHE B C 1
ATOM 4639 O O . PHE B 1 265 ? 3.93 -44.031 -20.047 1 71.88 265 PHE B O 1
ATOM 4646 N N . LEU B 1 266 ? 4.109 -43.312 -22.125 1 77.25 266 LEU B N 1
ATOM 4647 C CA . LEU B 1 266 ? 5.551 -43.094 -22.047 1 77.25 266 LEU B CA 1
ATOM 4648 C C . LEU B 1 266 ? 5.883 -41.906 -21.125 1 77.25 266 LEU B C 1
ATOM 4650 O O . LEU B 1 266 ? 6.801 -42 -20.312 1 77.25 266 LEU B O 1
ATOM 4654 N N . ILE B 1 267 ? 5.141 -40.938 -21.219 1 80.81 267 ILE B N 1
ATOM 4655 C CA . ILE B 1 267 ? 5.336 -39.75 -20.375 1 80.81 267 ILE B CA 1
ATOM 4656 C C . ILE B 1 267 ? 5.164 -40.125 -18.906 1 80.81 267 ILE B C 1
ATOM 4658 O O . ILE B 1 267 ? 5.988 -39.781 -18.062 1 80.81 267 ILE B O 1
ATOM 4662 N N . GLN B 1 268 ? 4.23 -40.906 -18.688 1 78.12 268 GLN B N 1
ATOM 4663 C CA . GLN B 1 268 ? 3.963 -41.344 -17.312 1 78.12 268 GLN B CA 1
ATOM 4664 C C . GLN B 1 268 ? 5.094 -42.219 -16.781 1 78.12 268 GLN B C 1
ATOM 4666 O O . GLN B 1 268 ? 5.508 -42.094 -15.633 1 78.12 268 GLN B O 1
ATOM 4671 N N . ALA B 1 269 ? 5.535 -43.125 -17.625 1 79.06 269 ALA B N 1
ATOM 4672 C CA . ALA B 1 269 ? 6.629 -44 -17.25 1 79.06 269 ALA B CA 1
ATOM 4673 C C . ALA B 1 269 ? 7.898 -43.219 -16.938 1 79.06 269 ALA B C 1
ATOM 4675 O O . ALA B 1 269 ? 8.578 -43.5 -15.945 1 79.06 269 ALA B O 1
ATOM 4676 N N . LEU B 1 270 ? 8.188 -42.219 -17.75 1 82.69 270 LEU B N 1
ATOM 4677 C CA . LEU B 1 270 ? 9.391 -41.406 -17.578 1 82.69 270 LEU B CA 1
ATOM 4678 C C . LEU B 1 270 ? 9.289 -40.531 -16.328 1 82.69 270 LEU B C 1
ATOM 4680 O O . LEU B 1 270 ? 10.266 -40.406 -15.578 1 82.69 270 LEU B O 1
ATOM 4684 N N . LEU B 1 271 ? 8.133 -40.094 -16.125 1 84.56 271 LEU B N 1
ATOM 4685 C CA . LEU B 1 271 ? 7.91 -39.25 -14.945 1 84.56 271 LEU B CA 1
ATOM 4686 C C . LEU B 1 271 ? 8.008 -40.094 -13.672 1 84.56 271 LEU B C 1
ATOM 4688 O O . LEU B 1 271 ? 8.531 -39.625 -12.656 1 84.56 271 LEU B O 1
ATOM 4692 N N . ARG B 1 272 ? 7.566 -41.281 -13.68 1 78.69 272 ARG B N 1
ATOM 4693 C CA . ARG B 1 272 ? 7.684 -42.188 -12.547 1 78.69 272 ARG B CA 1
ATOM 4694 C C . ARG B 1 272 ? 9.148 -42.5 -12.227 1 78.69 272 ARG B C 1
ATOM 4696 O O . ARG B 1 272 ? 9.531 -42.562 -11.055 1 78.69 272 ARG B O 1
ATOM 4703 N N . ASP B 1 273 ? 9.93 -42.688 -13.242 1 85.44 273 ASP B N 1
ATOM 4704 C CA . ASP B 1 273 ? 11.359 -42.938 -13.047 1 85.44 273 ASP B CA 1
ATOM 4705 C C . ASP B 1 273 ? 12.031 -41.75 -12.391 1 85.44 273 ASP B C 1
ATOM 4707 O O . ASP B 1 273 ? 12.875 -41.906 -11.508 1 85.44 273 ASP B O 1
ATOM 4711 N N . LEU B 1 274 ? 11.602 -40.562 -12.836 1 85.06 274 LEU B N 1
ATOM 4712 C CA . LEU B 1 274 ? 12.164 -39.344 -12.258 1 85.06 274 LEU B CA 1
ATOM 4713 C C . LEU B 1 274 ? 11.727 -39.188 -10.805 1 85.06 274 LEU B C 1
ATOM 4715 O O . LEU B 1 274 ? 12.516 -38.75 -9.961 1 85.06 274 LEU B O 1
ATOM 4719 N N . SER B 1 275 ? 10.617 -39.594 -10.445 1 81.69 275 SER B N 1
ATOM 4720 C CA . SER B 1 275 ? 10.016 -39.406 -9.125 1 81.69 275 SER B CA 1
ATOM 4721 C C . SER B 1 275 ? 10.648 -40.312 -8.102 1 81.69 275 SER B C 1
ATOM 4723 O O . SER B 1 275 ? 10.492 -40.125 -6.891 1 81.69 275 SER B O 1
ATOM 4725 N N . VAL B 1 276 ? 11.328 -41.344 -8.539 1 81.25 276 VAL B N 1
ATOM 4726 C CA . VAL B 1 276 ? 12.023 -42.281 -7.645 1 81.25 276 VAL B CA 1
ATOM 4727 C C . VAL B 1 276 ? 13.07 -41.5 -6.832 1 81.25 276 VAL B C 1
ATOM 4729 O O . VAL B 1 276 ? 13.336 -41.844 -5.68 1 81.25 276 VAL B O 1
ATOM 4732 N N . GLU B 1 277 ? 13.578 -40.5 -7.52 1 79.69 277 GLU B N 1
ATOM 4733 C CA . GLU B 1 277 ? 14.539 -39.656 -6.805 1 79.69 277 GLU B CA 1
ATOM 4734 C C . GLU B 1 277 ? 13.836 -38.594 -5.973 1 79.69 277 GLU B C 1
ATOM 4736 O O . GLU B 1 277 ? 13.117 -37.75 -6.52 1 79.69 277 GLU B O 1
ATOM 4741 N N . PRO B 1 278 ? 14.016 -38.562 -4.777 1 77.25 278 PRO B N 1
ATOM 4742 C CA . PRO B 1 278 ? 13.258 -37.688 -3.891 1 77.25 278 PRO B CA 1
ATOM 4743 C C . PRO B 1 278 ? 13.375 -36.219 -4.281 1 77.25 278 PRO B C 1
ATOM 4745 O O . PRO B 1 278 ? 12.398 -35.469 -4.191 1 77.25 278 PRO B O 1
ATOM 4748 N N . GLU B 1 279 ? 14.5 -35.938 -4.77 1 74.62 279 GLU B N 1
ATOM 4749 C CA . GLU B 1 279 ? 14.758 -34.531 -5.098 1 74.62 279 GLU B CA 1
ATOM 4750 C C . GLU B 1 279 ? 13.984 -34.094 -6.34 1 74.62 279 GLU B C 1
ATOM 4752 O O . GLU B 1 279 ? 13.758 -32.906 -6.555 1 74.62 279 GLU B O 1
ATOM 4757 N N . LEU B 1 280 ? 13.609 -35.031 -7.129 1 78.94 280 LEU B N 1
ATOM 4758 C CA . LEU B 1 280 ? 12.922 -34.75 -8.383 1 78.94 280 LEU B CA 1
ATOM 4759 C C . LEU B 1 280 ? 11.422 -35.031 -8.25 1 78.94 280 LEU B C 1
ATOM 4761 O O . LEU B 1 280 ? 10.633 -34.594 -9.086 1 78.94 280 LEU B O 1
ATOM 4765 N N . SER B 1 281 ? 11.07 -35.656 -7.191 1 79.44 281 SER B N 1
ATOM 4766 C CA . SER B 1 281 ? 9.727 -36.188 -7.035 1 79.44 281 SER B CA 1
ATOM 4767 C C . SER B 1 281 ? 8.68 -35.094 -7.109 1 79.44 281 SER B C 1
ATOM 4769 O O . SER B 1 281 ? 7.672 -35.219 -7.812 1 79.44 281 SER B O 1
ATOM 4771 N N . SER B 1 282 ? 8.977 -34.094 -6.438 1 72.62 282 SER B N 1
ATOM 4772 C CA . SER B 1 282 ? 7.996 -33.031 -6.387 1 72.62 282 SER B CA 1
ATOM 4773 C C . SER B 1 282 ? 7.809 -32.375 -7.758 1 72.62 282 SER B C 1
ATOM 4775 O O . SER B 1 282 ? 6.68 -32.125 -8.18 1 72.62 282 SER B O 1
ATOM 4777 N N . HIS B 1 283 ? 8.82 -32.188 -8.414 1 76.31 283 HIS B N 1
ATOM 4778 C CA . HIS B 1 283 ? 8.766 -31.547 -9.734 1 76.31 283 HIS B CA 1
ATOM 4779 C C . HIS B 1 283 ? 8.141 -32.469 -10.766 1 76.31 283 HIS B C 1
ATOM 4781 O O . HIS B 1 283 ? 7.371 -32.031 -11.625 1 76.31 283 HIS B O 1
ATOM 4787 N N . ALA B 1 284 ? 8.547 -33.75 -10.648 1 79.5 284 ALA B N 1
ATOM 4788 C CA . ALA B 1 284 ? 7.977 -34.75 -11.539 1 79.5 284 ALA B CA 1
ATOM 4789 C C . ALA B 1 284 ? 6.469 -34.875 -11.328 1 79.5 284 ALA B C 1
ATOM 4791 O O . ALA B 1 284 ? 5.707 -35 -12.289 1 79.5 284 ALA B O 1
ATOM 4792 N N . ASP B 1 285 ? 6.137 -34.75 -10.125 1 74.25 285 ASP B N 1
ATOM 4793 C CA . ASP B 1 285 ? 4.715 -34.844 -9.805 1 74.25 285 ASP B CA 1
ATOM 4794 C C . ASP B 1 285 ? 3.953 -33.656 -10.336 1 74.25 285 ASP B C 1
ATOM 4796 O O . ASP B 1 285 ? 2.846 -33.781 -10.859 1 74.25 285 ASP B O 1
ATOM 4800 N N . GLN B 1 286 ? 4.531 -32.625 -10.273 1 72 286 GLN B N 1
ATOM 4801 C CA . GLN B 1 286 ? 3.93 -31.422 -10.789 1 72 286 GLN B CA 1
ATOM 4802 C C . GLN B 1 286 ? 3.764 -31.484 -12.305 1 72 286 GLN B C 1
ATOM 4804 O O . GLN B 1 286 ? 2.725 -31.078 -12.836 1 72 286 GLN B O 1
ATOM 4809 N N . LEU B 1 287 ? 4.773 -31.906 -12.961 1 75.69 287 LEU B N 1
ATOM 4810 C CA . LEU B 1 287 ? 4.734 -32.062 -14.406 1 75.69 287 LEU B CA 1
ATOM 4811 C C . LEU B 1 287 ? 3.652 -33.031 -14.828 1 75.69 287 LEU B C 1
ATOM 4813 O O . LEU B 1 287 ? 2.941 -32.812 -15.805 1 75.69 287 LEU B O 1
ATOM 4817 N N . GLN B 1 288 ? 3.547 -34.062 -14.016 1 74.62 288 GLN B N 1
ATOM 4818 C CA . GLN B 1 288 ? 2.521 -35.094 -14.258 1 74.62 288 GLN B CA 1
ATOM 4819 C C . GLN B 1 288 ? 1.122 -34.5 -14.117 1 74.62 288 GLN B C 1
ATOM 4821 O O . GLN B 1 288 ? 0.238 -34.781 -14.93 1 74.62 288 GLN B O 1
ATOM 4826 N N . GLN B 1 289 ? 1.046 -33.781 -13.25 1 67.81 289 GLN B N 1
ATOM 4827 C CA . GLN B 1 289 ? -0.25 -33.156 -13 1 67.81 289 GLN B CA 1
ATOM 4828 C C . GLN B 1 289 ? -0.633 -32.219 -14.125 1 67.81 289 GLN B C 1
ATOM 4830 O O . GLN B 1 289 ? -1.778 -32.219 -14.578 1 67.81 289 GLN B O 1
ATOM 4835 N N . ARG B 1 290 ? 0.276 -31.625 -14.617 1 63.34 290 ARG B N 1
ATOM 4836 C CA . ARG B 1 290 ? 0.047 -30.656 -15.688 1 63.34 290 ARG B CA 1
ATOM 4837 C C . ARG B 1 290 ? -0.268 -31.344 -17 1 63.34 290 ARG B C 1
ATOM 4839 O O . ARG B 1 290 ? -1.094 -30.875 -17.781 1 63.34 290 ARG B O 1
ATOM 4846 N N . LEU B 1 291 ? 0.452 -32.406 -17.203 1 66.38 291 LEU B N 1
ATOM 4847 C CA . LEU B 1 291 ? 0.219 -33.188 -18.406 1 66.38 291 LEU B CA 1
ATOM 4848 C C . LEU B 1 291 ? -1.165 -33.844 -18.375 1 66.38 291 LEU B C 1
ATOM 4850 O O . LEU B 1 291 ? -1.812 -33.969 -19.406 1 66.38 291 LEU B O 1
ATOM 4854 N N . GLY B 1 292 ? -1.557 -34.156 -17.219 1 63.62 292 GLY B N 1
ATOM 4855 C CA . GLY B 1 292 ? -2.893 -34.688 -17.047 1 63.62 292 GLY B CA 1
ATOM 4856 C C . GLY B 1 292 ? -3.99 -33.688 -17.312 1 63.62 292 GLY B C 1
ATOM 4857 O O . GLY B 1 292 ? -5.043 -34.031 -17.844 1 63.62 292 GLY B O 1
ATOM 4858 N N . GLU B 1 293 ? -3.754 -32.625 -17.078 1 56.97 293 GLU B N 1
ATOM 4859 C CA . GLU B 1 293 ? -4.723 -31.531 -17.234 1 56.97 293 GLU B CA 1
ATOM 4860 C C . GLU B 1 293 ? -4.906 -31.188 -18.719 1 56.97 293 GLU B C 1
ATOM 4862 O O . GLU B 1 293 ? -6.02 -30.891 -19.156 1 56.97 293 GLU B O 1
ATOM 4867 N N . ILE B 1 294 ? -3.873 -31.25 -19.422 1 54.38 294 ILE B N 1
ATOM 4868 C CA . ILE B 1 294 ? -3.928 -30.984 -20.844 1 54.38 294 ILE B CA 1
ATOM 4869 C C . ILE B 1 294 ? -4.727 -32.094 -21.547 1 54.38 294 ILE B C 1
ATOM 4871 O O . ILE B 1 294 ? -5.508 -31.812 -22.453 1 54.38 294 ILE B O 1
ATOM 4875 N N . ARG B 1 295 ? -4.508 -33.25 -21.109 1 55.81 295 ARG B N 1
ATOM 4876 C CA . ARG B 1 295 ? -5.223 -34.375 -21.688 1 55.81 295 ARG B CA 1
ATOM 4877 C C . ARG B 1 295 ? -6.723 -34.281 -21.422 1 55.81 295 ARG B C 1
ATOM 4879 O O . ARG B 1 295 ? -7.531 -34.656 -22.281 1 55.81 295 ARG B O 1
ATOM 4886 N N . GLN B 1 296 ? -7.078 -33.688 -20.344 1 51.94 296 GLN B N 1
ATOM 4887 C CA . GLN B 1 296 ? -8.5 -33.562 -20.047 1 51.94 296 GLN B CA 1
ATOM 4888 C C . GLN B 1 296 ? -9.133 -32.438 -20.875 1 51.94 296 GLN B C 1
ATOM 4890 O O . GLN B 1 296 ? -10.312 -32.531 -21.234 1 51.94 296 GLN B O 1
ATOM 4895 N N . GLU B 1 297 ? -8.469 -31.547 -21.141 1 47.03 297 GLU B N 1
ATOM 4896 C CA . GLU B 1 297 ? -8.961 -30.422 -21.906 1 47.03 297 GLU B CA 1
ATOM 4897 C C . GLU B 1 297 ? -9.07 -30.766 -23.391 1 47.03 297 GLU B C 1
ATOM 4899 O O . GLU B 1 297 ? -9.898 -30.219 -24.109 1 47.03 297 GLU B O 1
ATOM 4904 N N . ASN B 1 298 ? -8.297 -31.578 -23.891 1 43.62 298 ASN B N 1
ATOM 4905 C CA . ASN B 1 298 ? -8.297 -31.984 -25.281 1 43.62 298 ASN B CA 1
ATOM 4906 C C . ASN B 1 298 ? -9.211 -33.188 -25.516 1 43.62 298 ASN B C 1
ATOM 4908 O O . ASN B 1 298 ? -9.164 -33.812 -26.578 1 43.62 298 ASN B O 1
ATOM 4912 N N . LYS B 1 299 ? -9.945 -33.719 -24.594 1 43.72 299 LYS B N 1
ATOM 4913 C CA . LYS B 1 299 ? -11.016 -34.656 -24.906 1 43.72 299 LYS B CA 1
ATOM 4914 C C . LYS B 1 299 ? -12.133 -33.969 -25.688 1 43.72 299 LYS B C 1
ATOM 4916 O O . LYS B 1 299 ? -12.641 -32.938 -25.281 1 43.72 299 LYS B O 1
ATOM 4921 N N . PRO B 1 300 ? -12.328 -34.25 -26.859 1 39.25 300 PRO B N 1
ATOM 4922 C CA . PRO B 1 300 ? -13.523 -33.844 -27.594 1 39.25 300 PRO B CA 1
ATOM 4923 C C . PRO B 1 300 ? -14.797 -33.969 -26.766 1 39.25 300 PRO B C 1
ATOM 4925 O O . PRO B 1 300 ? -14.945 -34.938 -26.016 1 39.25 300 PRO B O 1
ATOM 4928 N N . ARG B 1 301 ? -15.672 -32.906 -26.656 1 35.56 301 ARG B N 1
ATOM 4929 C CA . ARG B 1 301 ? -17.078 -33.188 -26.406 1 35.56 301 ARG B CA 1
ATOM 4930 C C . ARG B 1 301 ? -17.656 -34.156 -27.453 1 35.56 301 ARG B C 1
ATOM 4932 O O . ARG B 1 301 ? -17.391 -33.969 -28.641 1 35.56 301 ARG B O 1
#

Foldseek 3Di:
DAPLLVLLLVLLLVCCLVQNLVRDACVNSCVVSVHDSVVSCVVPVGSLRSVLVNVVVLLVVLVVQLVVLVVVVDPLVVSLLSNQLSLLVSCLVRVVCLVVPPVVDPCPPDVPSNVSNVVSVLLVLVVLLVSVCSNQPPLCVQQSNVLSVVLVVLSVVVSCCVHPVVDPDDSSVSSVVSSVVSVVVSVVCSVVVDHHPCGCVNVVVSVPPPNCVVVLNLLGVLVVLLVVLLVNLVNDPDPPVVSVVLNVLSVVLNVQSPDPDRDLVSNVVSLVSQLVRVVSVVSSVVSNVSVVVVVVVPPDD/DFPLLVLLLVLLLVCCLVPNLVRDACVNSCVVSVHDSVVSCVVPVGSLRSVLVNVVVLLVVLVVQLVVLVVVVDPLVVSLLSNQLSLLVSCLVRVSCLVVPPVVDPCPDDVPSNVSNVVSVLLVLLVLLVSVCSNCPPLCVQQSNVLSVVLVVLSVVVSCCVHPVVDPDDSSVSSVVSSVVSVVVSVVCSVVVDHHPCGCVNVVVSVPPPNCVVVLNLLGVLVVLLVVLLVHLVNDPDDPVVSVVLNVLSVVLNVQSPDPDRDLVSNVVSLVSQLVRVVSVVSSVVSNVSVVVVVVVPPDD

Sequence (602 aa):
MSLLKEKIIQSAVRLFMEKGYRATSIQDIADDCSIAKGSLYKVFGSKEDLFICILKQRQQYMMDEVERIRKLALPRRETYLAEITSLFQFFSRHGYYISRDYTEFPPASSDNVYSLIQQIQIQMFNYYENLLSRQYGSAISQWKWDVTSLFSGLVREYTFHLLFAFKPIHIEQLALFIAERMDDLVEGLVKTSPQALLTTELMKEYEAVDLESLVPTNSARMSSLLHTIQSIIPELYVPNVRKSELEQVAKLLEEEMNKEVPRAFLIQALLRDLSVEPELSSHADQLQQRLGEIRQENKPRMSLLKEKIIQSAVRLFMEKGYRATSIQDIADDCSIAKGSLYKVFGSKEDLFICILKQRQQYMMDEVERIRKLALPRRETYLAEITSLFQFFSRHGYYISRDYTEFPPASSDNVYSLIQQIQIQMFNYYENLLSRQYGSAISQWKWDVTSLFSGLVREYTFHLLFAFKPIHIEQLALFIAERMDDLVEGLVKTSPQALLTTELMKEYEAVDLESLVPTNSARMSSLLHTIQSIIPELYVPNVRKSELEQVAKLLEEEMNKEVPRAFLIQALLRDLSVEPELSSHADQLQQRLGEIRQENKPR

InterPro domains:
  IPR001647 DNA-binding HTH domain, TetR-type [PF00440] (8-51)
  IPR001647 DNA-binding HTH domain, TetR-type [PR00455] (8-21)
  IPR001647 DNA-binding HTH domain, TetR-type [PR00455] (29-52)
  IPR001647 DNA-binding HTH domain, TetR-type [PS50977] (2-62)
  IPR009057 Homedomain-like superfamily [SSF46689] (4-71)
  IPR050624 Nucleoid occlusion factor SlmA/HTH-type transcriptional regulator [PTHR43479] (5-179)

Nearest PDB structures (foldseek):
  6azh-assembly1_B  TM=7.801E-01  e=3.946E-04  Clostridium perfringens
  4w97-assembly1_A  TM=6.956E-01  e=2.080E-04  Mycobacterium tuberculosis H37Rv
  4me9-assembly1_B  TM=7.471E-01  e=7.488E-04  Bacillus cereus ATCC 10987
  2f07-assembly1_B  TM=6.261E-01  e=5.321E-04  Bacillus subtilis subsp. subtilis str. 168
  3ppb-assembly1_B  TM=7.006E-01  e=9.675E-04  Shewanella loihica PV-4

Secondary structure (DSSP, 8-state):
--HHHHHHHHHHHHHHHHH-TTT--HHHHHHHHT--HHHHHHH-SSHHHHHHHHHHHHHHHHHHHHHHHHHT---HHHHHHHHHHHHHHHHHHHTHHHHHHHHHS-TTS-HHHHHHHHHHHHHHHHHHHHHHHHHHGGGGGGGHHHHHHHHHHHHHHHHHHHHTS-----HHHHHHHHHHHHHHHHHHHHHH-PPPSS-TTTTHHHHSS-HHHHS--HHHHHHHHHHHHHHHGGG-SS-HHHHHHHHHHHHHHHHHHTSSS--HHHHHHHHHHHHTSHHHHHHHHHHHHHHHHHHHHTS--/--HHHHHHHHHHHHHHHHH-TTT--HHHHHHHHT--HHHHHHH-SSHHHHHHHHHHHHHHHHHHHHHHHHHT---HHHHHHHHHHHHHHHHHHHTHHHHHHHHHS-TTS-HHHHHHHHHHHHHHHHHHHHHHHHHHGGGGGGGHHHHHHHHHHHHHHHHHHHHTS-----HHHHHHHHHHHHHHHHHHHHHH-PPPSS-TTTTHHHHSS-HHHHS--HHHHHHHHHHHHHHHGGG-SS-HHHHHHHHHHHHHHHHHHTSSS--HHHHHHHHHHHHTSHHHHHHHHHHHHHHHHHHHHTS--